Protein AF-A0A3D4EYB9-F1 (afdb_monomer_lite)

Sequence (408 aa):
DRELVHEFKVPDRITNLVATLRVKMKIASQGGEMIELTDSRSFKVNEVLKSDVVGDLYLSKIDGNYRVEFFGRNAEPIDGQNLNVTFNHRFFKNQRKTTLKTTQRGSLDLGNLNGIASLTVQVPSGKSRKWILRNDRRDQVDEVTLSKNQQLTVPFVGSLNRREVALYSLRSGGFLSDEFSRLKLVEGYLVATLDPGDYRLILKTLGQSIKFLVGGGQVSEGYLFNSARMLELPARKASHLKPVKVNDKTLEIDVIGLDPLTRVHVIATRFLPENDPFAALGGSQRVGLRTGMARFLPSLYISGRNLGDELRYILERRYAQKFNGNMLSRPEILLNAWAVRETESAGELLRAGDKFDRKPVPAAAPVAGQKLAKDGKKALAMSISSSSYEFLGRDPVVIPNLIPNKNG

Radius of gyration: 34.95 Å; chains: 1; bounding box: 110×49×93 Å

Foldseek 3Di:
DDDDDDDDDDDPPDFKDKDKDWDWFFDPVVVGDIDIDMDMDMDGAAQVVVDPDQWDWFWFQDPLWIKIAIAGPLRHADFFFWKWKWWDFPPDPDIDIDIDGAHNNNMDTDTNSPRTQKMKIATPVGAIDMDGDDDDDDQDDQEAEEELPDKDKAQADDDLDPVFKWKFFDDPRDGDDTPSVQWDQDQRITIGRDDAGKMWMAGPSNRGIHIYGYDYADDDPQWGDDQWKIWRHDPFDDKDWGPWDDDPPDIDIFIPRDDPQDFDKDWFDRTDFPPDVVVVVPRPPDPDIDMGTNDPDPPDDDDDDPDPPVVVVVVCLVPPDDDPDPPDDPDDDPDDPDPPDDDDPDDPPPDPPPDPPPPPPPPPPPPPPPPPPPPPPPPVPPPNRHHHDVSDPDDIDIDTGDDDDPRD

pLDDT: mean 82.03, std 17.31, range [28.09, 98.38]

Structure (mmCIF, N/CA/C/O backbone):
data_AF-A0A3D4EYB9-F1
#
_entry.id   AF-A0A3D4EYB9-F1
#
loop_
_atom_site.group_PDB
_atom_site.id
_atom_site.type_symbol
_atom_site.label_atom_id
_atom_site.label_alt_id
_atom_site.label_comp_id
_atom_site.label_asym_id
_atom_site.label_entity_id
_atom_site.label_seq_id
_atom_site.pdbx_PDB_ins_code
_atom_site.Cartn_x
_atom_site.Cartn_y
_atom_site.Cartn_z
_atom_site.occupancy
_atom_site.B_iso_or_equiv
_atom_site.auth_seq_id
_atom_site.auth_comp_id
_atom_site.auth_asym_id
_atom_site.auth_atom_id
_atom_site.pdbx_PDB_model_num
ATOM 1 N N . ASP A 1 1 ? 17.182 -11.931 3.004 1.00 50.88 1 ASP A N 1
ATOM 2 C CA . ASP A 1 1 ? 16.266 -11.427 4.040 1.00 50.88 1 ASP A CA 1
ATOM 3 C C . ASP A 1 1 ? 15.806 -12.542 4.954 1.00 50.88 1 ASP A C 1
ATOM 5 O O . ASP A 1 1 ? 15.042 -13.410 4.547 1.00 50.88 1 ASP A O 1
ATOM 9 N N . ARG A 1 2 ? 16.358 -12.570 6.167 1.00 59.59 2 ARG A N 1
ATOM 10 C CA . ARG A 1 2 ? 15.767 -13.269 7.311 1.00 59.59 2 ARG A CA 1
ATOM 11 C C . ARG A 1 2 ? 15.310 -12.162 8.254 1.00 59.59 2 ARG A C 1
ATOM 13 O O . ARG A 1 2 ? 16.107 -11.270 8.535 1.00 59.59 2 ARG A O 1
ATOM 20 N N . GLU A 1 3 ? 14.046 -12.175 8.661 1.00 69.19 3 GLU A N 1
ATOM 21 C CA . GLU A 1 3 ? 13.570 -11.241 9.681 1.00 69.19 3 GLU A CA 1
ATOM 22 C C . GLU A 1 3 ? 14.295 -11.498 11.003 1.00 69.19 3 GLU A C 1
ATOM 24 O O . GLU A 1 3 ? 14.600 -12.642 11.346 1.00 69.19 3 GLU A O 1
ATOM 29 N N . LEU A 1 4 ? 14.566 -10.422 11.739 1.00 75.38 4 LEU A N 1
ATOM 30 C CA . LEU A 1 4 ? 15.027 -10.496 13.115 1.00 75.38 4 LEU A CA 1
ATOM 31 C C . LEU A 1 4 ? 13.817 -10.264 14.017 1.00 75.38 4 LEU A C 1
ATOM 33 O O . LEU A 1 4 ? 13.298 -9.152 14.092 1.00 75.38 4 LEU A O 1
ATOM 37 N N . VAL A 1 5 ? 13.361 -11.330 14.670 1.00 80.31 5 VAL A N 1
ATOM 38 C CA . VAL A 1 5 ? 12.264 -11.274 15.638 1.00 80.31 5 VAL A CA 1
ATOM 39 C C . VAL A 1 5 ? 12.864 -11.163 17.033 1.00 80.31 5 VAL A C 1
ATOM 41 O O . VAL A 1 5 ? 13.740 -11.945 17.401 1.00 80.31 5 VAL A O 1
ATOM 44 N N . HIS A 1 6 ? 12.402 -10.178 17.800 1.00 83.44 6 HIS A N 1
ATOM 45 C CA . HIS A 1 6 ? 12.755 -10.022 19.204 1.00 83.44 6 HIS A CA 1
ATOM 46 C C . HIS A 1 6 ? 11.480 -9.982 20.038 1.00 83.44 6 HIS A C 1
ATOM 48 O O . HIS A 1 6 ? 10.703 -9.029 19.961 1.00 83.44 6 HIS A O 1
ATOM 54 N N . GLU A 1 7 ? 11.273 -11.034 20.820 1.00 86.81 7 GLU A N 1
ATOM 55 C CA . GLU A 1 7 ? 10.187 -11.107 21.785 1.00 86.81 7 GLU A CA 1
ATOM 56 C C . GLU A 1 7 ? 10.616 -10.431 23.083 1.00 86.81 7 GLU A C 1
ATOM 58 O O . GLU A 1 7 ? 11.732 -10.615 23.569 1.00 86.81 7 GLU A O 1
ATOM 63 N N . PHE A 1 8 ? 9.715 -9.642 23.654 1.00 88.31 8 PHE A N 1
ATOM 64 C CA . PHE A 1 8 ? 9.929 -8.989 24.933 1.00 88.31 8 PHE A CA 1
ATOM 65 C C . PHE A 1 8 ? 8.646 -9.056 25.751 1.00 88.31 8 PHE A C 1
ATOM 67 O O . PHE A 1 8 ? 7.538 -9.060 25.212 1.00 88.31 8 PHE A O 1
ATOM 74 N N . LYS A 1 9 ? 8.790 -9.095 27.075 1.00 88.88 9 LYS A N 1
ATOM 75 C CA . LYS A 1 9 ? 7.642 -9.032 27.974 1.00 88.88 9 LYS A CA 1
ATOM 76 C C . LYS A 1 9 ? 7.074 -7.616 27.952 1.00 88.88 9 LYS A C 1
ATOM 78 O O . LYS A 1 9 ? 7.786 -6.669 28.281 1.00 88.88 9 LYS A O 1
ATOM 83 N N . VAL A 1 10 ? 5.802 -7.481 27.587 1.00 85.25 10 VAL A N 1
ATOM 84 C CA . VAL A 1 10 ? 5.098 -6.195 27.608 1.00 85.25 10 VAL A CA 1
ATOM 85 C C . VAL A 1 10 ? 4.823 -5.809 29.067 1.00 85.25 10 VAL A C 1
ATOM 87 O O . VAL A 1 10 ? 4.145 -6.565 29.761 1.00 85.25 10 VAL A O 1
ATOM 90 N N . PRO A 1 11 ? 5.358 -4.681 29.569 1.00 85.88 11 PRO A N 1
ATOM 91 C CA . PRO A 1 11 ? 5.053 -4.209 30.915 1.00 85.88 11 PRO A CA 1
ATOM 92 C C . PRO A 1 11 ? 3.617 -3.695 31.019 1.00 85.88 11 PRO A C 1
ATOM 94 O O . PRO A 1 11 ? 3.092 -3.103 30.069 1.00 85.88 11 PRO A O 1
ATOM 97 N N . ASP A 1 12 ? 3.030 -3.828 32.206 1.00 81.00 12 ASP A N 1
ATOM 98 C CA . ASP A 1 12 ? 1.725 -3.248 32.511 1.00 81.00 12 ASP A CA 1
ATOM 99 C C . ASP A 1 12 ? 1.737 -1.735 32.262 1.00 81.00 12 ASP A C 1
ATOM 101 O O . ASP A 1 12 ? 2.687 -1.031 32.621 1.00 81.00 12 ASP A O 1
ATOM 105 N N . ARG A 1 13 ? 0.655 -1.216 31.666 1.00 81.00 13 ARG A N 1
ATOM 106 C CA . ARG A 1 13 ? 0.463 0.222 31.408 1.00 81.00 13 ARG A CA 1
ATOM 107 C C . ARG A 1 13 ? 1.577 0.857 30.565 1.00 81.00 13 ARG A C 1
ATOM 109 O O . ARG A 1 13 ? 1.851 2.056 30.697 1.00 81.00 13 ARG A O 1
ATOM 116 N N . ILE A 1 14 ? 2.222 0.086 29.684 1.00 88.81 14 ILE A N 1
ATOM 117 C CA . ILE A 1 14 ? 3.136 0.655 28.693 1.00 88.81 14 ILE A CA 1
ATOM 118 C C . ILE A 1 14 ? 2.402 1.729 27.887 1.00 88.81 14 ILE A C 1
ATOM 120 O O . ILE A 1 14 ? 1.280 1.523 27.434 1.00 88.81 14 ILE A O 1
ATOM 124 N N . THR A 1 15 ? 3.032 2.893 27.722 1.00 88.69 15 THR A N 1
ATOM 125 C CA . THR A 1 15 ? 2.458 3.984 26.912 1.00 88.69 15 THR A CA 1
ATOM 126 C C . THR A 1 15 ? 3.348 4.453 25.772 1.00 88.69 15 THR A C 1
ATOM 128 O O . THR A 1 15 ? 2.929 5.201 24.888 1.00 88.69 15 THR A O 1
ATOM 131 N N . ASN A 1 16 ? 4.601 4.014 25.788 1.00 89.12 16 ASN A N 1
ATOM 132 C CA . ASN A 1 16 ? 5.548 4.268 24.728 1.00 89.12 16 ASN A CA 1
ATOM 133 C C . ASN A 1 16 ? 6.539 3.110 24.654 1.00 89.12 16 ASN A C 1
ATOM 135 O O . ASN A 1 16 ? 7.094 2.705 25.674 1.00 89.12 16 ASN A O 1
ATOM 139 N N . LEU A 1 17 ? 6.777 2.621 23.445 1.00 89.81 17 LEU A N 1
ATOM 140 C CA . LEU A 1 17 ? 7.794 1.629 23.129 1.00 89.81 17 LEU A CA 1
ATOM 141 C C . LEU A 1 17 ? 8.791 2.263 22.162 1.00 89.81 17 LEU A C 1
ATOM 143 O O . LEU A 1 17 ? 8.390 2.756 21.112 1.00 89.81 17 LEU A O 1
ATOM 147 N N . VAL A 1 18 ? 10.082 2.237 22.485 1.00 91.94 18 VAL A N 1
ATOM 148 C CA . VAL A 1 18 ? 11.139 2.693 21.573 1.00 91.94 18 VAL A CA 1
ATOM 149 C C . VAL A 1 18 ? 11.978 1.494 21.165 1.00 91.94 18 VAL A C 1
ATOM 151 O O . VAL A 1 18 ? 12.663 0.903 21.994 1.00 91.94 18 VAL A O 1
ATOM 154 N N . ALA A 1 19 ? 11.938 1.150 19.881 1.00 90.69 19 ALA A N 1
ATOM 155 C CA . ALA A 1 19 ? 12.813 0.150 19.288 1.00 90.69 19 ALA A CA 1
ATOM 156 C C . ALA A 1 19 ? 14.006 0.858 18.642 1.00 90.69 19 ALA A C 1
ATOM 158 O O . ALA A 1 19 ? 13.818 1.792 17.866 1.00 90.69 19 ALA A O 1
ATOM 159 N N . THR A 1 20 ? 15.227 0.434 18.965 1.00 92.62 20 THR A N 1
ATOM 160 C CA . THR A 1 20 ? 16.459 1.006 18.403 1.00 92.62 20 THR A CA 1
ATOM 161 C C . THR A 1 20 ? 17.297 -0.095 17.775 1.00 92.62 20 THR A C 1
ATOM 163 O O . THR A 1 20 ? 17.679 -1.040 18.461 1.00 92.62 20 THR A O 1
ATOM 166 N N . LEU A 1 21 ? 17.600 0.046 16.486 1.00 90.94 21 LEU A N 1
ATOM 167 C CA . LEU A 1 21 ? 18.529 -0.811 15.764 1.00 90.94 21 LEU A CA 1
ATOM 168 C C . LEU A 1 21 ? 19.888 -0.114 15.691 1.00 90.94 21 LEU A C 1
ATOM 170 O O . LEU A 1 21 ? 19.989 1.006 15.194 1.00 90.94 21 LEU A O 1
ATOM 174 N N . ARG A 1 22 ? 20.936 -0.791 16.166 1.00 94.12 22 ARG A N 1
ATOM 175 C CA . ARG A 1 22 ? 22.326 -0.337 16.050 1.00 94.12 22 ARG A CA 1
ATOM 176 C C . ARG A 1 22 ? 23.111 -1.325 15.208 1.00 94.12 22 ARG A C 1
ATOM 178 O O . ARG A 1 22 ? 23.100 -2.520 15.493 1.00 94.12 22 ARG A O 1
ATOM 185 N N . VAL A 1 23 ? 23.796 -0.828 14.187 1.00 92.44 23 VAL A N 1
ATOM 186 C CA . VAL A 1 23 ? 24.598 -1.634 13.266 1.00 92.44 23 VAL A CA 1
ATOM 187 C C . VAL A 1 23 ? 25.999 -1.057 13.214 1.00 92.44 23 VAL A C 1
ATOM 189 O O . VAL A 1 23 ? 26.182 0.121 12.929 1.00 92.44 23 VAL A O 1
ATOM 192 N N . LYS A 1 24 ? 27.000 -1.900 13.457 1.00 93.75 24 LYS A N 1
ATOM 193 C CA . LYS A 1 24 ? 28.404 -1.545 13.252 1.00 93.75 24 LYS A CA 1
ATOM 194 C C . LYS A 1 24 ? 28.861 -2.091 11.908 1.00 93.75 24 LYS A C 1
ATOM 196 O O . LYS A 1 24 ? 28.724 -3.289 11.666 1.00 93.75 24 LYS A O 1
ATOM 201 N N . MET A 1 25 ? 29.395 -1.238 11.040 1.00 92.00 25 MET A N 1
ATOM 202 C CA . MET A 1 25 ? 29.847 -1.650 9.710 1.00 92.00 25 MET A CA 1
ATOM 203 C C . MET A 1 25 ? 31.149 -0.975 9.292 1.00 92.00 25 MET A C 1
ATOM 205 O O . MET A 1 25 ? 31.455 0.132 9.726 1.00 92.00 25 MET A O 1
ATOM 209 N N . LYS A 1 26 ? 31.905 -1.660 8.429 1.00 92.06 26 LYS A N 1
ATOM 210 C CA . LYS A 1 26 ? 33.141 -1.143 7.838 1.00 92.06 26 LYS A CA 1
ATOM 211 C C . LYS A 1 26 ? 32.839 -0.355 6.573 1.00 92.06 26 LYS A C 1
ATOM 213 O O . LYS A 1 26 ? 32.165 -0.872 5.682 1.00 92.06 26 LYS A O 1
ATOM 218 N N . ILE A 1 27 ? 33.397 0.844 6.448 1.00 89.00 27 ILE A N 1
ATOM 219 C CA . ILE A 1 27 ? 33.328 1.613 5.203 1.00 89.00 27 ILE A CA 1
ATOM 220 C C . ILE A 1 27 ? 34.493 1.207 4.299 1.00 89.00 27 ILE A C 1
ATOM 222 O O . ILE A 1 27 ? 35.648 1.559 4.539 1.00 89.00 27 ILE A O 1
ATOM 226 N N . ALA A 1 28 ? 34.187 0.490 3.214 1.00 86.44 28 ALA A N 1
ATOM 227 C CA . ALA A 1 28 ? 35.195 0.034 2.255 1.00 86.44 28 ALA A CA 1
ATOM 228 C C . ALA A 1 28 ? 35.974 1.194 1.600 1.00 86.44 28 ALA A C 1
ATOM 230 O O . ALA A 1 28 ? 37.174 1.079 1.380 1.00 86.44 28 ALA A O 1
ATOM 231 N N . SER A 1 29 ? 35.321 2.333 1.340 1.00 87.44 29 SER A N 1
ATOM 232 C CA . SER A 1 29 ? 35.958 3.519 0.745 1.00 87.44 29 SER A CA 1
ATOM 233 C C . SER A 1 29 ? 36.853 4.313 1.707 1.00 87.44 29 SER A C 1
ATOM 235 O O . SER A 1 29 ? 37.547 5.218 1.261 1.00 87.44 29 SER A O 1
ATOM 237 N N . GLN A 1 30 ? 36.835 4.002 3.007 1.00 85.88 30 GLN A N 1
ATOM 238 C CA . GLN A 1 30 ? 37.628 4.667 4.051 1.00 85.88 30 GLN A CA 1
ATOM 239 C C . GLN A 1 30 ? 38.570 3.669 4.742 1.00 85.88 30 GLN A C 1
ATOM 241 O O . GLN A 1 30 ? 38.721 3.664 5.958 1.00 85.88 30 GLN A O 1
ATOM 246 N N . GLY A 1 31 ? 39.162 2.748 3.976 1.00 84.31 31 GLY A N 1
ATOM 247 C CA . GLY A 1 31 ? 40.150 1.804 4.512 1.00 84.31 31 GLY A CA 1
ATOM 248 C C . GLY A 1 31 ? 39.599 0.819 5.552 1.00 84.31 31 GLY A C 1
ATOM 249 O O . GLY A 1 31 ? 40.374 0.217 6.289 1.00 84.31 31 GLY A O 1
ATOM 250 N N . GLY A 1 32 ? 38.276 0.630 5.619 1.00 85.88 32 GLY A N 1
ATOM 251 C CA . GLY A 1 32 ? 37.643 -0.295 6.557 1.00 85.88 32 GLY A CA 1
ATOM 252 C C . GLY A 1 32 ? 37.385 0.275 7.952 1.00 85.88 32 GLY A C 1
ATOM 253 O O . GLY A 1 32 ? 37.189 -0.515 8.879 1.00 85.88 32 GLY A O 1
ATOM 254 N N . GLU A 1 33 ? 37.360 1.605 8.102 1.00 92.31 33 GLU A N 1
ATOM 255 C CA . GLU A 1 33 ? 36.937 2.282 9.333 1.00 92.31 33 GLU A CA 1
ATOM 256 C C . GLU A 1 33 ? 35.571 1.761 9.813 1.00 92.31 33 GLU A C 1
ATOM 258 O O . GLU A 1 33 ? 34.635 1.596 9.023 1.00 92.31 33 GLU A O 1
ATOM 263 N N . MET A 1 34 ? 35.476 1.466 11.114 1.00 92.50 34 MET A N 1
ATOM 264 C CA . MET A 1 34 ? 34.250 0.997 11.758 1.00 92.50 34 MET A CA 1
ATOM 265 C C . MET A 1 34 ? 33.375 2.188 12.135 1.00 92.50 34 MET A C 1
ATOM 267 O O . MET A 1 34 ? 33.747 2.972 13.002 1.00 92.50 34 MET A O 1
ATOM 271 N N . ILE A 1 35 ? 32.176 2.259 11.566 1.00 94.31 35 ILE A N 1
ATOM 272 C CA . ILE A 1 35 ? 31.154 3.226 11.971 1.00 94.31 35 ILE A CA 1
ATOM 273 C C . ILE A 1 35 ? 29.974 2.525 12.645 1.00 94.31 35 ILE A C 1
ATOM 275 O O . ILE A 1 35 ? 29.651 1.379 12.323 1.00 94.31 35 ILE A O 1
ATOM 279 N N . GLU A 1 36 ? 29.318 3.220 13.573 1.00 94.88 36 GLU A N 1
ATOM 280 C CA . GLU A 1 36 ? 28.036 2.808 14.149 1.00 94.88 36 GLU A CA 1
ATOM 281 C C . GLU A 1 36 ? 26.909 3.611 13.495 1.00 94.88 36 GLU A C 1
ATOM 283 O O . GLU A 1 36 ? 26.876 4.838 13.560 1.00 94.88 36 GLU A O 1
ATOM 288 N N . LEU A 1 37 ? 25.976 2.904 12.870 1.00 93.50 37 LEU A N 1
ATOM 289 C CA . LEU A 1 37 ? 24.710 3.444 12.403 1.00 93.50 37 LEU A CA 1
ATOM 290 C C . LEU A 1 37 ? 23.634 3.104 13.425 1.00 93.50 37 LEU A C 1
ATOM 292 O O . LEU A 1 37 ? 23.564 1.976 13.914 1.00 93.50 37 LEU A O 1
ATOM 296 N N . THR A 1 38 ? 22.785 4.076 13.734 1.00 94.31 38 THR A N 1
ATOM 297 C CA . THR A 1 38 ? 21.647 3.889 14.632 1.00 94.31 38 THR A CA 1
ATOM 298 C C . THR A 1 38 ? 20.391 4.408 13.962 1.00 94.31 38 THR A C 1
ATOM 300 O O . THR A 1 38 ? 20.399 5.499 13.394 1.00 94.31 38 THR A O 1
ATOM 303 N N . ASP A 1 39 ? 19.317 3.639 14.069 1.00 91.81 39 ASP A N 1
ATOM 304 C CA . ASP A 1 39 ? 17.972 4.091 13.744 1.00 91.81 39 ASP A CA 1
ATOM 305 C C . ASP A 1 39 ? 17.013 3.694 14.868 1.00 91.81 39 ASP A C 1
ATOM 307 O O . ASP A 1 39 ? 17.149 2.629 15.478 1.00 91.81 39 ASP A O 1
ATOM 311 N N . SER A 1 40 ? 16.050 4.560 15.163 1.00 91.62 40 SER A N 1
ATOM 312 C CA . SER A 1 40 ? 15.116 4.378 16.272 1.00 91.62 40 SER A CA 1
ATOM 313 C C . SER A 1 40 ? 13.700 4.694 15.833 1.00 91.62 40 SER A C 1
ATOM 315 O O . SER A 1 40 ? 13.432 5.694 15.170 1.00 91.62 40 SER A O 1
ATOM 317 N N . ARG A 1 41 ? 12.756 3.881 16.300 1.00 88.56 41 ARG A N 1
ATOM 318 C CA . ARG A 1 41 ? 11.328 4.082 16.085 1.00 88.56 41 ARG A CA 1
ATOM 319 C C . ARG A 1 41 ? 10.586 4.054 17.409 1.00 88.56 41 ARG A C 1
ATOM 321 O O . ARG A 1 41 ? 10.760 3.137 18.205 1.00 88.56 41 ARG A O 1
ATOM 328 N N . SER A 1 42 ? 9.737 5.056 17.620 1.00 89.31 42 SER A N 1
ATOM 329 C CA . SER A 1 42 ? 8.867 5.153 18.792 1.00 89.31 42 SER A CA 1
ATOM 330 C C . SER A 1 42 ? 7.433 4.800 18.416 1.00 89.31 42 SER A C 1
ATOM 332 O O . SER A 1 42 ? 6.905 5.293 17.418 1.00 89.31 42 SER A O 1
ATOM 334 N N . PHE A 1 43 ? 6.795 3.985 19.243 1.00 86.88 43 PHE A N 1
ATOM 335 C CA . PHE A 1 43 ? 5.401 3.590 19.144 1.00 86.88 43 PHE A CA 1
ATOM 336 C C . PHE A 1 43 ? 4.672 4.072 20.389 1.00 86.88 43 PHE A C 1
ATOM 338 O O . PHE A 1 43 ? 4.916 3.592 21.495 1.00 86.88 43 PHE A O 1
ATOM 345 N N . LYS A 1 44 ? 3.755 5.015 20.196 1.00 87.75 44 LYS A N 1
ATOM 346 C CA . LYS A 1 44 ? 2.806 5.420 21.228 1.00 87.75 44 LYS A CA 1
ATOM 347 C C . LYS A 1 44 ? 1.683 4.393 21.274 1.00 87.75 44 LYS A C 1
ATOM 349 O O . LYS A 1 44 ? 1.096 4.086 20.237 1.00 87.75 44 LYS A O 1
ATOM 354 N N . VAL A 1 45 ? 1.422 3.854 22.455 1.00 88.44 45 VAL A N 1
ATOM 355 C CA . VAL A 1 45 ? 0.395 2.831 22.699 1.00 88.44 45 VAL A CA 1
ATOM 356 C C . VAL A 1 45 ? -0.370 3.206 23.960 1.00 88.44 45 VAL A C 1
ATOM 358 O O . VAL A 1 45 ? 0.190 3.891 24.806 1.00 88.44 45 VAL A O 1
ATOM 361 N N . ASN A 1 46 ? -1.635 2.809 24.093 1.00 87.88 46 ASN A N 1
ATOM 362 C CA . ASN A 1 46 ? -2.424 2.968 25.320 1.00 87.88 46 ASN A CA 1
ATOM 363 C C . ASN A 1 46 ? -2.402 4.383 25.956 1.00 87.88 46 ASN A C 1
ATOM 365 O O . ASN A 1 46 ? -2.659 4.526 27.152 1.00 87.88 46 ASN A O 1
ATOM 369 N N . GLU A 1 47 ? -2.107 5.456 25.210 1.00 87.75 47 GLU A N 1
ATOM 370 C CA . GLU A 1 47 ? -1.993 6.805 25.789 1.00 87.75 47 GLU A CA 1
ATOM 371 C C . GLU A 1 47 ? -3.332 7.288 26.360 1.00 87.75 47 GLU A C 1
ATOM 373 O O . GLU A 1 47 ? -3.343 8.122 27.264 1.00 87.75 47 GLU A O 1
ATOM 378 N N . VAL A 1 48 ? -4.460 6.745 25.883 1.00 86.00 48 VAL A N 1
ATOM 379 C CA . VAL A 1 48 ? -5.785 7.001 26.463 1.00 86.00 48 VAL A CA 1
ATOM 380 C C . VAL A 1 48 ? -5.851 6.667 27.958 1.00 86.00 48 VAL A C 1
ATOM 382 O O . VAL A 1 48 ? -6.565 7.349 28.692 1.00 86.00 48 VAL A O 1
ATOM 385 N N . LEU A 1 49 ? -5.058 5.704 28.446 1.00 84.25 49 LEU A N 1
ATOM 386 C CA . LEU A 1 49 ? -5.016 5.333 29.866 1.00 84.25 49 LEU A CA 1
ATOM 387 C C . LEU A 1 49 ? -4.458 6.449 30.765 1.00 84.25 49 LEU A C 1
ATOM 389 O O . LEU A 1 49 ? -4.709 6.441 31.967 1.00 84.25 49 LEU A O 1
ATOM 393 N N . LYS A 1 50 ? -3.731 7.420 30.197 1.00 85.75 50 LYS A N 1
ATOM 394 C CA . LYS A 1 50 ? -3.226 8.608 30.911 1.00 85.75 50 LYS A CA 1
ATOM 395 C C . LYS A 1 50 ? -4.242 9.747 30.995 1.00 85.75 50 LYS A C 1
ATOM 397 O O . LYS A 1 50 ? -3.961 10.753 31.637 1.00 85.75 50 LYS A O 1
ATOM 402 N N . SER A 1 51 ? -5.373 9.626 30.306 1.00 83.81 51 SER A N 1
ATOM 403 C CA . SER A 1 51 ? -6.407 10.659 30.280 1.00 83.81 51 SER A CA 1
ATOM 404 C C . SER A 1 51 ? -7.506 10.388 31.307 1.00 83.81 51 SER A C 1
ATOM 406 O O . SER A 1 51 ? -7.602 9.297 31.867 1.00 83.81 51 SER A O 1
ATOM 408 N N . ASP A 1 52 ? -8.361 11.376 31.525 1.00 84.56 52 ASP A N 1
ATOM 409 C CA . ASP A 1 52 ? -9.624 11.291 32.265 1.00 84.56 52 ASP A CA 1
ATOM 410 C C . ASP A 1 52 ? -10.785 10.768 31.397 1.00 84.56 52 ASP A C 1
ATOM 412 O O . ASP A 1 52 ? -11.903 10.585 31.874 1.00 84.56 52 ASP A O 1
ATOM 416 N N . VAL A 1 53 ? -10.530 10.476 30.117 1.00 84.50 53 VAL A N 1
ATOM 417 C CA . VAL A 1 53 ? -11.571 10.041 29.190 1.00 84.50 53 VAL A CA 1
ATOM 418 C C . VAL A 1 53 ? -12.077 8.645 29.562 1.00 84.50 53 VAL A C 1
ATOM 420 O O . VAL A 1 53 ? -11.301 7.701 29.738 1.00 84.50 53 VAL A O 1
ATOM 423 N N . VAL A 1 54 ? -13.400 8.512 29.638 1.00 84.50 54 VAL A N 1
ATOM 424 C CA . VAL A 1 54 ? -14.098 7.285 30.052 1.00 84.50 54 VAL A CA 1
ATOM 425 C C . VAL A 1 54 ? -14.342 6.283 28.919 1.00 84.50 54 VAL A C 1
ATOM 427 O O . VAL A 1 54 ? -14.672 5.141 29.202 1.00 84.50 54 VAL A O 1
ATOM 430 N N . GLY A 1 55 ? -14.131 6.669 27.654 1.00 90.31 55 GLY A N 1
ATOM 431 C CA . GLY A 1 55 ? -14.272 5.774 26.503 1.00 90.31 55 GLY A CA 1
ATOM 432 C C . GLY A 1 55 ? -13.492 6.174 25.249 1.00 90.31 55 GLY A C 1
ATOM 433 O O . GLY A 1 55 ? -12.880 7.246 25.154 1.00 90.31 55 GLY A O 1
ATOM 434 N N . ASP A 1 56 ? -13.494 5.289 24.260 1.00 93.88 56 ASP A N 1
ATOM 435 C CA . ASP A 1 56 ? -12.809 5.459 22.985 1.00 93.88 56 ASP A CA 1
ATOM 436 C C . ASP A 1 56 ? -13.595 4.889 21.807 1.00 93.88 56 ASP A C 1
ATOM 438 O O . ASP A 1 56 ? -14.456 4.024 21.960 1.00 93.88 56 ASP A O 1
ATOM 442 N N . LEU A 1 57 ? -13.281 5.401 20.621 1.00 94.88 57 LEU A N 1
ATOM 443 C CA . LEU A 1 57 ? -13.910 4.988 19.380 1.00 94.88 57 LEU A CA 1
ATOM 444 C C . LEU A 1 57 ? -12.988 4.038 18.621 1.00 94.88 57 LEU A C 1
ATOM 446 O O . LEU A 1 57 ? -11.819 4.340 18.384 1.00 94.88 57 LEU A O 1
ATOM 450 N N . TYR A 1 58 ? -13.564 2.944 18.150 1.00 95.56 58 TYR A N 1
ATOM 451 C CA . TYR A 1 58 ? -12.903 1.915 17.365 1.00 95.56 58 TYR A CA 1
ATOM 452 C C . TYR A 1 58 ? -13.621 1.766 16.025 1.00 95.56 58 TYR A C 1
ATOM 454 O O . TYR A 1 58 ? -14.818 2.030 15.920 1.00 95.56 58 TYR A O 1
ATOM 462 N N . LEU A 1 59 ? -12.894 1.362 14.983 1.00 96.12 59 LEU A N 1
ATOM 463 C CA . LEU A 1 59 ? -13.469 1.121 13.662 1.00 96.12 59 LEU A CA 1
ATOM 464 C C . LEU A 1 59 ? -13.216 -0.318 13.242 1.00 96.12 59 LEU A C 1
ATOM 466 O O . LEU A 1 59 ? -12.075 -0.774 13.209 1.00 96.12 59 LEU A O 1
ATOM 470 N N . SER A 1 60 ? -14.285 -0.986 12.845 1.00 95.12 60 SER A N 1
ATOM 471 C CA . SER A 1 60 ? -14.290 -2.352 12.346 1.00 95.12 60 SER A CA 1
ATOM 472 C C . SER A 1 60 ? -14.708 -2.384 10.885 1.00 95.12 60 SER A C 1
ATOM 474 O O . SER A 1 60 ? -15.519 -1.565 10.447 1.00 95.12 60 SER A O 1
ATOM 476 N N . LYS A 1 61 ? -14.183 -3.359 10.138 1.00 93.19 61 LYS A N 1
ATOM 477 C CA . LYS A 1 61 ? -14.653 -3.710 8.796 1.00 93.19 61 LYS A CA 1
ATOM 478 C C . LYS A 1 61 ? -15.022 -5.191 8.789 1.00 93.19 61 LYS A C 1
ATOM 480 O O . LYS A 1 61 ? -14.138 -6.031 8.915 1.00 93.19 61 LYS A O 1
ATOM 485 N N . ILE A 1 62 ? -16.311 -5.488 8.671 1.00 90.62 62 ILE A N 1
ATOM 486 C CA . ILE A 1 62 ? -16.877 -6.841 8.743 1.00 90.62 62 ILE A CA 1
ATOM 487 C C . ILE A 1 62 ? -17.759 -7.027 7.511 1.00 90.62 62 ILE A C 1
ATOM 489 O O . ILE A 1 62 ? -18.612 -6.183 7.243 1.00 90.62 62 ILE A O 1
ATOM 493 N N . ASP A 1 63 ? -17.510 -8.074 6.725 1.00 88.19 63 ASP A N 1
ATOM 494 C CA . ASP A 1 63 ? -18.266 -8.395 5.502 1.00 88.19 63 ASP A CA 1
ATOM 495 C C . ASP A 1 63 ? -18.423 -7.198 4.547 1.00 88.19 63 ASP A C 1
ATOM 497 O O . ASP A 1 63 ? -19.486 -6.914 4.001 1.00 88.19 63 ASP A O 1
ATOM 501 N N . GLY A 1 64 ? -17.344 -6.421 4.397 1.00 88.44 64 GLY A N 1
ATOM 502 C CA . GLY A 1 64 ? -17.313 -5.218 3.561 1.00 88.44 64 GLY A CA 1
ATOM 503 C C . GLY A 1 64 ? -17.983 -3.979 4.166 1.00 88.44 64 GLY A C 1
ATOM 504 O O . GLY A 1 64 ? -17.825 -2.895 3.609 1.00 88.44 64 GLY A O 1
ATOM 505 N N . ASN A 1 65 ? -18.654 -4.101 5.311 1.00 95.19 65 ASN A N 1
ATOM 506 C CA . ASN A 1 65 ? -19.327 -3.008 6.001 1.00 95.19 65 ASN A CA 1
ATOM 507 C C . ASN A 1 65 ? -18.480 -2.449 7.143 1.00 95.19 65 ASN A C 1
ATOM 509 O O . ASN A 1 65 ? -17.819 -3.176 7.884 1.00 95.19 65 ASN A O 1
ATOM 513 N N . TYR A 1 66 ? -18.523 -1.133 7.297 1.00 96.81 66 TYR A N 1
ATOM 514 C CA . TYR A 1 66 ? -17.856 -0.411 8.361 1.00 96.81 66 TYR A CA 1
ATOM 515 C C . TYR A 1 66 ? -18.802 -0.203 9.538 1.00 96.81 66 TYR A C 1
ATOM 517 O O . TYR A 1 66 ? -19.947 0.227 9.374 1.00 96.81 66 TYR A O 1
ATOM 525 N N . ARG A 1 67 ? -18.282 -0.462 10.735 1.00 97.31 67 ARG A N 1
ATOM 526 C CA . ARG A 1 67 ? -18.957 -0.211 12.006 1.00 97.31 67 ARG A CA 1
ATOM 527 C C . ARG A 1 67 ? -18.020 0.555 12.922 1.00 97.31 67 ARG A C 1
ATOM 529 O O . ARG A 1 67 ? -16.884 0.133 13.123 1.00 97.31 67 ARG A O 1
ATOM 536 N N . VAL A 1 68 ? -18.496 1.668 13.468 1.00 97.62 68 VAL A N 1
ATOM 537 C CA . VAL A 1 68 ? -17.810 2.360 14.566 1.00 97.62 68 VAL A CA 1
ATOM 538 C C . VAL A 1 68 ? -18.366 1.831 15.875 1.00 97.62 68 VAL A C 1
ATOM 540 O O . VAL A 1 68 ? -19.578 1.697 16.012 1.00 97.62 68 VAL A O 1
ATOM 543 N N . GLU A 1 69 ? -17.496 1.539 16.828 1.00 96.81 69 GLU A N 1
ATOM 544 C CA . GLU A 1 69 ? -17.857 1.084 18.167 1.00 96.81 69 GLU A CA 1
ATOM 545 C C . GLU A 1 69 ? -17.325 2.078 19.200 1.00 96.81 69 GLU A C 1
ATOM 547 O O . GLU A 1 69 ? -16.156 2.456 19.160 1.00 96.81 69 GLU A O 1
ATOM 552 N N . PHE A 1 70 ? -18.198 2.526 20.097 1.00 96.25 70 PHE A N 1
ATOM 553 C CA . PHE A 1 70 ? -17.885 3.411 21.206 1.00 96.25 70 PHE A CA 1
ATOM 554 C C . PHE A 1 70 ? -17.945 2.611 22.501 1.00 96.25 70 PHE A C 1
ATOM 556 O O . PHE A 1 70 ? -19.023 2.248 22.981 1.00 96.25 70 PHE A O 1
ATOM 563 N N . PHE A 1 71 ? -16.765 2.335 23.043 1.00 95.75 71 PHE A N 1
ATOM 564 C CA . PHE A 1 71 ? -16.611 1.535 24.244 1.00 95.75 71 PHE A CA 1
ATOM 565 C C . PHE A 1 71 ? -15.979 2.339 25.364 1.00 95.75 71 PHE A C 1
ATOM 567 O O . PHE A 1 71 ? -15.172 3.237 25.119 1.00 95.75 71 PHE A O 1
ATOM 574 N N . GLY A 1 72 ? -16.327 1.994 26.597 1.00 93.06 72 GLY A N 1
ATOM 575 C CA . GLY A 1 72 ? -15.564 2.408 27.757 1.00 93.06 72 GLY A CA 1
ATOM 576 C C . GLY A 1 72 ? -14.276 1.594 27.920 1.00 93.06 72 GLY A C 1
ATOM 577 O O . GLY A 1 72 ? -13.875 0.837 27.029 1.00 93.06 72 GLY A O 1
ATOM 578 N N . ARG A 1 73 ? -13.570 1.781 29.038 1.00 88.44 73 ARG A N 1
ATOM 579 C CA . ARG A 1 73 ? -12.205 1.240 29.216 1.00 88.44 73 ARG A CA 1
ATOM 580 C C . ARG A 1 73 ? -12.156 -0.285 29.300 1.00 88.44 73 ARG A C 1
ATOM 582 O O . ARG A 1 73 ? -11.142 -0.869 28.933 1.00 88.44 73 ARG A O 1
ATOM 589 N N . ASN A 1 74 ? -13.244 -0.908 29.737 1.00 88.50 74 ASN A N 1
ATOM 590 C CA . ASN A 1 74 ? -13.388 -2.350 29.897 1.00 88.50 74 ASN A CA 1
ATOM 591 C C . ASN A 1 74 ? -14.276 -2.959 28.797 1.00 88.50 74 ASN A C 1
ATOM 593 O O . ASN A 1 74 ? -14.881 -4.008 29.006 1.00 88.50 74 ASN A O 1
ATOM 597 N N . ALA A 1 75 ? -14.359 -2.309 27.630 1.00 91.69 75 ALA A N 1
ATOM 598 C CA . ALA A 1 75 ? -15.234 -2.686 26.516 1.00 91.69 75 ALA A CA 1
ATOM 599 C C . ALA A 1 75 ? -16.744 -2.563 26.785 1.00 91.69 75 ALA A C 1
ATOM 601 O O . ALA A 1 75 ? -17.551 -3.147 26.059 1.00 91.69 75 ALA A O 1
ATOM 602 N N . GLU A 1 76 ? -17.154 -1.805 27.800 1.00 95.06 76 GLU A N 1
ATOM 603 C CA . GLU A 1 76 ? -18.564 -1.543 28.062 1.00 95.06 76 GLU A CA 1
ATOM 604 C C . GLU A 1 76 ? -19.180 -0.689 26.935 1.00 95.06 76 GLU A C 1
ATOM 606 O O . GLU A 1 76 ? -18.609 0.340 26.565 1.00 95.06 76 GLU A O 1
ATOM 611 N N . PRO A 1 77 ? -20.323 -1.085 26.346 1.00 96.62 77 PRO A N 1
ATOM 612 C CA . PRO A 1 77 ? -20.961 -0.318 25.281 1.00 96.62 77 PRO A CA 1
ATOM 613 C C . PRO A 1 77 ? -21.478 1.023 25.799 1.00 96.62 77 PRO A C 1
ATOM 615 O O . PRO A 1 77 ? -22.231 1.076 26.771 1.00 96.62 77 PRO A O 1
ATOM 618 N N . ILE A 1 78 ? -21.123 2.110 25.111 1.00 96.00 78 ILE A N 1
ATOM 619 C CA . ILE A 1 78 ? -21.632 3.446 25.425 1.00 96.00 78 ILE A CA 1
ATOM 620 C C . ILE A 1 78 ? -22.812 3.766 24.495 1.00 96.00 78 ILE A C 1
ATOM 622 O O . ILE A 1 78 ? -22.658 4.279 23.380 1.00 96.00 78 ILE A O 1
ATOM 626 N N . ASP A 1 79 ? -24.010 3.431 24.966 1.00 96.19 79 ASP A N 1
ATOM 627 C CA . ASP A 1 79 ? -25.284 3.643 24.271 1.00 96.19 79 ASP A CA 1
ATOM 628 C C . ASP A 1 79 ? -25.759 5.107 24.321 1.00 96.19 79 ASP A C 1
ATOM 630 O O . ASP A 1 79 ? -25.398 5.896 25.198 1.00 96.19 79 ASP A O 1
ATOM 634 N N . GLY A 1 80 ? -26.602 5.465 23.358 1.00 95.62 80 GLY A N 1
ATOM 635 C CA . GLY A 1 80 ? -27.420 6.663 23.368 1.00 95.62 80 GLY A CA 1
ATOM 636 C C . GLY A 1 80 ? -26.675 7.957 23.068 1.00 95.62 80 GLY A C 1
ATOM 637 O O . GLY A 1 80 ? -27.271 9.029 23.177 1.00 95.62 80 GLY A O 1
ATOM 638 N N . GLN A 1 81 ? -25.405 7.880 22.676 1.00 95.94 81 GLN A N 1
ATOM 639 C CA . GLN A 1 81 ? -24.545 9.039 22.470 1.00 95.94 81 GLN A CA 1
ATOM 640 C C . GLN A 1 81 ? -24.660 9.574 21.051 1.00 95.94 81 GLN A C 1
ATOM 642 O O . GLN A 1 81 ? -24.537 8.831 20.078 1.00 95.94 81 GLN A O 1
ATOM 647 N N . ASN A 1 82 ? -24.837 10.889 20.935 1.00 97.38 82 ASN A N 1
ATOM 648 C CA . ASN A 1 82 ? -24.808 11.584 19.654 1.00 97.38 82 ASN A CA 1
ATOM 649 C C . ASN A 1 82 ? -23.356 11.825 19.234 1.00 97.38 82 ASN A C 1
ATOM 651 O O . ASN A 1 82 ? -22.629 12.582 19.876 1.00 97.38 82 ASN A O 1
ATOM 655 N N . LEU A 1 83 ? -22.939 11.192 18.144 1.00 97.50 83 LEU A N 1
ATOM 656 C CA . LEU A 1 83 ? -21.600 11.289 17.583 1.00 97.50 83 LEU A CA 1
ATOM 657 C C . LEU A 1 83 ? -21.631 12.100 16.288 1.00 97.50 83 LEU A C 1
ATOM 659 O O . LEU A 1 83 ? -22.418 11.823 15.381 1.00 97.50 83 LEU A O 1
ATOM 663 N N . ASN A 1 84 ? -20.735 13.077 16.176 1.00 98.00 84 ASN A N 1
ATOM 664 C CA . ASN A 1 84 ? -20.562 13.852 14.954 1.00 98.00 84 ASN A CA 1
ATOM 665 C C . ASN A 1 84 ? -19.648 13.089 13.997 1.00 98.00 84 ASN A C 1
ATOM 667 O O . ASN A 1 84 ? -18.481 12.839 14.300 1.00 98.00 84 ASN A O 1
ATOM 671 N N . VAL A 1 85 ? -20.171 12.742 12.826 1.00 98.38 85 VAL A N 1
ATOM 672 C CA . VAL A 1 85 ? -19.487 11.937 11.817 1.00 98.38 85 VAL A CA 1
ATOM 673 C C . VAL A 1 85 ? -19.215 12.783 10.581 1.00 98.38 85 VAL A C 1
ATOM 675 O O . VAL A 1 85 ? -20.117 13.380 9.995 1.00 98.38 85 VAL A O 1
ATOM 678 N N . THR A 1 86 ? -17.950 12.835 10.176 1.00 98.31 86 THR A N 1
ATOM 679 C CA . THR A 1 86 ? -17.488 13.543 8.982 1.00 98.31 86 THR A CA 1
ATOM 680 C C . THR A 1 86 ? -16.890 12.558 7.987 1.00 98.31 86 THR A C 1
ATOM 682 O O . THR A 1 86 ? -15.900 11.884 8.276 1.00 98.31 86 THR A O 1
ATOM 685 N N . PHE A 1 87 ? -17.457 12.523 6.786 1.00 97.81 87 PHE A N 1
ATOM 686 C CA . PHE A 1 87 ? -16.999 11.714 5.666 1.00 97.81 87 PHE A CA 1
ATOM 687 C C . PHE A 1 87 ? -16.278 12.584 4.636 1.00 97.81 87 PHE A C 1
ATOM 689 O O . PHE A 1 87 ? -16.800 13.612 4.192 1.00 97.81 87 PHE A O 1
ATOM 696 N N . ASN A 1 88 ? -15.100 12.135 4.205 1.00 96.50 88 ASN A N 1
ATOM 697 C CA . ASN A 1 88 ? -14.357 12.741 3.102 1.00 96.50 88 ASN A CA 1
ATOM 698 C C . ASN A 1 88 ? -14.293 11.763 1.934 1.00 96.50 88 ASN A C 1
ATOM 700 O O . ASN A 1 88 ? -13.673 10.702 2.039 1.00 96.50 88 ASN A O 1
ATOM 704 N N . HIS A 1 89 ? -14.904 12.127 0.813 1.00 93.75 89 HIS A N 1
ATOM 705 C CA . HIS A 1 89 ? -14.878 11.316 -0.398 1.00 93.75 89 HIS A CA 1
ATOM 706 C C . HIS A 1 89 ? -13.605 11.577 -1.214 1.00 93.75 89 HIS A C 1
ATOM 708 O O . HIS A 1 89 ? -13.162 12.715 -1.327 1.00 93.75 89 HIS A O 1
ATOM 714 N N . ARG A 1 90 ? -13.031 10.540 -1.836 1.00 87.50 90 ARG A N 1
ATOM 715 C CA . ARG A 1 90 ? -11.742 10.631 -2.555 1.00 87.50 90 ARG A CA 1
ATOM 716 C C . ARG A 1 90 ? -11.718 11.624 -3.725 1.00 87.50 90 ARG A C 1
ATOM 718 O O . ARG A 1 90 ? -10.664 12.153 -4.050 1.00 87.50 90 ARG A O 1
ATOM 725 N N . PHE A 1 91 ? -12.870 11.865 -4.351 1.00 87.06 91 PHE A N 1
ATOM 726 C CA . PHE A 1 91 ? -13.010 12.749 -5.520 1.00 87.06 91 PHE A CA 1
ATOM 727 C C . PHE A 1 91 ? -13.609 14.127 -5.205 1.00 87.06 91 PHE A C 1
ATOM 729 O O . PHE A 1 91 ? -13.760 14.937 -6.114 1.00 87.06 91 PHE A O 1
ATOM 736 N N . PHE A 1 92 ? -13.955 14.412 -3.946 1.00 89.88 92 PHE A N 1
ATOM 737 C CA . PHE A 1 92 ? -14.571 15.686 -3.571 1.00 89.88 92 PHE A CA 1
ATOM 738 C C . PHE A 1 92 ? -13.754 16.393 -2.497 1.00 89.88 92 PHE A C 1
ATOM 740 O O . PHE A 1 92 ? -13.255 15.773 -1.563 1.00 89.88 92 PHE A O 1
ATOM 747 N N . LYS A 1 93 ? -13.656 17.720 -2.613 1.00 90.94 93 LYS A N 1
ATOM 748 C CA . LYS A 1 93 ? -13.060 18.568 -1.571 1.00 90.94 93 LYS A CA 1
ATOM 749 C C . LYS A 1 93 ? -14.035 18.835 -0.418 1.00 90.94 93 LYS A C 1
ATOM 751 O O . LYS A 1 93 ? -13.604 19.038 0.712 1.00 90.94 93 LYS A O 1
ATOM 756 N N . ASN A 1 94 ? -15.338 18.820 -0.703 1.00 94.00 94 ASN A N 1
ATOM 757 C CA . ASN A 1 94 ? -16.380 19.080 0.285 1.00 94.00 94 ASN A CA 1
ATOM 758 C C . ASN A 1 94 ? -16.553 17.881 1.221 1.00 94.00 94 ASN A C 1
ATOM 760 O O . ASN A 1 94 ? -16.609 16.733 0.777 1.00 94.00 94 ASN A O 1
ATOM 764 N N . GLN A 1 95 ? -16.693 18.170 2.511 1.00 95.81 95 GLN A N 1
ATOM 765 C CA . GLN A 1 95 ? -16.945 17.163 3.538 1.00 95.81 95 GLN A CA 1
ATOM 766 C C . GLN A 1 95 ? -18.451 16.952 3.708 1.00 95.81 95 GLN A C 1
ATOM 768 O O . GLN A 1 95 ? -19.227 17.907 3.631 1.00 95.81 95 GLN A O 1
ATOM 773 N N . ARG A 1 96 ? -18.874 15.715 3.980 1.00 96.38 96 ARG A N 1
ATOM 774 C CA . ARG A 1 96 ? -20.249 15.417 4.404 1.00 96.38 96 ARG A CA 1
ATOM 775 C C . ARG A 1 96 ? -20.259 15.211 5.910 1.00 96.38 96 ARG A C 1
ATOM 777 O O . ARG A 1 96 ? -19.511 14.378 6.407 1.00 96.38 96 ARG A O 1
ATOM 784 N N . LYS A 1 97 ? -21.077 15.983 6.620 1.00 97.56 97 LYS A N 1
ATOM 785 C CA . LYS A 1 97 ? -21.198 15.939 8.080 1.00 97.56 97 LYS A CA 1
ATOM 786 C C . LYS A 1 97 ? -22.606 15.495 8.452 1.00 97.56 97 LYS A C 1
ATOM 788 O O . LYS A 1 97 ? -23.561 15.940 7.823 1.00 97.56 97 LYS A O 1
ATOM 793 N N . THR A 1 98 ? -22.716 14.627 9.443 1.00 97.56 98 THR A N 1
ATOM 794 C CA . THR A 1 98 ? -23.989 14.185 10.019 1.00 97.56 98 THR A CA 1
ATOM 795 C C . THR A 1 98 ? -23.788 13.849 11.493 1.00 97.56 98 THR A C 1
ATOM 797 O O . THR A 1 98 ? -22.657 13.630 11.928 1.00 97.56 98 THR A O 1
ATOM 800 N N . THR A 1 99 ? -24.873 13.787 12.252 1.00 98.00 99 THR A N 1
ATOM 801 C CA . THR A 1 99 ? -24.867 13.324 13.639 1.00 98.00 99 THR A CA 1
ATOM 802 C C . THR A 1 99 ? -25.624 12.007 13.694 1.00 98.00 99 THR A C 1
ATOM 804 O O . THR A 1 99 ? -26.755 11.922 13.223 1.00 98.00 99 THR A O 1
ATOM 807 N N . LEU A 1 100 ? -24.989 10.973 14.239 1.00 97.88 100 LEU A N 1
ATOM 808 C CA . LEU A 1 100 ? -25.579 9.647 14.412 1.00 97.88 100 LEU A CA 1
ATOM 809 C C . LEU A 1 100 ? -25.617 9.300 15.898 1.00 97.88 100 LEU A C 1
ATOM 811 O O . LEU A 1 100 ? -24.759 9.747 16.653 1.00 97.88 100 LEU A O 1
ATOM 815 N N . LYS A 1 101 ? -26.590 8.493 16.315 1.00 97.88 101 LYS A N 1
ATOM 816 C CA . LYS A 1 101 ? -26.737 8.055 17.706 1.00 97.88 101 LYS A CA 1
ATOM 817 C C . LYS A 1 101 ? -26.260 6.613 17.857 1.00 97.88 101 LYS A C 1
ATOM 819 O O . LYS A 1 101 ? -26.628 5.777 17.032 1.00 97.88 101 LYS A O 1
ATOM 824 N N . THR A 1 102 ? -25.451 6.326 18.877 1.00 97.81 102 THR A N 1
ATOM 825 C CA . THR A 1 102 ? -25.030 4.948 19.166 1.00 97.81 102 THR A CA 1
ATOM 826 C C . THR A 1 102 ? -26.226 4.075 19.530 1.00 97.81 102 THR A C 1
ATOM 828 O O . THR A 1 102 ? -27.194 4.539 20.132 1.00 97.81 102 THR A O 1
ATOM 831 N N . THR A 1 103 ? -26.172 2.811 19.111 1.00 97.31 103 THR A N 1
ATOM 832 C CA . THR A 1 103 ? -27.148 1.786 19.503 1.00 97.31 103 THR A CA 1
ATOM 833 C C . THR A 1 103 ? -26.902 1.306 20.937 1.00 97.31 103 THR A C 1
ATOM 835 O O . THR A 1 103 ? -25.847 1.582 21.508 1.00 97.31 103 THR A O 1
ATOM 838 N N . GLN A 1 104 ? -27.790 0.446 21.453 1.00 96.69 104 GLN A N 1
ATOM 839 C CA . GLN A 1 104 ? -27.622 -0.268 22.733 1.00 96.69 104 GLN A CA 1
ATOM 840 C C . GLN A 1 104 ? -26.304 -1.046 22.855 1.00 96.69 104 GLN A C 1
ATOM 842 O O . GLN A 1 104 ? -25.856 -1.352 23.954 1.00 96.69 104 GLN A O 1
ATOM 847 N N . ARG A 1 105 ? -25.658 -1.365 21.727 1.00 95.81 105 ARG A N 1
ATOM 848 C CA . ARG A 1 105 ? -24.344 -2.024 21.688 1.00 95.81 105 ARG A CA 1
ATOM 849 C C . ARG A 1 105 ? -23.180 -1.034 21.572 1.00 95.81 105 ARG A C 1
ATOM 851 O O . ARG A 1 105 ? -22.060 -1.448 21.296 1.00 95.81 105 ARG A O 1
ATOM 858 N N . GLY A 1 106 ? -23.436 0.262 21.731 1.00 96.50 106 GLY A N 1
ATOM 859 C CA . GLY A 1 106 ? -22.447 1.324 21.583 1.00 96.50 106 GLY A CA 1
ATOM 860 C C . GLY A 1 106 ? -21.967 1.520 20.146 1.00 96.50 106 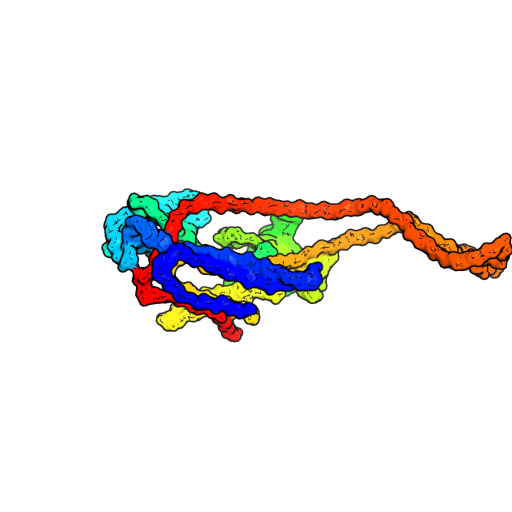GLY A C 1
ATOM 861 O O . GLY A 1 106 ? -20.882 2.045 19.945 1.00 96.50 106 GLY A O 1
ATOM 862 N N . SER A 1 107 ? -22.713 1.087 19.124 1.00 97.00 107 SER A N 1
ATOM 863 C CA . SER A 1 107 ? -22.214 1.057 17.739 1.00 97.00 107 SER A CA 1
ATOM 864 C C . SER A 1 107 ? -22.933 2.012 16.785 1.00 97.00 107 SER A C 1
ATOM 866 O O . SER A 1 107 ? -24.091 2.363 17.005 1.00 97.00 107 SER A O 1
ATOM 868 N N . LEU A 1 108 ? -22.258 2.372 15.689 1.00 97.75 108 LEU A N 1
ATOM 869 C CA . LEU A 1 108 ? -22.813 3.010 14.493 1.00 97.75 108 LEU A CA 1
ATOM 870 C C . LEU A 1 108 ? -22.554 2.127 13.270 1.00 97.75 108 LEU A C 1
ATOM 872 O O . LEU A 1 108 ? -21.398 1.849 12.943 1.00 97.75 108 LEU A O 1
ATOM 876 N N . ASP A 1 109 ? -23.614 1.739 12.569 1.00 96.56 109 ASP A N 1
ATOM 877 C CA . ASP A 1 109 ? -23.523 0.995 11.312 1.00 96.56 109 A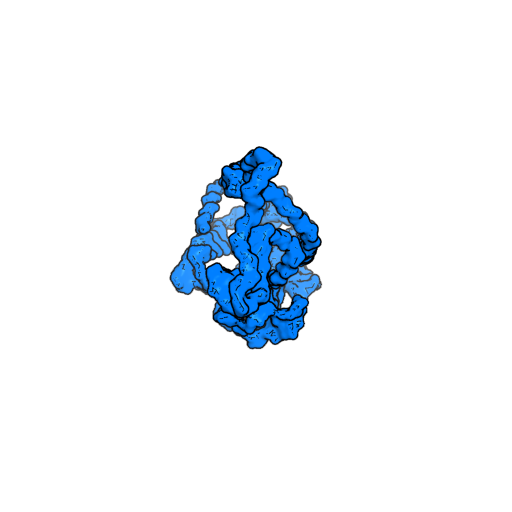SP A CA 1
ATOM 878 C C . ASP A 1 109 ? -23.423 1.958 10.129 1.00 96.56 109 ASP A C 1
ATOM 880 O O . ASP A 1 109 ? -24.340 2.731 9.863 1.00 96.56 109 ASP A O 1
ATOM 884 N N . LEU A 1 110 ? -22.284 1.938 9.431 1.00 96.38 110 LEU A N 1
ATOM 885 C CA . LEU A 1 110 ? -21.960 2.905 8.376 1.00 96.38 110 LEU A CA 1
ATOM 886 C C . LEU A 1 110 ? -22.039 2.315 6.958 1.00 96.38 110 LEU A C 1
ATOM 888 O O . LEU A 1 110 ? -21.892 3.047 5.977 1.00 96.38 110 LEU A O 1
ATOM 892 N N . GLY A 1 111 ? -22.257 1.003 6.834 1.00 96.00 111 GLY A N 1
ATOM 893 C CA . GLY A 1 111 ? -22.287 0.302 5.548 1.00 96.00 111 GLY A CA 1
ATOM 894 C C . GLY A 1 111 ? -20.924 0.290 4.846 1.00 96.00 111 GLY A C 1
ATOM 895 O O . GLY A 1 111 ? -19.881 0.434 5.477 1.00 96.00 111 GLY A O 1
ATOM 896 N N . ASN A 1 112 ? -20.902 0.116 3.525 1.00 94.50 112 ASN A N 1
ATOM 897 C CA . ASN A 1 112 ? -19.662 -0.129 2.770 1.00 94.50 112 ASN A CA 1
ATOM 898 C C . ASN A 1 112 ? -18.709 1.073 2.621 1.00 94.50 112 ASN A C 1
ATOM 900 O O . ASN A 1 112 ? -17.538 0.890 2.291 1.00 94.50 112 ASN A O 1
ATOM 904 N N . LEU A 1 113 ? -19.192 2.299 2.845 1.00 94.94 113 LEU A N 1
ATOM 905 C CA . LEU A 1 113 ? -18.436 3.543 2.655 1.00 94.94 113 LEU A CA 1
ATOM 906 C C . LEU A 1 113 ? -17.710 3.642 1.296 1.00 94.94 113 LEU A C 1
ATOM 908 O O . LEU A 1 113 ? -16.593 4.162 1.204 1.00 94.94 113 LEU A O 1
ATOM 912 N N . ASN A 1 114 ? -18.351 3.180 0.218 1.00 90.88 114 ASN A N 1
ATOM 913 C CA . ASN A 1 114 ? -17.776 3.229 -1.126 1.00 90.88 114 ASN A CA 1
ATOM 914 C C . ASN A 1 114 ? -17.318 4.647 -1.507 1.00 90.88 114 ASN A C 1
ATOM 916 O O . ASN A 1 114 ? -18.052 5.625 -1.387 1.00 90.88 114 ASN A O 1
ATOM 920 N N . GLY A 1 115 ? -16.073 4.761 -1.977 1.00 89.19 115 GLY A N 1
ATOM 921 C CA . GLY A 1 115 ? -15.490 6.035 -2.406 1.00 89.19 115 GLY A CA 1
ATOM 922 C C . GLY A 1 115 ? -15.006 6.951 -1.271 1.00 89.19 115 GLY A C 1
ATOM 923 O O . GLY A 1 115 ? -14.226 7.874 -1.532 1.00 89.19 115 GLY A O 1
ATOM 924 N N . ILE A 1 116 ? -15.356 6.674 -0.012 1.00 94.19 116 ILE A N 1
ATOM 925 C CA . ILE A 1 116 ? -14.858 7.422 1.147 1.00 94.19 116 ILE A CA 1
ATOM 926 C C . ILE A 1 116 ? -13.368 7.129 1.354 1.00 94.19 116 ILE A C 1
ATOM 928 O O . ILE A 1 116 ? -12.929 5.983 1.331 1.00 94.19 116 ILE A O 1
ATOM 932 N N . ALA A 1 117 ? -12.574 8.188 1.505 1.00 92.31 117 ALA A N 1
ATOM 933 C CA . ALA A 1 117 ? -11.130 8.122 1.729 1.00 92.31 117 ALA A CA 1
ATOM 934 C C . ALA A 1 117 ? -10.765 8.253 3.210 1.00 92.31 117 ALA A C 1
ATOM 936 O O . ALA A 1 117 ? -9.746 7.726 3.653 1.00 92.31 117 ALA A O 1
ATOM 937 N N . SER A 1 118 ? -11.563 8.991 3.984 1.00 94.94 118 SER A N 1
ATOM 938 C CA . SER A 1 118 ? -11.397 9.059 5.435 1.00 94.94 118 SER A CA 1
ATOM 939 C C . SER A 1 118 ? -12.710 9.328 6.151 1.00 94.94 118 SER A C 1
ATOM 941 O O . SER A 1 118 ? -13.615 9.966 5.607 1.00 94.94 118 SER A O 1
ATOM 943 N N . LEU A 1 119 ? -12.755 8.846 7.386 1.00 96.56 119 LEU A N 1
ATOM 944 C CA . LEU A 1 119 ? -13.845 8.978 8.334 1.00 96.56 119 LEU A CA 1
ATOM 945 C C . LEU A 1 119 ? -13.295 9.660 9.585 1.00 96.56 119 LEU A C 1
ATOM 947 O O . LEU A 1 119 ? -12.291 9.202 10.127 1.00 96.56 119 LEU A O 1
ATOM 951 N N . THR A 1 120 ? -13.948 10.719 10.050 1.00 97.56 120 THR A N 1
ATOM 952 C CA . THR A 1 120 ? -13.683 11.312 11.365 1.00 97.56 120 THR A CA 1
ATOM 953 C C . THR A 1 120 ? -14.941 11.202 12.209 1.00 97.56 120 THR A C 1
ATOM 955 O O . THR A 1 120 ? -16.011 11.595 11.751 1.00 97.56 120 THR A O 1
ATOM 958 N N . VAL A 1 121 ? -14.816 10.702 13.433 1.00 97.44 121 VAL A N 1
ATOM 959 C CA . VAL A 1 121 ? -15.913 10.637 14.403 1.00 97.44 121 VAL A CA 1
ATOM 960 C C . VAL A 1 121 ? -15.498 11.392 15.653 1.00 97.44 121 VAL A C 1
ATOM 962 O O . VAL A 1 121 ? -14.383 11.217 16.141 1.00 97.44 121 VAL A O 1
ATOM 965 N N . GLN A 1 122 ? -16.385 12.245 16.149 1.00 96.06 122 GLN A N 1
ATOM 966 C CA . GLN A 1 122 ? -16.177 13.052 17.341 1.00 96.06 122 GLN A CA 1
ATOM 967 C C . GLN A 1 122 ? -17.299 12.799 18.347 1.00 96.06 122 GLN A C 1
ATOM 969 O O . GLN A 1 122 ? -18.479 12.835 17.991 1.00 96.06 122 GLN A O 1
ATOM 974 N N . VAL A 1 123 ? -16.915 12.554 19.598 1.00 93.56 123 VAL A N 1
ATOM 975 C CA . VAL A 1 123 ? -17.842 12.403 20.726 1.00 93.56 123 VAL A CA 1
ATOM 976 C C . VAL A 1 123 ? -18.162 13.773 21.352 1.00 93.56 123 VAL A C 1
ATOM 978 O O . VAL A 1 123 ? -17.373 14.709 21.186 1.00 93.56 123 VAL A O 1
ATOM 981 N N . PRO A 1 124 ? -19.259 13.910 22.122 1.00 89.12 124 PRO A N 1
ATOM 982 C CA . PRO A 1 124 ? -19.635 15.177 22.759 1.00 89.12 124 PRO A CA 1
ATOM 983 C C . PRO A 1 124 ? -18.564 15.780 23.678 1.00 89.12 124 PRO A C 1
ATOM 985 O O . PRO A 1 124 ? -18.436 16.998 23.736 1.00 89.12 124 PRO A O 1
ATOM 988 N N . SER A 1 125 ? -17.743 14.952 24.336 1.00 85.06 125 SER A N 1
ATOM 989 C CA . SER A 1 125 ? -16.623 15.418 25.175 1.00 85.06 125 SER A CA 1
ATOM 990 C C . SER A 1 125 ? -15.458 16.034 24.384 1.00 85.06 125 SER A C 1
ATOM 992 O O . SER A 1 125 ? -14.441 16.404 24.960 1.00 85.06 125 SER A O 1
ATOM 994 N N . GLY A 1 126 ? -15.571 16.129 23.056 1.00 85.50 126 GLY A N 1
ATOM 995 C CA . GLY A 1 126 ? -14.588 16.762 22.180 1.00 85.50 126 GLY A CA 1
ATOM 996 C C . GLY A 1 126 ? -13.538 15.806 21.618 1.00 85.50 126 GLY A C 1
ATOM 997 O O . GLY A 1 126 ? -12.930 16.124 20.591 1.00 85.50 126 GLY A O 1
ATOM 998 N N . LYS A 1 127 ? -13.365 14.612 22.205 1.00 87.81 127 LYS A N 1
ATOM 999 C CA . LYS A 1 127 ? -12.461 13.582 21.673 1.00 87.81 127 LYS A CA 1
ATOM 1000 C C . LYS A 1 127 ? -12.889 13.164 20.267 1.00 87.81 127 LYS A C 1
ATOM 1002 O O . LYS A 1 127 ? -14.071 12.993 19.975 1.00 87.81 127 LYS A O 1
ATOM 1007 N N . SER A 1 128 ? -11.914 12.988 19.382 1.00 92.12 128 SER A N 1
ATOM 1008 C CA . SER A 1 128 ? -12.166 12.560 18.010 1.00 92.12 128 SER A CA 1
ATOM 1009 C C . SER A 1 128 ? -11.170 11.506 17.557 1.00 92.12 128 SER A C 1
ATOM 1011 O O . SER A 1 128 ? -10.020 11.491 17.990 1.00 92.12 128 SER A O 1
ATOM 1013 N N . ARG A 1 129 ? -11.628 10.630 16.665 1.00 93.06 129 ARG A N 1
ATOM 1014 C CA . ARG A 1 129 ? -10.812 9.644 15.960 1.00 93.06 129 ARG A CA 1
ATOM 1015 C C . ARG A 1 129 ? -10.959 9.854 14.467 1.00 93.06 129 ARG A C 1
ATOM 1017 O O . ARG A 1 129 ? -12.043 10.172 13.976 1.00 93.06 129 ARG A O 1
ATOM 1024 N N . LYS A 1 130 ? -9.858 9.675 13.742 1.00 93.94 130 LYS A N 1
ATOM 1025 C CA . LYS A 1 130 ? -9.824 9.748 12.285 1.00 93.94 130 LYS A CA 1
ATOM 1026 C C . LYS A 1 130 ? -9.196 8.485 11.724 1.00 93.94 130 LYS A C 1
ATOM 1028 O O . LYS A 1 130 ? -8.051 8.179 12.034 1.00 93.94 130 LYS A O 1
ATOM 1033 N N . TRP A 1 131 ? -9.910 7.834 10.817 1.00 93.81 131 TRP A N 1
ATOM 1034 C CA . TRP A 1 131 ? -9.419 6.686 10.066 1.00 93.81 131 TRP A CA 1
ATOM 1035 C C . TRP A 1 131 ? -9.250 7.048 8.599 1.00 93.81 131 TRP A C 1
ATOM 1037 O O . TRP A 1 131 ? -10.098 7.712 7.996 1.00 93.81 131 TRP A O 1
ATOM 1047 N N . ILE A 1 132 ? -8.145 6.596 8.011 1.00 91.38 132 ILE A N 1
ATOM 1048 C CA . ILE A 1 132 ? -7.908 6.682 6.572 1.00 91.38 132 ILE A CA 1
ATOM 1049 C C . ILE A 1 132 ? -8.274 5.324 5.972 1.00 91.38 132 ILE A C 1
ATOM 1051 O O . ILE A 1 132 ? -7.642 4.315 6.272 1.00 91.38 132 ILE A O 1
ATOM 1055 N N . LEU A 1 133 ? -9.295 5.298 5.120 1.00 90.25 133 LEU A N 1
ATOM 1056 C CA . LEU A 1 133 ? -9.838 4.075 4.534 1.00 90.25 133 LEU A CA 1
ATOM 1057 C C . LEU A 1 133 ? -9.095 3.781 3.225 1.00 90.25 133 LEU A C 1
ATOM 1059 O O . LEU A 1 133 ? -9.525 4.178 2.142 1.00 90.25 133 LEU A O 1
ATOM 1063 N N . ARG A 1 134 ? -7.922 3.148 3.327 1.00 78.31 134 ARG A N 1
ATOM 1064 C CA . ARG A 1 134 ? -7.129 2.720 2.164 1.00 78.31 134 ARG A CA 1
ATOM 1065 C C . ARG A 1 134 ? -7.156 1.203 2.050 1.00 78.31 134 ARG A C 1
ATOM 1067 O O . ARG A 1 134 ? -6.745 0.521 2.981 1.00 78.31 134 ARG A O 1
ATOM 1074 N N . ASN A 1 135 ? -7.569 0.708 0.889 1.00 77.69 135 ASN A N 1
ATOM 1075 C CA . ASN A 1 135 ? -7.469 -0.701 0.514 1.00 77.69 135 ASN A CA 1
ATOM 1076 C C . ASN A 1 135 ? -6.419 -0.850 -0.599 1.00 77.69 135 ASN A C 1
ATOM 1078 O O . ASN A 1 135 ? -6.056 0.146 -1.230 1.00 77.69 135 ASN A O 1
ATOM 1082 N N . ASP A 1 136 ? -5.935 -2.076 -0.803 1.00 80.56 136 ASP A N 1
ATOM 1083 C CA . ASP A 1 136 ? -5.175 -2.503 -1.991 1.00 80.56 136 ASP A CA 1
ATOM 1084 C C . ASP A 1 136 ? -3.959 -1.626 -2.319 1.00 80.56 136 ASP A C 1
ATOM 1086 O O . ASP A 1 136 ? -3.660 -1.301 -3.470 1.00 80.56 136 ASP A O 1
ATOM 1090 N N . ARG A 1 137 ? -3.256 -1.189 -1.271 1.00 83.12 137 ARG A N 1
ATOM 1091 C CA . ARG A 1 137 ? -2.097 -0.313 -1.415 1.00 83.12 137 ARG A CA 1
ATOM 1092 C C . ARG A 1 137 ? -0.911 -1.058 -1.988 1.00 83.12 137 ARG A C 1
ATOM 1094 O O . ARG A 1 137 ? -0.647 -2.207 -1.644 1.00 83.12 137 ARG A O 1
ATOM 1101 N N . ARG A 1 138 ? -0.148 -0.340 -2.807 1.00 84.69 138 ARG A N 1
ATOM 1102 C CA . ARG A 1 138 ? 1.061 -0.849 -3.434 1.00 84.69 138 ARG A CA 1
ATOM 1103 C C . ARG A 1 138 ? 2.155 0.199 -3.432 1.00 84.69 138 ARG A C 1
ATOM 1105 O O . ARG A 1 138 ? 1.915 1.354 -3.784 1.00 84.69 138 ARG A O 1
ATOM 1112 N N . ASP A 1 139 ? 3.351 -0.244 -3.073 1.00 83.69 139 ASP A N 1
ATOM 1113 C CA . ASP A 1 139 ? 4.566 0.523 -3.280 1.00 83.69 139 ASP A CA 1
ATOM 1114 C C . ASP A 1 139 ? 5.078 0.300 -4.711 1.00 83.69 139 ASP A C 1
ATOM 1116 O O . ASP A 1 139 ? 5.622 -0.755 -5.067 1.00 83.69 139 ASP A O 1
ATOM 1120 N N . GLN A 1 140 ? 4.830 1.293 -5.557 1.00 79.56 140 GLN A N 1
ATOM 1121 C CA . GLN A 1 140 ? 5.038 1.241 -6.999 1.00 79.56 140 GLN A CA 1
ATOM 1122 C C . GLN A 1 140 ? 6.345 1.950 -7.375 1.00 79.56 140 GLN A C 1
ATOM 1124 O O . GLN A 1 140 ? 6.766 2.883 -6.706 1.00 79.56 140 GLN A O 1
ATOM 1129 N N . VAL A 1 141 ? 6.999 1.501 -8.446 1.00 82.94 141 VAL A N 1
ATOM 1130 C CA . VAL A 1 141 ? 8.128 2.228 -9.047 1.00 82.94 141 VAL A CA 1
ATOM 1131 C C . VAL A 1 141 ? 7.633 3.418 -9.869 1.00 82.94 141 VAL A C 1
ATOM 1133 O O . VAL A 1 141 ? 6.629 3.296 -10.570 1.00 82.94 141 VAL A O 1
ATOM 1136 N N . ASP A 1 142 ? 8.368 4.528 -9.838 1.00 87.19 142 ASP A N 1
ATOM 1137 C CA . ASP A 1 142 ? 8.051 5.725 -10.630 1.00 87.19 142 ASP A CA 1
ATOM 1138 C C . ASP A 1 142 ? 8.578 5.645 -12.073 1.00 87.19 142 ASP A C 1
ATOM 1140 O O . ASP A 1 142 ? 8.076 6.337 -12.959 1.00 87.19 142 ASP A O 1
ATOM 1144 N N . GLU A 1 143 ? 9.572 4.790 -12.335 1.00 91.06 143 GLU A N 1
ATOM 1145 C CA . GLU A 1 143 ? 10.155 4.570 -13.662 1.00 91.06 143 GLU A CA 1
ATOM 1146 C C . GLU A 1 143 ? 10.440 3.081 -13.904 1.00 91.06 143 GLU A C 1
ATOM 1148 O O . GLU A 1 143 ? 10.914 2.367 -13.019 1.00 91.06 143 GLU A O 1
ATOM 1153 N N . VAL A 1 144 ? 10.148 2.620 -15.119 1.00 92.19 144 VAL A N 1
ATOM 1154 C CA . VAL A 1 144 ? 10.441 1.275 -15.617 1.00 92.19 144 VAL A CA 1
ATOM 1155 C C . VAL A 1 144 ? 11.058 1.398 -17.002 1.00 92.19 144 VAL A C 1
ATOM 1157 O O . VAL A 1 144 ? 10.554 2.110 -17.870 1.00 92.19 144 VAL A O 1
ATOM 1160 N N . THR A 1 145 ? 12.135 0.670 -17.239 1.00 93.94 145 THR A N 1
ATOM 1161 C CA . THR A 1 145 ? 12.734 0.534 -18.565 1.00 93.94 145 THR A CA 1
ATOM 1162 C C . THR A 1 145 ? 12.314 -0.800 -19.179 1.00 93.94 145 THR A C 1
ATOM 1164 O O . THR A 1 145 ? 12.091 -1.789 -18.479 1.00 93.94 145 THR A O 1
ATOM 1167 N N . LEU A 1 146 ? 12.174 -0.827 -20.498 1.00 94.06 146 LEU A N 1
ATOM 1168 C CA . LEU A 1 146 ? 11.781 -2.013 -21.251 1.00 94.06 146 LEU A CA 1
ATOM 1169 C C . LEU A 1 146 ? 12.587 -2.077 -22.545 1.00 94.06 146 LEU A C 1
ATOM 1171 O O . LEU A 1 146 ? 12.902 -1.052 -23.150 1.00 94.06 146 LEU A O 1
ATOM 1175 N N . SER A 1 147 ? 12.872 -3.286 -23.010 1.00 93.88 147 SER A N 1
ATOM 1176 C CA . SER A 1 147 ? 13.239 -3.500 -24.412 1.00 93.88 147 SER A CA 1
ATOM 1177 C C . SER A 1 147 ? 11.989 -3.572 -25.297 1.00 93.88 147 SER A C 1
ATOM 1179 O O . SER A 1 147 ? 10.914 -3.928 -24.821 1.00 93.88 147 SER A O 1
ATOM 1181 N N . LYS A 1 148 ? 12.124 -3.302 -26.602 1.00 92.12 148 LYS A N 1
ATOM 1182 C CA . LYS A 1 148 ? 11.037 -3.427 -27.599 1.00 92.12 148 LYS A CA 1
ATOM 1183 C C . LYS A 1 148 ? 10.361 -4.809 -27.590 1.00 92.12 148 LYS A C 1
ATOM 1185 O O . LYS A 1 148 ? 9.191 -4.928 -27.935 1.00 92.12 148 LYS A O 1
ATOM 1190 N N . ASN A 1 149 ? 11.095 -5.846 -27.192 1.00 87.88 149 ASN A N 1
ATOM 1191 C CA . ASN A 1 149 ? 10.609 -7.227 -27.166 1.00 87.88 149 ASN A CA 1
ATOM 1192 C C . ASN A 1 149 ? 9.925 -7.592 -25.837 1.00 87.88 149 ASN A C 1
ATOM 1194 O O . ASN A 1 149 ? 9.455 -8.715 -25.678 1.00 87.88 149 ASN A O 1
ATOM 1198 N N . GLN A 1 150 ? 9.889 -6.672 -24.872 1.00 91.69 150 GLN A N 1
ATOM 1199 C CA . GLN A 1 150 ? 9.233 -6.862 -23.586 1.00 91.69 150 GLN A CA 1
ATOM 1200 C C . GLN A 1 150 ? 7.900 -6.127 -23.545 1.00 91.69 150 GLN A C 1
ATOM 1202 O O . GLN A 1 150 ? 7.731 -5.037 -24.089 1.00 91.69 150 GLN A O 1
ATOM 1207 N N . GLN A 1 151 ? 6.952 -6.731 -22.840 1.00 92.44 151 GLN A N 1
ATOM 1208 C CA . GLN A 1 151 ? 5.663 -6.122 -22.584 1.00 92.44 151 GLN A CA 1
ATOM 1209 C C . GLN A 1 151 ? 5.740 -5.250 -21.329 1.00 92.44 151 GLN A C 1
ATOM 1211 O O . GLN A 1 151 ? 6.278 -5.669 -20.300 1.00 92.44 151 GLN A O 1
ATOM 1216 N N . LEU A 1 152 ? 5.137 -4.063 -21.384 1.00 93.38 152 LEU A N 1
ATOM 1217 C CA . LEU A 1 152 ? 4.786 -3.328 -20.174 1.00 93.38 152 LEU A CA 1
ATOM 1218 C C . LEU A 1 152 ? 3.931 -4.243 -19.304 1.00 93.38 152 LEU A C 1
ATOM 1220 O O . LEU A 1 152 ? 2.985 -4.832 -19.809 1.00 93.38 152 LEU A O 1
ATOM 1224 N N . THR A 1 153 ? 4.266 -4.370 -18.022 1.00 92.06 153 THR A N 1
ATOM 1225 C CA . THR A 1 153 ? 3.517 -5.201 -17.073 1.00 92.06 153 THR A CA 1
ATOM 1226 C C . THR A 1 153 ? 3.442 -4.483 -15.732 1.00 92.06 153 THR A C 1
ATOM 1228 O O . THR A 1 153 ? 4.455 -4.315 -15.053 1.00 92.06 153 THR A O 1
ATOM 1231 N N . VAL A 1 154 ? 2.245 -4.036 -15.352 1.00 91.81 154 VAL A N 1
ATOM 1232 C CA . VAL A 1 154 ? 2.007 -3.281 -14.114 1.00 91.81 154 VAL A CA 1
ATOM 1233 C C . VAL A 1 154 ? 0.850 -3.898 -13.340 1.00 91.81 154 VAL A C 1
ATOM 1235 O O . VAL A 1 154 ? -0.266 -3.896 -13.851 1.00 91.81 154 VAL A O 1
ATOM 1238 N N . PRO A 1 155 ? 1.077 -4.384 -12.108 1.00 90.50 155 PRO A N 1
ATOM 1239 C CA . PRO A 1 155 ? -0.000 -4.800 -11.217 1.00 90.50 155 PRO A CA 1
ATOM 1240 C C . PRO A 1 155 ? -1.041 -3.705 -11.023 1.00 90.50 155 PRO A C 1
ATOM 1242 O O . PRO A 1 155 ? -0.691 -2.557 -10.739 1.00 90.50 155 PRO A O 1
ATOM 1245 N N . PHE A 1 156 ? -2.312 -4.063 -11.149 1.00 89.94 156 PHE A N 1
ATOM 1246 C CA . PHE A 1 156 ? -3.411 -3.118 -11.102 1.00 89.94 156 PHE A CA 1
ATOM 1247 C C . PHE A 1 156 ? -4.671 -3.757 -10.518 1.00 89.94 156 PHE A C 1
ATOM 1249 O O . PHE A 1 156 ? -5.226 -4.703 -11.072 1.00 89.94 156 PHE A O 1
ATOM 1256 N N . VAL A 1 157 ? -5.142 -3.185 -9.409 1.00 87.44 157 VAL A N 1
ATOM 1257 C CA . VAL A 1 157 ? -6.433 -3.518 -8.800 1.00 87.44 157 VAL A CA 1
ATOM 1258 C C . VAL A 1 157 ? -7.434 -2.449 -9.217 1.00 87.44 157 VAL A C 1
ATOM 1260 O O . VAL A 1 157 ? -7.398 -1.324 -8.718 1.00 87.44 157 VAL A O 1
ATOM 1263 N N . GLY A 1 158 ? -8.297 -2.787 -10.170 1.00 88.69 158 GLY A N 1
ATOM 1264 C CA . GLY A 1 158 ? -9.277 -1.863 -10.723 1.00 88.69 158 GLY A CA 1
ATOM 1265 C C . GLY A 1 158 ? -9.841 -2.355 -12.047 1.00 88.69 158 GLY A C 1
ATOM 1266 O O . GLY A 1 158 ? -9.660 -3.508 -12.435 1.00 88.69 158 GLY A O 1
ATOM 1267 N N . SER A 1 159 ? -10.527 -1.462 -12.748 1.00 92.12 159 SER A N 1
ATOM 1268 C CA . SER A 1 159 ? -11.104 -1.738 -14.062 1.00 92.12 159 SER A CA 1
ATOM 1269 C C . SER A 1 159 ? -10.366 -0.970 -15.153 1.00 92.12 159 SER A C 1
ATOM 1271 O O . SER A 1 159 ? -10.050 0.212 -15.001 1.00 92.12 159 SER A O 1
ATOM 1273 N N . LEU A 1 160 ? -10.112 -1.620 -16.292 1.00 96.06 160 LEU A N 1
ATOM 1274 C CA . LEU A 1 160 ? -9.512 -0.960 -17.450 1.00 96.06 160 LEU A CA 1
ATOM 1275 C C . LEU A 1 160 ? -10.530 -0.019 -18.104 1.00 96.06 160 LEU A C 1
ATOM 1277 O O . LEU A 1 160 ? -11.288 -0.394 -18.993 1.00 96.06 160 LEU A O 1
ATOM 1281 N N . ASN A 1 161 ? -10.556 1.224 -17.636 1.00 96.06 161 ASN A N 1
ATOM 1282 C CA . ASN A 1 161 ? -11.402 2.280 -18.168 1.00 96.06 161 ASN A CA 1
ATOM 1283 C C . ASN A 1 161 ? -10.699 3.640 -18.052 1.00 96.06 161 ASN A C 1
ATOM 1285 O O . ASN A 1 161 ? -9.770 3.833 -17.263 1.00 96.06 161 ASN A O 1
ATOM 1289 N N . ARG A 1 162 ? -11.186 4.623 -18.815 1.00 95.06 162 ARG A N 1
ATOM 1290 C CA . ARG A 1 162 ? -10.603 5.973 -18.850 1.00 95.06 162 ARG A CA 1
ATOM 1291 C C . ARG A 1 162 ? -10.754 6.753 -17.540 1.00 95.06 162 ARG A C 1
ATOM 1293 O O . ARG A 1 162 ? -10.102 7.787 -17.390 1.00 95.06 162 ARG A O 1
ATOM 1300 N N . ARG A 1 163 ? -11.595 6.320 -16.595 1.00 92.56 163 ARG A N 1
ATOM 1301 C CA . ARG A 1 163 ? -11.730 6.972 -15.278 1.00 92.56 163 ARG A CA 1
ATOM 1302 C C . ARG A 1 163 ? -10.597 6.576 -14.338 1.00 92.56 163 ARG A C 1
ATOM 1304 O O . ARG A 1 163 ? -10.185 7.401 -13.530 1.00 92.56 163 ARG A O 1
ATOM 1311 N N . GLU A 1 164 ? -10.065 5.367 -14.480 1.00 92.44 164 GLU A N 1
ATOM 1312 C CA . GLU A 1 164 ? -9.050 4.820 -13.575 1.00 92.44 164 GLU A CA 1
ATOM 1313 C C . GLU A 1 164 ? -7.638 4.841 -14.160 1.00 92.44 164 GLU A C 1
ATOM 1315 O O . GLU A 1 164 ? -6.678 5.029 -13.412 1.00 92.44 164 GLU A O 1
ATOM 1320 N N . VAL A 1 165 ? -7.499 4.703 -15.481 1.00 96.75 165 VAL A N 1
ATOM 1321 C CA . VAL A 1 165 ? -6.197 4.535 -16.141 1.00 96.75 165 VAL A CA 1
ATOM 1322 C C . VAL A 1 165 ? -6.058 5.484 -17.332 1.00 96.75 165 VAL A C 1
ATOM 1324 O O . VAL A 1 165 ? -7.034 5.816 -18.007 1.00 96.75 165 VAL A O 1
ATOM 1327 N N . ALA A 1 166 ? -4.837 5.948 -17.591 1.00 97.31 166 ALA A N 1
ATOM 1328 C CA . ALA A 1 166 ? -4.461 6.589 -18.850 1.00 97.31 166 ALA A CA 1
ATOM 1329 C C . ALA A 1 166 ? -3.034 6.197 -19.242 1.00 97.31 166 ALA A C 1
ATOM 1331 O O . ALA A 1 166 ? -2.176 6.097 -18.368 1.00 97.31 166 ALA A O 1
ATOM 1332 N N . LEU A 1 167 ? -2.775 6.015 -20.536 1.00 98.12 167 LEU A N 1
ATOM 1333 C CA . LEU A 1 167 ? -1.435 5.791 -21.073 1.00 98.12 167 LEU A CA 1
ATOM 1334 C C . LEU A 1 167 ? -1.185 6.807 -22.178 1.00 98.12 167 LEU A C 1
ATOM 1336 O O . LEU A 1 167 ? -1.998 6.928 -23.087 1.00 98.12 167 LEU A O 1
ATOM 1340 N N . TYR A 1 168 ? -0.061 7.507 -22.106 1.00 98.06 168 TYR A N 1
ATOM 1341 C CA . TYR A 1 168 ? 0.330 8.472 -23.125 1.00 98.06 168 TYR A CA 1
ATOM 1342 C C . TYR A 1 168 ? 1.757 8.225 -23.580 1.00 98.06 168 TYR A C 1
ATOM 1344 O O . TYR A 1 168 ? 2.611 7.903 -22.751 1.00 98.06 168 TYR A O 1
ATOM 1352 N N . SER A 1 169 ? 2.030 8.436 -24.863 1.00 97.44 169 SER A N 1
ATOM 1353 C CA . SER A 1 169 ? 3.397 8.600 -25.347 1.00 97.44 169 SER A CA 1
ATOM 1354 C C . SER A 1 169 ? 3.882 10.027 -25.069 1.00 97.44 169 SER A C 1
ATOM 1356 O O . SER A 1 169 ? 3.092 10.972 -24.952 1.00 97.44 169 SER A O 1
ATOM 1358 N N . LEU A 1 170 ? 5.193 10.189 -24.921 1.00 95.94 170 LEU A N 1
ATOM 1359 C CA . LEU A 1 170 ? 5.839 11.452 -24.612 1.00 95.94 170 LEU A CA 1
ATOM 1360 C C . LEU A 1 170 ? 6.864 11.814 -25.684 1.00 95.94 170 LEU A C 1
ATOM 1362 O O . LEU A 1 170 ? 7.603 10.965 -26.181 1.00 95.94 170 LEU A O 1
ATOM 1366 N N . ARG A 1 171 ? 6.968 13.111 -25.974 1.00 90.81 171 ARG A N 1
ATOM 1367 C CA . ARG A 1 171 ? 8.042 13.683 -26.792 1.00 90.81 171 ARG A CA 1
ATOM 1368 C C . ARG A 1 171 ? 8.469 15.017 -26.196 1.00 90.81 171 ARG A C 1
ATOM 1370 O O . ARG A 1 171 ? 7.626 15.861 -25.908 1.00 90.81 171 ARG A O 1
ATOM 1377 N N . SER A 1 172 ? 9.771 15.194 -25.973 1.00 82.56 172 SER A N 1
ATOM 1378 C CA . SER A 1 172 ? 10.338 16.421 -25.382 1.00 82.56 172 SER A CA 1
ATOM 1379 C C . SER A 1 172 ? 9.658 16.852 -24.068 1.00 82.56 172 SER A C 1
ATOM 1381 O O . SER A 1 172 ? 9.484 18.036 -23.807 1.00 82.56 172 SER A O 1
ATOM 1383 N N . GLY A 1 173 ? 9.229 15.884 -23.249 1.00 78.06 173 GLY A N 1
ATOM 1384 C CA . GLY A 1 173 ? 8.547 16.119 -21.969 1.00 78.06 173 GLY A CA 1
ATOM 1385 C C . GLY A 1 173 ? 7.035 16.379 -22.054 1.00 78.06 173 GLY A C 1
ATOM 1386 O O . GLY A 1 173 ? 6.362 16.292 -21.025 1.00 78.06 173 GLY A O 1
ATOM 1387 N N . GLY A 1 174 ? 6.489 16.629 -23.248 1.00 89.62 174 GLY A N 1
ATOM 1388 C CA . GLY A 1 174 ? 5.053 16.793 -23.491 1.00 89.62 174 GLY A CA 1
ATOM 1389 C C . GLY A 1 174 ? 4.347 15.483 -23.844 1.00 89.62 174 GLY A C 1
ATOM 1390 O O . GLY A 1 174 ? 4.994 14.511 -24.235 1.00 89.62 174 GLY A O 1
ATOM 1391 N N . PHE A 1 175 ? 3.017 15.462 -23.716 1.00 93.94 175 PHE A N 1
ATOM 1392 C CA . PHE A 1 175 ? 2.178 14.368 -24.213 1.00 93.94 175 PHE A CA 1
ATOM 1393 C C . PHE A 1 175 ? 2.084 14.438 -25.738 1.00 93.94 175 PHE A C 1
ATOM 1395 O O . PHE A 1 175 ? 1.735 15.484 -26.279 1.00 93.94 175 PHE A O 1
ATOM 1402 N N . LEU A 1 176 ? 2.408 13.338 -26.415 1.00 95.88 176 LEU A N 1
ATOM 1403 C CA . LEU A 1 176 ? 2.371 13.245 -27.873 1.00 95.88 176 LEU A CA 1
ATOM 1404 C C . LEU A 1 176 ? 1.072 12.585 -28.354 1.00 95.88 176 LEU A C 1
ATOM 1406 O O . LEU A 1 176 ? 0.362 13.168 -29.166 1.00 95.88 176 LEU A O 1
ATOM 1410 N N . SER A 1 177 ? 0.749 11.395 -27.847 1.00 97.06 177 SER A N 1
ATOM 1411 C CA . SER A 1 177 ? -0.461 10.650 -28.224 1.00 97.06 177 SER A CA 1
ATOM 1412 C C . SER A 1 177 ? -1.079 9.919 -27.034 1.00 97.06 177 SER A C 1
ATOM 1414 O O . SER A 1 177 ? -0.394 9.570 -26.070 1.00 97.06 177 SER A O 1
ATOM 1416 N N . ASP A 1 178 ? -2.391 9.691 -27.112 1.00 97.44 178 ASP A N 1
ATOM 1417 C CA . ASP A 1 178 ? -3.121 8.776 -26.233 1.00 97.44 178 ASP A CA 1
ATOM 1418 C C . ASP A 1 178 ? -2.939 7.337 -26.727 1.00 97.44 178 ASP A C 1
ATOM 1420 O O . ASP A 1 178 ? -3.319 6.998 -27.844 1.00 97.44 178 ASP A O 1
ATOM 1424 N N . GLU A 1 179 ? -2.360 6.499 -25.874 1.00 97.81 179 GLU A N 1
ATOM 1425 C CA . GLU A 1 179 ? -2.042 5.097 -26.147 1.00 97.81 179 GLU A CA 1
ATOM 1426 C C . GLU A 1 179 ? -2.917 4.144 -25.313 1.00 97.81 179 GLU A C 1
ATOM 1428 O O . GLU A 1 179 ? -2.622 2.953 -25.200 1.00 97.81 179 GLU A O 1
ATOM 1433 N N . PHE A 1 180 ? -4.007 4.638 -24.710 1.00 98.06 180 PHE A N 1
ATOM 1434 C CA . PHE A 1 180 ? -4.904 3.846 -23.860 1.00 98.06 180 PHE A CA 1
ATOM 1435 C C . PHE A 1 180 ? -5.422 2.579 -24.554 1.00 98.06 180 PHE A C 1
ATOM 1437 O O . PHE A 1 180 ? -5.545 1.539 -23.912 1.00 98.06 180 PHE A O 1
ATOM 1444 N N . SER A 1 181 ? -5.685 2.638 -25.863 1.00 97.62 181 SER A N 1
ATOM 1445 C CA . SER A 1 181 ? -6.183 1.502 -26.651 1.00 97.62 181 SER A CA 1
ATOM 1446 C C . SER A 1 181 ? -5.218 0.311 -26.706 1.00 97.62 181 SER A C 1
ATOM 1448 O O . SER A 1 181 ? -5.653 -0.802 -26.994 1.00 97.62 181 SER A O 1
ATOM 1450 N N . ARG A 1 182 ? -3.925 0.515 -26.413 1.00 97.12 182 ARG A N 1
ATOM 1451 C CA . ARG A 1 182 ? -2.922 -0.562 -26.364 1.00 97.12 182 ARG A CA 1
ATOM 1452 C C . ARG A 1 182 ? -2.959 -1.362 -25.065 1.00 97.12 182 ARG A C 1
ATOM 1454 O O . ARG A 1 182 ? -2.408 -2.463 -25.026 1.00 97.12 182 ARG A O 1
ATOM 1461 N N . LEU A 1 183 ? -3.554 -0.815 -24.005 1.00 97.94 183 LEU A N 1
ATOM 1462 C CA . LEU A 1 183 ? -3.630 -1.484 -22.713 1.00 97.94 183 LEU A CA 1
ATOM 1463 C C . LEU A 1 183 ? -4.607 -2.657 -22.761 1.00 97.94 183 LEU A C 1
ATOM 1465 O O . LEU A 1 183 ? -5.703 -2.566 -23.310 1.00 97.94 183 LEU A O 1
ATOM 1469 N N . LYS A 1 184 ? -4.225 -3.740 -22.094 1.00 97.38 184 LYS A N 1
ATOM 1470 C CA . LYS A 1 184 ? -5.095 -4.864 -21.752 1.00 97.38 184 LYS A CA 1
ATOM 1471 C C . LYS A 1 184 ? -4.973 -5.133 -20.259 1.00 97.38 184 LYS A C 1
ATOM 1473 O O . LYS A 1 184 ? -3.920 -4.891 -19.678 1.00 97.38 184 LYS A O 1
ATOM 1478 N N . LEU A 1 185 ? -6.043 -5.625 -19.645 1.00 95.25 185 LEU A N 1
ATOM 1479 C CA . LEU A 1 185 ? -6.026 -6.094 -18.262 1.00 95.25 185 LEU A CA 1
ATOM 1480 C C . LEU A 1 185 ? -6.088 -7.618 -18.282 1.00 95.25 185 LEU A C 1
ATOM 1482 O O . LEU A 1 185 ? -7.099 -8.186 -18.686 1.00 95.25 185 LEU A O 1
ATOM 1486 N N . VAL A 1 186 ? -4.991 -8.262 -17.892 1.00 91.88 186 VAL A N 1
ATOM 1487 C CA . VAL A 1 186 ? -4.831 -9.720 -17.913 1.00 91.88 186 VAL A CA 1
ATOM 1488 C C . VAL A 1 186 ? -4.381 -10.158 -16.527 1.00 91.88 186 VAL A C 1
ATOM 1490 O O . VAL A 1 186 ? -3.338 -9.719 -16.059 1.00 91.88 186 VAL A O 1
ATOM 1493 N N . GLU A 1 187 ? -5.190 -10.976 -15.851 1.00 85.50 187 GLU A N 1
ATOM 1494 C CA . GLU A 1 187 ? -4.872 -11.544 -14.527 1.00 85.50 187 GLU A CA 1
ATOM 1495 C C . GLU A 1 187 ? -4.391 -10.519 -13.474 1.00 85.50 187 GLU A C 1
ATOM 1497 O O . GLU A 1 187 ? -3.465 -10.778 -12.710 1.00 85.50 187 GLU A O 1
ATOM 1502 N N . GLY A 1 188 ? -5.003 -9.329 -13.435 1.00 87.62 188 GLY A N 1
ATOM 1503 C CA . GLY A 1 188 ? -4.619 -8.266 -12.489 1.00 87.62 188 GLY A CA 1
ATOM 1504 C C . GLY A 1 188 ? -3.402 -7.439 -12.920 1.00 87.62 188 GLY A C 1
ATOM 1505 O O . GLY A 1 188 ? -2.911 -6.610 -12.157 1.00 87.62 188 GLY A O 1
ATOM 1506 N N . TYR A 1 189 ? -2.925 -7.609 -14.155 1.00 90.81 189 TYR A N 1
ATOM 1507 C CA . TYR A 1 189 ? -1.869 -6.792 -14.743 1.00 90.81 189 TYR A CA 1
ATOM 1508 C C . TYR A 1 189 ? -2.389 -5.941 -15.896 1.00 90.81 189 TYR A C 1
ATOM 1510 O O . TYR A 1 189 ? -3.013 -6.441 -16.832 1.00 90.81 189 TYR A O 1
ATOM 1518 N N . LEU A 1 190 ? -2.054 -4.653 -15.870 1.00 94.50 190 LEU A N 1
ATOM 1519 C CA . LEU A 1 190 ? -2.062 -3.820 -17.063 1.00 94.50 190 LEU A CA 1
ATOM 1520 C C . LEU A 1 190 ? -0.874 -4.208 -17.933 1.00 94.50 190 LEU A C 1
ATOM 1522 O O . LEU A 1 190 ? 0.275 -4.131 -17.488 1.00 94.50 190 LEU A O 1
ATOM 1526 N N . VAL A 1 191 ? -1.168 -4.603 -19.167 1.00 95.56 191 VAL A N 1
ATOM 1527 C CA . VAL A 1 191 ? -0.172 -5.044 -20.133 1.00 95.56 191 VAL A CA 1
ATOM 1528 C C . VAL A 1 191 ? -0.301 -4.317 -21.466 1.00 95.56 191 VAL A C 1
ATOM 1530 O O . VAL A 1 191 ? -1.409 -4.052 -21.929 1.00 95.56 191 VAL A O 1
ATOM 1533 N N . ALA A 1 192 ? 0.829 -3.983 -22.091 1.00 96.75 192 ALA A N 1
ATOM 1534 C CA . ALA A 1 192 ? 0.865 -3.381 -23.425 1.00 96.75 192 ALA A CA 1
ATOM 1535 C C . ALA A 1 192 ? 2.196 -3.648 -24.133 1.00 96.75 192 ALA A C 1
ATOM 1537 O O . ALA A 1 192 ? 3.258 -3.620 -23.511 1.00 96.75 192 ALA A O 1
ATOM 1538 N N . THR A 1 193 ? 2.140 -3.860 -25.446 1.00 95.94 193 THR A N 1
ATOM 1539 C CA . THR A 1 193 ? 3.333 -3.874 -26.301 1.00 95.94 193 THR A CA 1
ATOM 1540 C C . THR A 1 193 ? 3.550 -2.469 -26.841 1.00 95.94 193 THR A C 1
ATOM 1542 O O . THR A 1 193 ? 2.648 -1.887 -27.448 1.00 95.94 193 THR A O 1
ATOM 1545 N N . LEU A 1 194 ? 4.732 -1.917 -26.581 1.00 95.56 194 LEU A N 1
ATOM 1546 C CA . LEU A 1 194 ? 5.063 -0.531 -26.881 1.00 95.56 194 LEU A CA 1
ATOM 1547 C C . LEU A 1 194 ? 6.227 -0.465 -27.863 1.00 95.56 194 LEU A C 1
ATOM 1549 O O . LEU A 1 194 ? 7.198 -1.212 -27.754 1.00 95.56 194 LEU A O 1
ATOM 1553 N N . ASP A 1 195 ? 6.133 0.468 -28.801 1.00 95.19 195 ASP A N 1
ATOM 1554 C CA . ASP A 1 195 ? 7.233 0.789 -29.700 1.00 95.19 195 ASP A CA 1
ATOM 1555 C C . ASP A 1 195 ? 8.315 1.588 -28.956 1.00 95.19 195 ASP A C 1
ATOM 1557 O O . ASP A 1 195 ? 8.018 2.205 -27.924 1.00 95.19 195 ASP A O 1
ATOM 1561 N N . PRO A 1 196 ? 9.570 1.613 -29.444 1.00 95.12 196 PRO A N 1
ATOM 1562 C CA . PRO A 1 196 ? 10.623 2.388 -28.807 1.00 95.12 196 PRO A CA 1
ATOM 1563 C C . PRO A 1 196 ? 10.235 3.859 -28.628 1.00 95.12 196 PRO A C 1
ATOM 1565 O O . PRO A 1 196 ? 9.874 4.536 -29.587 1.00 95.12 196 PRO A O 1
ATOM 1568 N N . GLY A 1 197 ? 10.320 4.354 -27.397 1.00 93.88 197 GLY A N 1
ATOM 1569 C CA . GLY A 1 197 ? 9.844 5.685 -27.035 1.00 93.88 197 GLY A CA 1
ATOM 1570 C C . GLY A 1 197 ? 9.748 5.883 -25.528 1.00 93.88 197 GLY A C 1
ATOM 1571 O O . GLY A 1 197 ? 10.200 5.035 -24.752 1.00 93.88 197 GLY A O 1
ATOM 1572 N N . ASP A 1 198 ? 9.166 7.009 -25.133 1.00 95.25 198 ASP A N 1
ATOM 1573 C CA . ASP A 1 198 ? 8.903 7.358 -23.740 1.00 95.25 198 ASP A CA 1
ATOM 1574 C C . ASP A 1 198 ? 7.395 7.400 -23.525 1.00 95.25 198 ASP A C 1
ATOM 1576 O O . ASP A 1 198 ? 6.666 7.946 -24.350 1.00 95.25 198 ASP A O 1
ATOM 1580 N N . TYR A 1 199 ? 6.920 6.844 -22.417 1.00 97.25 199 TYR A N 1
ATOM 1581 C CA . TYR A 1 199 ? 5.497 6.777 -22.107 1.00 97.25 199 TYR A CA 1
ATOM 1582 C C . TYR A 1 199 ? 5.241 7.104 -20.640 1.00 97.25 199 TYR A C 1
ATOM 1584 O O . TYR A 1 199 ? 6.130 7.022 -19.790 1.00 97.25 199 TYR A O 1
ATOM 1592 N N . ARG A 1 200 ? 3.997 7.462 -20.331 1.00 97.25 200 ARG A N 1
ATOM 1593 C CA . ARG A 1 200 ? 3.520 7.692 -18.969 1.00 97.25 200 ARG A CA 1
ATOM 1594 C C . ARG A 1 200 ? 2.200 6.974 -18.749 1.00 97.25 200 ARG A C 1
ATOM 1596 O O . ARG A 1 200 ? 1.200 7.311 -19.382 1.00 97.25 200 ARG A O 1
ATOM 1603 N N . LEU A 1 201 ? 2.208 6.018 -17.827 1.00 97.00 201 LEU A N 1
ATOM 1604 C CA . LEU A 1 201 ? 1.019 5.348 -17.316 1.00 97.00 201 LEU A CA 1
ATOM 1605 C C . LEU A 1 201 ? 0.548 6.067 -16.053 1.00 97.00 201 LEU A C 1
ATOM 1607 O O . LEU A 1 201 ? 1.322 6.246 -15.119 1.00 97.00 201 LEU A O 1
ATOM 1611 N N . ILE A 1 202 ? -0.717 6.459 -16.006 1.00 95.44 202 ILE A N 1
ATOM 1612 C CA . ILE A 1 202 ? -1.319 7.156 -14.869 1.00 95.44 202 ILE A CA 1
ATOM 1613 C C . ILE A 1 202 ? -2.394 6.256 -14.266 1.00 95.44 202 ILE A C 1
ATOM 1615 O O . ILE A 1 202 ? -3.381 5.940 -14.931 1.00 95.44 202 ILE A O 1
ATOM 1619 N N . LEU A 1 203 ? -2.217 5.887 -12.997 1.00 93.06 203 LEU A N 1
ATOM 1620 C CA . LEU A 1 203 ? -3.183 5.151 -12.182 1.00 93.06 203 LEU A CA 1
ATOM 1621 C C . LEU A 1 203 ? -3.932 6.162 -11.308 1.00 93.06 203 LEU A C 1
ATOM 1623 O O . LEU A 1 203 ? -3.501 6.521 -10.209 1.00 93.06 203 LEU A O 1
ATOM 1627 N N . LYS A 1 204 ? -5.052 6.670 -11.824 1.00 90.12 204 LYS A N 1
ATOM 1628 C CA . LYS A 1 204 ? -5.753 7.855 -11.305 1.00 90.12 204 LYS A CA 1
ATOM 1629 C C . LYS A 1 204 ? -6.284 7.645 -9.891 1.00 90.12 204 LYS A C 1
ATOM 1631 O O . LYS A 1 204 ? -6.116 8.516 -9.043 1.00 90.12 204 LYS A O 1
ATOM 1636 N N . THR A 1 205 ? -6.866 6.478 -9.614 1.00 83.12 205 THR A N 1
ATOM 1637 C CA . THR A 1 205 ? -7.425 6.140 -8.292 1.00 83.12 205 THR A CA 1
ATOM 1638 C C . THR A 1 205 ? -6.351 6.062 -7.209 1.00 83.12 205 THR A C 1
ATOM 1640 O O . THR A 1 205 ? -6.607 6.425 -6.062 1.00 83.12 205 THR A O 1
ATOM 1643 N N . LEU A 1 206 ? -5.145 5.620 -7.577 1.00 80.38 206 LEU A N 1
ATOM 1644 C CA . LEU A 1 206 ? -3.995 5.533 -6.677 1.00 80.38 206 LEU A CA 1
ATOM 1645 C C . LEU A 1 206 ? -3.214 6.854 -6.599 1.00 80.38 206 LEU A C 1
ATOM 1647 O O . LEU A 1 206 ? -2.359 7.002 -5.730 1.00 80.38 206 LEU A O 1
ATOM 1651 N N . GLY A 1 207 ? -3.494 7.812 -7.491 1.00 84.50 207 GLY A N 1
ATOM 1652 C CA . GLY A 1 207 ? -2.719 9.045 -7.621 1.00 84.50 207 GLY A CA 1
ATOM 1653 C C . GLY A 1 207 ? -1.270 8.800 -8.053 1.00 84.50 207 GLY A C 1
ATOM 1654 O O . GLY A 1 207 ? -0.399 9.590 -7.703 1.00 84.50 207 GLY A O 1
ATOM 1655 N N . GLN A 1 208 ? -1.003 7.704 -8.771 1.00 88.31 208 GLN A N 1
ATOM 1656 C CA . GLN A 1 208 ? 0.343 7.280 -9.169 1.00 88.31 208 GLN A CA 1
ATOM 1657 C C . GLN A 1 208 ? 0.582 7.507 -10.665 1.00 88.31 208 GLN A C 1
ATOM 1659 O O . GLN A 1 208 ? -0.327 7.365 -11.486 1.00 88.31 208 GLN A O 1
ATOM 1664 N N . SER A 1 209 ? 1.823 7.828 -11.025 1.00 93.12 209 SER A N 1
ATOM 1665 C CA . SER A 1 209 ? 2.273 7.980 -12.408 1.00 93.12 209 SER A CA 1
ATOM 1666 C C . SER A 1 209 ? 3.591 7.242 -12.589 1.00 93.12 209 SER A C 1
ATOM 1668 O O . SER A 1 209 ? 4.548 7.527 -11.883 1.00 93.12 209 SER A O 1
ATOM 1670 N N . ILE A 1 210 ? 3.650 6.351 -13.574 1.00 93.69 210 ILE A N 1
ATOM 1671 C CA . ILE A 1 210 ? 4.810 5.513 -13.872 1.00 93.69 210 ILE A CA 1
ATOM 1672 C C . ILE A 1 210 ? 5.327 5.890 -15.256 1.00 93.69 210 ILE A C 1
ATOM 1674 O O . ILE A 1 210 ? 4.582 5.872 -16.241 1.00 93.69 210 ILE A O 1
ATOM 1678 N N . LYS A 1 211 ? 6.606 6.236 -15.340 1.00 94.62 211 LYS A N 1
ATOM 1679 C CA . LYS A 1 211 ? 7.297 6.509 -16.595 1.00 94.62 211 LYS A CA 1
ATOM 1680 C C . LYS A 1 211 ? 7.839 5.211 -17.186 1.00 94.62 211 LYS A C 1
ATOM 1682 O O . LYS A 1 211 ? 8.451 4.415 -16.484 1.00 94.62 211 LYS A O 1
ATOM 1687 N N . PHE A 1 212 ? 7.633 5.017 -18.480 1.00 94.75 212 PHE A N 1
ATOM 1688 C CA . PHE A 1 212 ? 8.159 3.880 -19.224 1.00 94.75 212 PHE A CA 1
ATOM 1689 C C . PHE A 1 212 ? 9.152 4.357 -20.275 1.00 94.75 212 PHE A C 1
ATOM 1691 O O . PHE A 1 212 ? 8.817 5.204 -21.100 1.00 94.75 212 PHE A O 1
ATOM 1698 N N . LEU A 1 213 ? 10.361 3.804 -20.250 1.00 94.56 213 LEU A N 1
ATOM 1699 C CA . LEU A 1 213 ? 11.405 4.056 -21.241 1.00 94.56 213 LEU A CA 1
ATOM 1700 C C . LEU A 1 213 ? 11.617 2.790 -22.068 1.00 94.56 213 LEU A C 1
ATOM 1702 O O . LEU A 1 213 ? 12.189 1.818 -21.582 1.00 94.56 213 LEU A O 1
ATOM 1706 N N . VAL A 1 214 ? 11.152 2.792 -23.314 1.00 95.12 214 VAL A N 1
ATOM 1707 C CA . VAL A 1 214 ? 11.175 1.612 -24.186 1.00 95.12 214 VAL A CA 1
ATOM 1708 C C . VAL A 1 214 ? 12.303 1.741 -25.203 1.00 95.12 214 VAL A C 1
ATOM 1710 O O . VAL A 1 214 ? 12.253 2.566 -26.113 1.00 95.12 214 VAL A O 1
ATOM 1713 N N . GLY A 1 215 ? 13.369 0.966 -25.054 1.00 93.75 215 GLY A N 1
ATOM 1714 C CA . GLY A 1 215 ? 14.504 0.964 -25.973 1.00 93.75 215 GLY A CA 1
ATOM 1715 C C . GLY A 1 215 ? 14.380 -0.099 -27.063 1.00 93.75 215 GLY A C 1
ATOM 1716 O O . GLY A 1 215 ? 14.010 -1.237 -26.794 1.00 93.75 215 GLY A O 1
ATOM 1717 N N . GLY A 1 216 ? 14.749 0.241 -28.297 1.00 93.44 216 GLY A N 1
ATOM 1718 C CA . GLY A 1 216 ? 15.185 -0.747 -29.289 1.00 93.44 216 GLY A CA 1
ATOM 1719 C C . GLY A 1 216 ? 16.710 -0.766 -29.322 1.00 93.44 216 GLY A C 1
ATOM 1720 O O . GLY A 1 216 ? 17.303 0.311 -29.287 1.00 93.44 216 GLY A O 1
ATOM 1721 N N . GLY A 1 217 ? 17.341 -1.940 -29.346 1.00 91.62 217 GLY A N 1
ATOM 1722 C CA . GLY A 1 217 ? 18.800 -2.052 -29.332 1.00 91.62 217 GLY A CA 1
ATOM 1723 C C . GLY A 1 217 ? 19.300 -3.409 -28.850 1.00 91.62 217 GLY A C 1
ATOM 1724 O O . GLY A 1 217 ? 18.519 -4.350 -28.700 1.00 91.62 217 GLY A O 1
ATOM 1725 N N . GLN A 1 218 ? 20.605 -3.487 -28.601 1.00 93.31 218 GLN A N 1
ATOM 1726 C CA . GLN A 1 218 ? 21.255 -4.689 -28.090 1.00 93.31 218 GLN A CA 1
ATOM 1727 C C . GLN A 1 218 ? 21.113 -4.750 -26.568 1.00 93.31 218 GLN A C 1
ATOM 1729 O O . GLN A 1 218 ? 21.370 -3.765 -25.875 1.00 93.31 218 GLN A O 1
ATOM 1734 N N . VAL A 1 219 ? 20.716 -5.911 -26.051 1.00 93.88 219 VAL A N 1
ATOM 1735 C CA . VAL A 1 219 ? 20.667 -6.181 -24.610 1.00 93.88 219 VAL A CA 1
ATOM 1736 C C . VAL A 1 219 ? 21.932 -6.936 -24.212 1.00 93.88 219 VAL A C 1
ATOM 1738 O O . VAL A 1 219 ? 22.273 -7.931 -24.844 1.00 93.88 219 VAL A O 1
ATOM 1741 N N . SER A 1 220 ? 22.623 -6.462 -23.179 1.00 92.19 220 SER A N 1
ATOM 1742 C CA . SER A 1 220 ? 23.818 -7.089 -22.611 1.00 92.19 220 SER A CA 1
ATOM 1743 C C . SER A 1 220 ? 23.880 -6.814 -21.112 1.00 92.19 220 SER A C 1
ATOM 1745 O O . SER A 1 220 ? 23.703 -5.672 -20.697 1.00 92.19 220 SER A O 1
ATOM 1747 N N . GLU A 1 221 ? 24.137 -7.842 -20.300 1.00 90.25 221 GLU A N 1
ATOM 1748 C CA . GLU A 1 221 ? 24.338 -7.724 -18.840 1.00 90.25 221 GLU A CA 1
ATOM 1749 C C . GLU A 1 221 ? 23.220 -6.973 -18.084 1.00 90.25 221 GLU A C 1
ATOM 1751 O O . GLU A 1 221 ? 23.471 -6.221 -17.148 1.00 90.25 221 GLU A O 1
ATOM 1756 N N . GLY A 1 222 ? 21.961 -7.133 -18.506 1.00 90.88 222 GLY A N 1
ATOM 1757 C CA . GLY A 1 222 ? 20.823 -6.433 -17.892 1.00 90.88 222 GLY A CA 1
ATOM 1758 C C . GLY A 1 222 ? 20.671 -4.971 -18.322 1.00 90.88 222 GLY A C 1
ATOM 1759 O O . GLY A 1 222 ? 19.788 -4.282 -17.826 1.00 90.88 222 GLY A O 1
ATOM 1760 N N . TYR A 1 223 ? 21.467 -4.503 -19.281 1.00 93.31 223 TYR A N 1
ATOM 1761 C CA . TYR A 1 223 ? 21.345 -3.180 -19.882 1.00 93.31 223 TYR A CA 1
ATOM 1762 C C . TYR A 1 223 ? 20.935 -3.286 -21.346 1.00 93.31 223 TYR A C 1
ATOM 1764 O O . TYR A 1 223 ? 21.332 -4.201 -22.064 1.00 93.31 223 TYR A O 1
ATOM 1772 N N . LEU A 1 224 ? 20.155 -2.317 -21.806 1.00 94.44 224 LEU A N 1
ATOM 1773 C CA . LEU A 1 224 ? 19.876 -2.091 -23.214 1.00 94.44 224 LEU A CA 1
ATOM 1774 C C . LEU A 1 224 ? 20.709 -0.916 -23.711 1.00 94.44 224 LEU A C 1
ATOM 1776 O O . LEU A 1 224 ? 20.654 0.168 -23.131 1.00 94.44 224 LEU A O 1
ATOM 1780 N N . PHE A 1 225 ? 21.410 -1.119 -24.824 1.00 92.62 225 PHE A N 1
ATOM 1781 C CA . PHE A 1 225 ? 22.236 -0.115 -25.482 1.00 92.62 225 PHE A CA 1
ATOM 1782 C C . PHE A 1 225 ? 21.720 0.191 -26.884 1.00 92.62 225 PHE A C 1
ATOM 1784 O O . PHE A 1 225 ? 21.439 -0.708 -27.682 1.00 92.62 225 PHE A O 1
ATOM 1791 N N . ASN A 1 226 ? 21.635 1.479 -27.202 1.00 90.00 226 ASN A N 1
ATOM 1792 C CA . ASN A 1 226 ? 21.467 1.961 -28.564 1.00 90.00 226 ASN A CA 1
ATOM 1793 C C . ASN A 1 226 ? 22.195 3.296 -28.769 1.00 90.00 226 ASN A C 1
ATOM 1795 O O . ASN A 1 226 ? 22.816 3.831 -27.852 1.00 90.00 226 ASN A O 1
ATOM 1799 N N . SER A 1 227 ? 22.112 3.843 -29.982 1.00 86.62 227 SER A N 1
ATOM 1800 C CA . SER A 1 227 ? 22.783 5.094 -30.353 1.00 86.62 227 SER A CA 1
ATOM 1801 C C . SER A 1 227 ? 22.305 6.326 -29.578 1.00 86.62 227 SER A C 1
ATOM 1803 O O . SER A 1 227 ? 22.993 7.340 -29.590 1.00 86.62 227 SER A O 1
ATOM 1805 N N . ALA A 1 228 ? 21.149 6.263 -28.913 1.00 85.69 228 ALA A N 1
ATOM 1806 C CA . ALA A 1 228 ? 20.575 7.378 -28.166 1.00 85.69 228 ALA A CA 1
ATOM 1807 C C . ALA A 1 228 ? 20.758 7.237 -26.646 1.00 85.69 228 ALA A C 1
ATOM 1809 O O . ALA A 1 228 ? 20.945 8.234 -25.947 1.00 85.69 228 ALA A O 1
ATOM 1810 N N . ARG A 1 229 ? 20.678 6.017 -26.103 1.00 90.00 229 ARG A N 1
ATOM 1811 C CA . ARG A 1 229 ? 20.585 5.769 -24.662 1.00 90.00 229 ARG A CA 1
ATOM 1812 C C . ARG A 1 229 ? 21.061 4.387 -24.221 1.00 90.00 229 ARG A C 1
ATOM 1814 O O . ARG A 1 229 ? 21.048 3.419 -24.976 1.00 90.00 229 ARG A O 1
ATOM 1821 N N . MET A 1 230 ? 21.406 4.333 -22.941 1.00 93.12 230 MET A N 1
ATOM 1822 C CA . MET A 1 230 ? 21.589 3.139 -22.128 1.00 93.12 230 MET A CA 1
ATOM 1823 C C . MET A 1 230 ? 20.440 3.056 -21.117 1.00 93.12 230 MET A C 1
ATOM 1825 O O . MET A 1 230 ? 20.161 4.039 -20.429 1.00 93.12 230 MET A O 1
ATOM 1829 N N . LEU A 1 231 ? 19.797 1.897 -20.998 1.00 94.06 231 LEU A N 1
ATOM 1830 C CA . LEU A 1 231 ? 18.721 1.649 -20.036 1.00 94.06 231 LEU A CA 1
ATOM 1831 C C . LEU A 1 231 ? 19.018 0.385 -19.223 1.00 94.06 231 LEU A C 1
ATOM 1833 O O . LEU A 1 231 ? 19.099 -0.692 -19.803 1.00 94.06 231 LEU A O 1
ATOM 1837 N N . GLU A 1 232 ? 19.148 0.489 -17.902 1.00 93.81 232 GLU A N 1
ATOM 1838 C CA . GLU A 1 232 ? 19.169 -0.676 -17.007 1.00 93.81 232 GLU A CA 1
ATOM 1839 C C . GLU A 1 232 ? 17.781 -1.302 -16.962 1.00 93.81 232 GLU A C 1
ATOM 1841 O O . GLU A 1 232 ? 16.832 -0.611 -16.598 1.00 93.81 232 GLU A O 1
ATOM 1846 N N . LEU A 1 233 ? 17.653 -2.576 -17.326 1.00 92.38 233 LEU A N 1
ATOM 1847 C CA . LEU A 1 233 ? 16.404 -3.332 -17.310 1.00 92.38 233 LEU A CA 1
ATOM 1848 C C . LEU A 1 233 ? 16.123 -3.880 -15.902 1.00 92.38 233 LEU A C 1
ATOM 1850 O O . LEU A 1 233 ? 17.036 -4.372 -15.236 1.00 92.38 233 LEU A O 1
ATOM 1854 N N . PRO A 1 234 ? 14.862 -3.854 -15.433 1.00 88.50 234 PRO A N 1
ATOM 1855 C CA . PRO A 1 234 ? 14.520 -4.398 -14.127 1.00 88.50 234 PRO A CA 1
ATOM 1856 C C . PRO A 1 234 ? 14.774 -5.911 -14.086 1.00 88.50 234 PRO A C 1
ATOM 1858 O O . PRO A 1 234 ? 14.209 -6.673 -14.868 1.00 88.50 234 PRO A O 1
ATOM 1861 N N . ALA A 1 235 ? 15.582 -6.357 -13.122 1.00 82.75 235 ALA A N 1
ATOM 1862 C CA . ALA A 1 235 ? 15.905 -7.776 -12.948 1.00 82.75 235 ALA A CA 1
ATOM 1863 C C . ALA A 1 235 ? 14.739 -8.609 -12.384 1.00 82.75 235 ALA A C 1
ATOM 1865 O O . ALA A 1 235 ? 14.720 -9.831 -12.521 1.00 82.75 235 ALA A O 1
ATOM 1866 N N . ARG A 1 236 ? 13.772 -7.964 -11.717 1.00 80.06 236 ARG A N 1
ATOM 1867 C CA . ARG A 1 236 ? 12.679 -8.634 -11.001 1.00 80.06 236 ARG A CA 1
ATOM 1868 C C . ARG A 1 236 ? 11.326 -8.219 -11.546 1.00 80.06 236 ARG A C 1
ATOM 1870 O O . ARG A 1 236 ? 11.084 -7.043 -11.819 1.00 80.06 236 ARG A O 1
ATOM 1877 N N . LYS A 1 237 ? 10.423 -9.192 -11.644 1.00 80.19 237 LYS A N 1
ATOM 1878 C CA . LYS A 1 237 ? 9.012 -8.936 -11.930 1.00 80.19 237 LYS A CA 1
ATOM 1879 C C . LYS A 1 237 ? 8.328 -8.403 -10.678 1.00 80.19 237 LYS A C 1
ATOM 1881 O O . LYS A 1 237 ? 8.679 -8.754 -9.558 1.00 80.19 237 LYS A O 1
ATOM 1886 N N . ALA A 1 238 ? 7.345 -7.539 -10.876 1.00 82.19 238 ALA A N 1
ATOM 1887 C CA . ALA A 1 238 ? 6.621 -6.934 -9.775 1.00 82.19 238 ALA A CA 1
ATOM 1888 C C . ALA A 1 238 ? 5.584 -7.934 -9.223 1.00 82.19 238 ALA A C 1
ATOM 1890 O O . ALA A 1 238 ? 4.658 -8.316 -9.944 1.00 82.19 238 ALA A O 1
ATOM 1891 N N . SER A 1 239 ? 5.722 -8.327 -7.954 1.00 86.44 239 SER A N 1
ATOM 1892 C CA . SER A 1 239 ? 4.801 -9.279 -7.324 1.00 86.44 239 SER A CA 1
ATOM 1893 C C . SER A 1 239 ? 3.405 -8.680 -7.123 1.00 86.44 239 SER A C 1
ATOM 1895 O O . SER A 1 239 ? 3.261 -7.479 -6.855 1.00 86.44 239 SER A O 1
ATOM 1897 N N . HIS A 1 240 ? 2.372 -9.503 -7.261 1.00 87.12 240 HIS A N 1
ATOM 1898 C CA . HIS A 1 240 ? 0.973 -9.102 -7.154 1.00 87.12 240 HIS A CA 1
ATOM 1899 C C . HIS A 1 240 ? 0.160 -10.165 -6.417 1.00 87.12 240 HIS A C 1
ATOM 1901 O O . HIS A 1 240 ? 0.411 -11.354 -6.585 1.00 87.12 240 HIS A O 1
ATOM 1907 N N . LEU A 1 241 ? -0.814 -9.730 -5.620 1.00 88.62 241 LEU A N 1
ATOM 1908 C CA . LEU A 1 241 ? -1.771 -10.619 -4.971 1.00 88.62 241 LEU A CA 1
ATOM 1909 C C . LEU A 1 241 ? -3.016 -10.721 -5.848 1.00 88.62 241 LEU A C 1
ATOM 1911 O O . LEU A 1 241 ? -3.574 -9.688 -6.227 1.00 88.62 241 LEU A O 1
ATOM 1915 N N . LYS A 1 242 ? -3.473 -11.943 -6.132 1.00 86.38 242 LYS A N 1
ATOM 1916 C CA . LYS A 1 242 ? -4.832 -12.146 -6.649 1.00 86.38 242 LYS A CA 1
ATOM 1917 C C . LYS A 1 242 ? -5.857 -11.826 -5.550 1.00 86.38 242 LYS A C 1
ATOM 1919 O O . LYS A 1 242 ? -5.487 -11.729 -4.375 1.00 86.38 242 LYS A O 1
ATOM 1924 N N . PRO A 1 243 ? -7.147 -11.662 -5.902 1.00 82.75 243 PRO A N 1
ATOM 1925 C CA . PRO A 1 243 ? -8.204 -11.568 -4.905 1.00 82.75 243 PRO A CA 1
ATOM 1926 C C . PRO A 1 243 ? -8.103 -12.708 -3.890 1.00 82.75 243 PRO A C 1
ATOM 1928 O O . PRO A 1 243 ? -8.097 -13.881 -4.261 1.00 82.75 243 PRO A O 1
ATOM 1931 N N . VAL A 1 244 ? -8.006 -12.335 -2.617 1.00 86.81 244 VAL A N 1
ATOM 1932 C CA . VAL A 1 244 ? -7.892 -13.275 -1.502 1.00 86.81 244 VAL A CA 1
ATOM 1933 C C . VAL A 1 244 ? -9.216 -14.012 -1.341 1.00 86.81 244 VAL A C 1
ATOM 1935 O O . VAL A 1 244 ? -10.272 -13.377 -1.278 1.00 86.81 244 VAL A O 1
ATOM 1938 N N . LYS A 1 245 ? -9.161 -15.342 -1.263 1.00 88.75 245 LYS A N 1
ATOM 1939 C CA . LYS A 1 245 ? -10.341 -16.179 -1.028 1.00 88.75 245 LYS A CA 1
ATOM 1940 C C . LYS A 1 245 ? -10.358 -16.616 0.427 1.00 88.75 245 LYS A C 1
ATOM 1942 O O . LYS A 1 245 ? -9.349 -17.066 0.967 1.00 88.75 245 LYS A O 1
ATOM 1947 N N . VAL A 1 246 ? -11.513 -16.457 1.057 1.00 86.69 246 VAL A N 1
ATOM 1948 C CA . VAL A 1 246 ? -11.734 -16.832 2.451 1.00 86.69 246 VAL A CA 1
ATOM 1949 C C . VAL A 1 246 ? -12.828 -17.884 2.476 1.00 86.69 246 VAL A C 1
ATOM 1951 O O . VAL A 1 246 ? -13.934 -17.621 2.011 1.00 86.69 246 VAL A O 1
ATOM 1954 N N . ASN A 1 247 ? -12.510 -19.043 3.040 1.00 85.19 247 ASN A N 1
ATOM 1955 C CA . ASN A 1 247 ? -13.474 -20.079 3.389 1.00 85.19 247 ASN A CA 1
ATOM 1956 C C . ASN A 1 247 ? -13.521 -20.206 4.922 1.00 85.19 247 ASN A C 1
ATOM 1958 O O . ASN A 1 247 ? -12.642 -19.692 5.613 1.00 85.19 247 ASN A O 1
ATOM 1962 N N . ASP A 1 248 ? -14.484 -20.954 5.466 1.00 82.19 248 ASP A N 1
ATOM 1963 C CA . ASP A 1 248 ? -14.699 -21.078 6.923 1.00 82.19 248 ASP A CA 1
ATOM 1964 C C . ASP A 1 248 ? -13.460 -21.525 7.726 1.00 82.19 248 ASP A C 1
ATOM 1966 O O . ASP A 1 248 ? -13.383 -21.303 8.934 1.00 82.19 248 ASP A O 1
ATOM 1970 N N . LYS A 1 249 ? -12.493 -22.184 7.073 1.00 87.88 249 LYS A N 1
ATOM 1971 C CA . LYS A 1 249 ? -11.286 -22.742 7.707 1.00 87.88 249 LYS A CA 1
ATOM 1972 C C . LYS A 1 249 ? -9.970 -22.284 7.084 1.00 87.88 249 LYS A C 1
ATOM 1974 O O . LYS A 1 249 ? -8.925 -22.487 7.696 1.00 87.88 249 LYS A O 1
ATOM 1979 N N . THR A 1 250 ? -9.990 -21.735 5.871 1.00 88.81 250 THR A N 1
ATOM 1980 C CA . THR A 1 250 ? -8.773 -21.473 5.094 1.00 88.81 250 THR A CA 1
ATOM 1981 C C . THR A 1 250 ? -8.781 -20.074 4.497 1.00 88.81 250 THR A C 1
ATOM 1983 O O . THR A 1 250 ? -9.811 -19.558 4.064 1.00 88.81 250 THR A O 1
ATOM 1986 N N . LEU A 1 251 ? -7.595 -19.470 4.478 1.00 89.94 251 LEU A N 1
ATOM 1987 C CA . LEU A 1 251 ? -7.299 -18.224 3.788 1.00 89.94 251 LEU A CA 1
ATOM 1988 C C . LEU A 1 251 ? -6.359 -18.554 2.627 1.00 89.94 251 LEU A C 1
ATOM 1990 O O . LEU A 1 251 ? -5.212 -18.932 2.859 1.00 89.94 251 LEU A O 1
ATOM 1994 N N . GLU A 1 252 ? -6.845 -18.431 1.398 1.00 91.25 252 GLU A N 1
ATOM 1995 C CA . GLU A 1 252 ? -6.075 -18.712 0.186 1.00 91.25 252 GLU A CA 1
ATOM 1996 C C . GLU A 1 252 ? -5.598 -17.397 -0.440 1.00 91.25 252 GLU A C 1
ATOM 1998 O O . GLU A 1 252 ? -6.394 -16.502 -0.752 1.00 91.25 252 GLU A O 1
ATOM 2003 N N . ILE A 1 253 ? -4.278 -17.273 -0.591 1.00 91.88 253 ILE A N 1
ATOM 2004 C CA . ILE A 1 253 ? -3.602 -16.077 -1.098 1.00 91.88 253 ILE A CA 1
ATOM 2005 C C . ILE A 1 253 ? -2.708 -16.496 -2.260 1.00 91.88 253 ILE A C 1
ATOM 2007 O O . ILE A 1 253 ? -1.582 -16.933 -2.035 1.00 91.88 253 ILE A O 1
ATOM 2011 N N . ASP A 1 254 ? -3.186 -16.310 -3.488 1.00 90.62 254 ASP A N 1
ATOM 2012 C CA . ASP A 1 254 ? -2.363 -16.585 -4.664 1.00 90.62 254 ASP A CA 1
ATOM 2013 C C . ASP A 1 254 ? -1.456 -15.382 -4.959 1.00 90.62 254 ASP A C 1
ATOM 2015 O O . ASP A 1 254 ? -1.920 -14.238 -5.103 1.00 90.62 254 ASP A O 1
ATOM 2019 N N . VAL A 1 255 ? -0.158 -15.645 -5.110 1.00 90.69 255 VAL A N 1
ATOM 2020 C CA . VAL A 1 255 ? 0.848 -14.620 -5.413 1.00 90.69 255 VAL A CA 1
ATOM 2021 C C . VAL A 1 255 ? 1.427 -14.832 -6.808 1.00 90.69 255 VAL A C 1
ATOM 2023 O O . VAL A 1 255 ? 1.971 -15.883 -7.129 1.00 90.69 255 VAL A O 1
ATOM 2026 N N . ILE A 1 256 ? 1.369 -13.796 -7.642 1.00 88.06 256 ILE A N 1
ATOM 2027 C CA . ILE A 1 256 ? 1.967 -13.778 -8.981 1.00 88.06 256 ILE A CA 1
ATOM 2028 C C . ILE A 1 256 ? 3.266 -12.970 -8.942 1.00 88.06 256 ILE A C 1
ATOM 2030 O O . ILE A 1 256 ? 3.418 -12.050 -8.138 1.00 88.06 256 ILE A O 1
ATOM 2034 N N . GLY A 1 257 ? 4.206 -13.280 -9.839 1.00 84.75 257 GLY A N 1
ATOM 2035 C CA . GLY A 1 257 ? 5.490 -12.579 -9.914 1.00 84.75 257 GLY A CA 1
ATOM 2036 C C . GLY A 1 257 ? 6.407 -12.953 -8.754 1.00 84.75 257 GLY A C 1
ATOM 2037 O O . GLY A 1 257 ? 7.027 -12.074 -8.156 1.00 84.75 257 GLY A O 1
ATOM 2038 N N . LEU A 1 258 ? 6.441 -14.248 -8.430 1.00 87.12 258 LEU A N 1
ATOM 2039 C CA . LEU A 1 258 ? 7.313 -14.815 -7.412 1.00 87.12 258 LEU A CA 1
ATOM 2040 C C . LEU A 1 258 ? 8.788 -14.635 -7.775 1.00 87.12 258 LEU A C 1
ATOM 2042 O O . LEU A 1 258 ? 9.202 -14.830 -8.919 1.00 87.12 258 LEU A O 1
ATOM 2046 N N . ASP A 1 259 ? 9.581 -14.351 -6.755 1.00 85.94 259 ASP A N 1
ATOM 2047 C CA . ASP A 1 259 ? 11.027 -14.508 -6.740 1.00 85.94 259 ASP A CA 1
ATOM 2048 C C . ASP A 1 259 ? 11.453 -15.217 -5.430 1.00 85.94 259 ASP A C 1
ATOM 2050 O O . ASP A 1 259 ? 10.646 -15.344 -4.502 1.00 85.94 259 ASP A O 1
ATOM 2054 N N . PRO A 1 260 ? 12.711 -15.682 -5.297 1.00 86.31 260 PRO A N 1
ATOM 2055 C CA . PRO A 1 260 ? 13.176 -16.355 -4.075 1.00 86.31 260 PRO A CA 1
ATOM 2056 C C . PRO A 1 260 ? 13.079 -15.514 -2.785 1.00 86.31 260 PRO A C 1
ATOM 2058 O O . PRO A 1 260 ? 13.170 -16.048 -1.673 1.00 86.31 260 PRO A O 1
ATOM 2061 N N . LEU A 1 261 ? 12.912 -14.196 -2.913 1.00 85.88 261 LEU A N 1
ATOM 2062 C CA . LEU A 1 261 ? 12.825 -13.234 -1.815 1.00 85.88 261 LEU A CA 1
ATOM 2063 C C . LEU A 1 261 ? 11.382 -12.811 -1.516 1.00 85.88 261 LEU A C 1
ATOM 2065 O O . LEU A 1 261 ? 11.156 -12.058 -0.575 1.00 85.88 261 LEU A O 1
ATOM 2069 N N . THR A 1 262 ? 10.404 -13.311 -2.270 1.00 88.12 262 THR A N 1
ATOM 2070 C CA . THR A 1 262 ? 8.996 -12.973 -2.090 1.00 88.12 262 THR A CA 1
ATOM 2071 C C . THR A 1 262 ? 8.501 -13.574 -0.784 1.00 88.12 262 THR A C 1
ATOM 2073 O O . THR A 1 262 ? 8.708 -14.762 -0.518 1.00 88.12 262 THR A O 1
ATOM 2076 N N . ARG A 1 263 ? 7.869 -12.741 0.045 1.00 89.00 263 ARG A N 1
ATOM 2077 C CA . ARG A 1 263 ? 7.314 -13.112 1.347 1.00 89.00 263 ARG A CA 1
ATOM 2078 C C . ARG A 1 263 ? 5.918 -12.540 1.511 1.00 89.00 263 ARG A C 1
ATOM 2080 O O . ARG A 1 263 ? 5.637 -11.442 1.031 1.00 89.00 263 ARG A O 1
ATOM 2087 N N . VAL A 1 264 ? 5.063 -13.285 2.200 1.00 90.75 264 VAL A N 1
ATOM 2088 C CA . VAL A 1 264 ? 3.702 -12.870 2.545 1.00 90.75 264 VAL A CA 1
ATOM 2089 C C . VAL A 1 264 ? 3.605 -12.712 4.059 1.00 90.75 264 VAL A C 1
ATOM 2091 O O . VAL A 1 264 ? 4.034 -13.581 4.813 1.00 90.75 264 VAL A O 1
ATOM 2094 N N . HIS A 1 265 ? 3.034 -11.594 4.501 1.00 90.25 265 HIS A N 1
ATOM 2095 C CA . HIS A 1 265 ? 2.734 -11.335 5.908 1.00 90.25 265 HIS A CA 1
ATOM 2096 C C . HIS A 1 265 ? 1.221 -11.206 6.050 1.00 90.25 265 HIS A C 1
ATOM 2098 O O . HIS A 1 265 ? 0.604 -10.381 5.374 1.00 90.25 265 HIS A O 1
ATOM 2104 N N . VAL A 1 266 ? 0.626 -12.013 6.923 1.00 91.81 266 VAL A N 1
ATOM 2105 C CA . VAL A 1 266 ? -0.802 -11.952 7.244 1.00 91.81 266 VAL A CA 1
ATOM 2106 C C . VAL A 1 266 ? -0.949 -11.316 8.617 1.00 91.81 266 VAL A C 1
ATOM 2108 O O . VAL A 1 266 ? -0.401 -11.813 9.596 1.00 91.81 266 VAL A O 1
ATOM 2111 N N . ILE A 1 267 ? -1.676 -10.203 8.682 1.00 90.62 267 ILE A N 1
ATOM 2112 C CA . ILE A 1 267 ? -1.971 -9.485 9.924 1.00 90.62 267 ILE A CA 1
ATOM 2113 C C . ILE A 1 267 ? -3.487 -9.332 10.002 1.00 90.62 267 ILE A C 1
ATOM 2115 O O . ILE A 1 267 ? -4.076 -8.621 9.188 1.00 90.62 267 ILE A O 1
ATOM 2119 N N . ALA A 1 268 ? -4.112 -9.993 10.972 1.00 90.06 268 ALA A N 1
ATOM 2120 C CA . ALA A 1 268 ? -5.544 -9.906 11.219 1.00 90.06 268 ALA A CA 1
ATOM 2121 C C . ALA A 1 268 ? -5.807 -9.286 12.594 1.00 90.06 268 ALA A C 1
ATOM 2123 O O . ALA A 1 268 ? -5.385 -9.802 13.630 1.00 90.06 268 ALA A O 1
ATOM 2124 N N . THR A 1 269 ? -6.524 -8.165 12.591 1.00 91.44 269 THR A N 1
ATOM 2125 C CA . THR A 1 269 ? -6.869 -7.386 13.783 1.00 91.44 269 THR A CA 1
ATOM 2126 C C . THR A 1 269 ? -8.384 -7.237 13.894 1.00 91.44 269 THR A C 1
ATOM 2128 O O . THR A 1 269 ? -9.090 -7.177 12.888 1.00 91.44 269 THR A O 1
ATOM 2131 N N . ARG A 1 270 ? -8.906 -7.142 15.125 1.00 92.19 270 ARG A N 1
ATOM 2132 C CA . ARG A 1 270 ? -10.346 -6.925 15.363 1.00 92.19 270 ARG A CA 1
ATOM 2133 C C . ARG A 1 270 ? -10.820 -5.544 14.902 1.00 92.19 270 ARG A C 1
ATOM 2135 O O . ARG A 1 270 ? -11.927 -5.425 14.378 1.00 92.19 270 ARG A O 1
ATOM 2142 N N . PHE A 1 271 ? -9.985 -4.532 15.123 1.00 93.06 271 PHE A N 1
ATOM 2143 C CA . PHE A 1 271 ? -10.209 -3.142 14.734 1.00 93.06 271 PHE A CA 1
ATOM 2144 C C . PHE A 1 271 ? -9.139 -2.701 13.740 1.00 93.06 271 PHE A C 1
ATOM 2146 O O . PHE A 1 271 ? -8.032 -3.247 13.728 1.00 93.06 271 PHE A O 1
ATOM 2153 N N . LEU A 1 272 ? -9.448 -1.696 12.923 1.00 90.88 272 LEU A N 1
ATOM 2154 C CA . LEU A 1 272 ? -8.459 -1.050 12.070 1.00 90.88 272 LEU A CA 1
ATOM 2155 C C . LEU A 1 272 ? -7.383 -0.418 12.966 1.00 90.88 272 LEU A C 1
ATOM 2157 O O . LEU A 1 272 ? -7.715 0.453 13.775 1.00 90.88 272 LEU A O 1
ATOM 2161 N N . PRO A 1 273 ? -6.112 -0.837 12.837 1.00 84.62 273 PRO A N 1
ATOM 2162 C CA . PRO A 1 273 ? -5.059 -0.360 13.713 1.00 84.62 273 PRO A CA 1
ATOM 2163 C C . PRO A 1 273 ? -4.747 1.108 13.424 1.00 84.62 273 PRO A C 1
ATOM 2165 O O . PRO A 1 273 ? -4.755 1.559 12.278 1.00 84.62 273 PRO A O 1
ATOM 2168 N N . GLU A 1 274 ? -4.422 1.853 14.476 1.00 80.31 274 GLU A N 1
ATOM 2169 C CA . GLU A 1 274 ? -3.960 3.242 14.352 1.00 80.31 274 GLU A CA 1
ATOM 2170 C C . GLU A 1 274 ? -2.569 3.312 13.721 1.00 80.31 274 GLU A C 1
ATOM 2172 O O . GLU A 1 274 ? -2.281 4.193 12.909 1.00 80.31 274 GLU A O 1
ATOM 2177 N N . ASN A 1 275 ? -1.722 2.339 14.067 1.00 80.31 275 ASN A N 1
ATOM 2178 C CA . ASN A 1 275 ? -0.426 2.137 13.444 1.00 80.31 275 ASN A CA 1
ATOM 2179 C C . ASN A 1 275 ? -0.611 1.320 12.171 1.00 80.31 275 ASN A C 1
ATOM 2181 O O . ASN A 1 275 ? -0.889 0.127 12.212 1.00 80.31 275 ASN A O 1
ATOM 2185 N N . ASP A 1 276 ? -0.438 1.988 11.041 1.00 82.00 276 ASP A N 1
ATOM 2186 C CA . ASP A 1 276 ? -0.589 1.424 9.711 1.00 82.00 276 ASP A CA 1
ATOM 2187 C C . ASP A 1 276 ? 0.520 0.395 9.386 1.00 82.00 276 ASP A C 1
ATOM 2189 O O . ASP A 1 276 ? 1.665 0.804 9.148 1.00 82.00 276 ASP A O 1
ATOM 2193 N N . PRO A 1 277 ? 0.217 -0.921 9.317 1.00 83.31 277 PRO A N 1
ATOM 2194 C CA . PRO A 1 277 ? 1.238 -1.948 9.110 1.00 83.31 277 PRO A CA 1
ATOM 2195 C C . PRO A 1 277 ? 1.911 -1.846 7.740 1.00 83.31 277 PRO A C 1
ATOM 2197 O O . PRO A 1 277 ? 3.116 -2.041 7.623 1.00 83.31 277 PRO A O 1
ATOM 2200 N N . PHE A 1 278 ? 1.160 -1.464 6.704 1.00 84.94 278 PHE A N 1
ATOM 2201 C CA . PHE A 1 278 ? 1.703 -1.301 5.355 1.00 84.94 278 PHE A CA 1
ATOM 2202 C C . PHE A 1 278 ? 2.712 -0.152 5.301 1.00 84.94 278 PHE A C 1
ATOM 2204 O O . PHE A 1 278 ? 3.781 -0.291 4.720 1.00 84.94 278 PHE A O 1
ATOM 2211 N N . ALA A 1 279 ? 2.395 0.984 5.932 1.00 81.94 279 ALA A N 1
ATOM 2212 C CA . ALA A 1 279 ? 3.353 2.082 6.037 1.00 81.94 279 ALA A CA 1
ATOM 2213 C C . ALA A 1 279 ? 4.555 1.700 6.918 1.00 81.94 279 ALA A C 1
ATOM 2215 O O . ALA A 1 279 ? 5.664 2.179 6.692 1.00 81.94 279 ALA A O 1
ATOM 2216 N N . ALA A 1 280 ? 4.339 0.841 7.920 1.00 81.19 280 ALA A N 1
ATOM 2217 C CA . ALA A 1 280 ? 5.370 0.408 8.849 1.00 81.19 280 ALA A CA 1
ATOM 2218 C C . ALA A 1 280 ? 6.393 -0.562 8.250 1.00 81.19 280 ALA A C 1
ATOM 2220 O O . ALA A 1 280 ? 7.544 -0.477 8.672 1.00 81.19 280 ALA A O 1
ATOM 2221 N N . LEU A 1 281 ? 6.000 -1.406 7.286 1.00 78.62 281 LEU A N 1
ATOM 2222 C CA . LEU A 1 281 ? 6.912 -2.257 6.505 1.00 78.62 281 LEU A CA 1
ATOM 2223 C C . LEU A 1 281 ? 7.916 -1.440 5.673 1.00 78.62 281 LEU A C 1
ATOM 2225 O O . LEU A 1 281 ? 8.936 -1.968 5.242 1.00 78.62 281 LEU A O 1
ATOM 2229 N N . GLY A 1 282 ? 7.653 -0.142 5.495 1.00 67.69 282 GLY A N 1
ATOM 2230 C CA . GLY A 1 282 ? 8.466 0.738 4.673 1.00 67.69 282 GLY A CA 1
ATOM 2231 C C . GLY A 1 282 ? 8.191 0.536 3.184 1.00 67.69 282 GLY A C 1
ATOM 2232 O O . GLY A 1 282 ? 7.744 -0.517 2.734 1.00 67.69 282 GLY A O 1
ATOM 2233 N N . GLY A 1 283 ? 8.434 1.584 2.398 1.00 67.50 283 GLY A N 1
ATOM 2234 C CA . GLY A 1 283 ? 8.536 1.430 0.950 1.00 67.50 283 GLY A CA 1
ATOM 2235 C C . GLY A 1 283 ? 9.788 0.622 0.609 1.00 67.50 283 GLY A C 1
ATOM 2236 O O . GLY A 1 283 ? 10.785 0.670 1.332 1.00 67.50 283 GLY A O 1
ATOM 2237 N N . SER A 1 284 ? 9.751 -0.106 -0.500 1.00 63.97 284 SER A N 1
ATOM 2238 C CA . SER A 1 284 ? 10.918 -0.772 -1.058 1.00 63.97 284 SER A CA 1
ATOM 2239 C C . SER A 1 284 ? 11.983 0.292 -1.321 1.00 63.97 284 SER A C 1
ATOM 2241 O O . SER A 1 284 ? 11.807 1.162 -2.176 1.00 63.97 284 SER A O 1
ATOM 2243 N N . GLN A 1 285 ? 13.085 0.255 -0.568 1.00 57.62 285 GLN A N 1
ATOM 2244 C CA . GLN A 1 285 ? 14.234 1.119 -0.827 1.00 57.62 285 GLN A CA 1
ATOM 2245 C C . GLN A 1 285 ? 14.911 0.646 -2.112 1.00 57.62 285 GLN A C 1
ATOM 2247 O O . GLN A 1 285 ? 15.817 -0.183 -2.107 1.00 57.62 285 GLN A O 1
ATOM 2252 N N . ARG A 1 286 ? 14.392 1.121 -3.243 1.00 66.19 286 ARG A N 1
ATOM 2253 C CA . ARG A 1 286 ? 14.896 0.794 -4.571 1.00 66.19 286 ARG A CA 1
ATOM 2254 C C . ARG A 1 286 ? 15.895 1.869 -4.959 1.00 66.19 286 ARG A C 1
ATOM 2256 O O . ARG A 1 286 ? 15.545 3.045 -5.043 1.00 66.19 286 ARG A O 1
ATOM 2263 N N . VAL A 1 287 ? 17.129 1.464 -5.241 1.00 64.06 287 VAL A N 1
ATOM 2264 C CA . VAL A 1 287 ? 17.988 2.283 -6.096 1.00 64.06 287 VAL A CA 1
ATOM 2265 C C . VAL A 1 287 ? 17.279 2.330 -7.449 1.00 64.06 287 VAL A C 1
ATOM 2267 O O . VAL A 1 287 ? 16.943 1.281 -7.998 1.00 64.06 287 VAL A O 1
ATOM 2270 N N . GLY A 1 288 ? 16.937 3.528 -7.926 1.00 75.56 288 GLY A N 1
ATOM 2271 C CA . GLY A 1 288 ? 16.265 3.684 -9.215 1.00 75.56 288 GLY A CA 1
ATOM 2272 C C . GLY A 1 288 ? 17.079 3.053 -10.346 1.00 75.56 288 GLY A C 1
A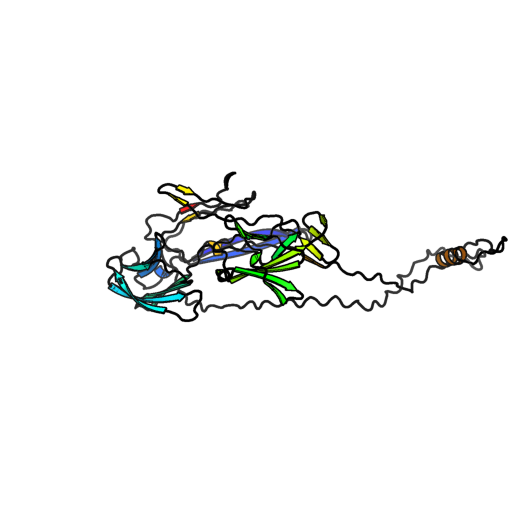TOM 2273 O O . GLY A 1 288 ? 18.305 2.961 -10.250 1.00 75.56 288 GLY A O 1
ATOM 2274 N N . LEU A 1 289 ? 16.397 2.628 -11.412 1.00 85.38 289 LEU A N 1
ATOM 2275 C CA . LEU A 1 289 ? 17.056 2.071 -12.593 1.00 85.38 289 LEU A CA 1
ATOM 2276 C C . LEU A 1 289 ? 18.005 3.111 -13.197 1.00 85.38 289 LEU A C 1
ATOM 2278 O O . LEU A 1 289 ? 17.651 4.280 -13.370 1.00 85.38 289 LEU A O 1
ATOM 2282 N N . ARG A 1 290 ? 19.222 2.689 -13.527 1.00 87.94 290 ARG A N 1
ATOM 2283 C CA . ARG A 1 290 ? 20.226 3.542 -14.152 1.00 87.94 290 ARG A CA 1
ATOM 2284 C C . ARG A 1 290 ? 19.862 3.777 -15.604 1.00 87.94 290 ARG A C 1
ATOM 2286 O O . ARG A 1 290 ? 19.688 2.854 -16.398 1.00 87.94 290 ARG A O 1
ATOM 2293 N N . THR A 1 291 ? 19.827 5.044 -15.976 1.00 89.62 291 THR A N 1
ATOM 2294 C CA . THR A 1 291 ? 19.658 5.465 -17.360 1.00 89.62 291 THR A CA 1
ATOM 2295 C C . THR A 1 291 ? 20.819 6.362 -17.755 1.00 89.62 291 THR A C 1
ATOM 2297 O O . THR A 1 291 ? 21.397 7.078 -16.936 1.00 89.62 291 THR A O 1
ATOM 2300 N N . GLY A 1 292 ? 21.211 6.283 -19.018 1.00 86.56 292 GLY A N 1
ATOM 2301 C CA . GLY A 1 292 ? 22.270 7.098 -19.589 1.00 86.56 292 GLY A CA 1
ATOM 2302 C C . GLY A 1 292 ? 21.890 7.526 -20.992 1.00 86.56 292 GLY A C 1
ATOM 2303 O O . GLY A 1 292 ? 21.187 6.812 -21.701 1.00 86.56 292 GLY A O 1
ATOM 2304 N N . MET A 1 293 ? 22.359 8.693 -21.410 1.00 82.69 293 MET A N 1
ATOM 2305 C CA . MET A 1 293 ? 22.339 9.065 -22.821 1.00 82.69 293 MET A CA 1
ATOM 2306 C C . MET A 1 293 ? 23.670 8.659 -23.435 1.00 82.69 293 MET A C 1
ATOM 2308 O O . MET A 1 293 ? 24.717 8.800 -22.794 1.00 82.69 293 MET A O 1
ATOM 2312 N N . ALA A 1 294 ? 23.636 8.153 -24.665 1.00 73.25 294 ALA A N 1
ATOM 2313 C CA . ALA A 1 294 ? 24.859 7.948 -25.418 1.00 73.25 294 ALA A CA 1
ATOM 2314 C C . ALA A 1 294 ? 25.520 9.320 -25.590 1.00 73.25 294 ALA A C 1
ATOM 2316 O O . ALA A 1 294 ? 24.945 10.238 -26.179 1.00 73.25 294 ALA A O 1
ATOM 2317 N N . ARG A 1 295 ? 26.701 9.501 -24.994 1.00 66.38 295 ARG A N 1
ATOM 2318 C CA . ARG A 1 295 ? 27.435 10.756 -25.135 1.00 66.38 295 ARG A CA 1
ATOM 2319 C C . ARG A 1 295 ? 27.882 10.869 -26.582 1.00 66.38 295 ARG A C 1
ATOM 2321 O O . ARG A 1 295 ? 28.666 10.047 -27.049 1.00 66.38 295 ARG A O 1
ATOM 2328 N N . PHE A 1 296 ? 27.425 11.912 -27.265 1.00 63.62 296 PHE A N 1
ATOM 2329 C CA . PHE A 1 296 ? 28.095 12.362 -28.472 1.00 63.62 296 PHE A CA 1
ATOM 2330 C C . PHE A 1 296 ? 29.475 12.876 -28.054 1.00 63.62 296 PHE A C 1
ATOM 2332 O O . PHE A 1 296 ? 29.594 13.939 -27.445 1.00 63.62 296 PHE A O 1
ATOM 2339 N N . LEU A 1 297 ? 30.506 12.071 -28.294 1.00 64.12 297 LEU A N 1
ATOM 2340 C CA . LEU A 1 297 ? 31.894 12.490 -28.172 1.00 64.12 297 LEU A CA 1
ATOM 2341 C C . LEU A 1 297 ? 32.300 13.019 -29.550 1.00 64.12 297 LEU A C 1
ATOM 2343 O O . LEU A 1 297 ? 32.613 12.201 -30.416 1.00 64.12 297 LEU A O 1
ATOM 2347 N N . PRO A 1 298 ? 32.259 14.342 -29.807 1.00 59.53 298 PRO A N 1
ATOM 2348 C CA . PRO A 1 298 ? 32.818 14.855 -31.046 1.00 59.53 298 PRO A CA 1
ATOM 2349 C C . PRO A 1 298 ? 34.290 14.442 -31.090 1.00 59.53 298 PRO A C 1
ATOM 2351 O O . PRO A 1 298 ? 35.037 14.706 -30.144 1.00 59.53 298 PRO A O 1
ATOM 2354 N N . SER A 1 299 ? 34.707 13.769 -32.162 1.00 62.59 299 SER A N 1
ATOM 2355 C CA . SER A 1 299 ? 36.126 13.566 -32.435 1.00 62.59 299 SER A CA 1
ATOM 2356 C C . SER A 1 299 ? 36.769 14.947 -32.539 1.00 62.59 299 SER A C 1
ATOM 2358 O O . SER A 1 299 ? 36.539 15.679 -33.499 1.00 62.59 299 SER A O 1
ATOM 2360 N N . LEU A 1 300 ? 37.511 15.344 -31.508 1.00 56.12 300 LEU A N 1
ATOM 2361 C CA . LEU A 1 300 ? 38.165 16.641 -31.474 1.00 56.12 300 LEU A CA 1
ATOM 2362 C C . LEU A 1 300 ? 39.477 16.527 -32.249 1.00 56.12 300 LEU A C 1
ATOM 2364 O O . LEU A 1 300 ? 40.424 15.891 -31.788 1.00 56.12 300 LEU A O 1
ATOM 2368 N N . TYR A 1 301 ? 39.532 17.136 -33.430 1.00 58.09 301 TYR A N 1
ATOM 2369 C CA . TYR A 1 301 ? 40.788 17.300 -34.149 1.00 58.09 301 TYR A CA 1
ATOM 2370 C C . TYR A 1 301 ? 41.583 18.427 -33.486 1.00 58.09 301 TYR A C 1
ATOM 2372 O O . TYR A 1 301 ? 41.213 19.596 -33.576 1.00 58.09 301 TYR A O 1
ATOM 2380 N N . ILE A 1 302 ? 42.655 18.076 -32.776 1.00 59.19 302 ILE A N 1
ATOM 2381 C CA . ILE A 1 302 ? 43.565 19.048 -32.163 1.00 59.19 302 ILE A CA 1
ATOM 2382 C C . ILE A 1 302 ? 44.784 19.179 -33.077 1.00 59.19 302 ILE A C 1
ATOM 2384 O O . ILE A 1 302 ? 45.696 18.355 -33.030 1.00 59.19 302 ILE A O 1
ATOM 2388 N N . SER A 1 303 ? 44.803 20.222 -33.906 1.00 57.84 303 SER A N 1
ATOM 2389 C CA . SER A 1 303 ? 46.025 20.661 -34.583 1.00 57.84 303 SER A CA 1
ATOM 2390 C C . SER A 1 303 ? 46.858 21.454 -33.580 1.00 57.84 303 SER A C 1
ATOM 2392 O O . SER A 1 303 ? 46.439 22.532 -33.168 1.00 57.84 303 SER A O 1
ATOM 2394 N N . GLY A 1 304 ? 47.998 20.919 -33.140 1.00 59.31 304 GLY A N 1
ATOM 2395 C CA . GLY A 1 304 ? 48.859 21.634 -32.187 1.00 59.31 304 GLY A CA 1
ATOM 2396 C C . GLY A 1 304 ? 49.816 20.788 -31.352 1.00 59.31 304 GLY A C 1
ATOM 2397 O O . GLY A 1 304 ? 50.482 21.331 -30.477 1.00 59.31 304 GLY A O 1
ATOM 2398 N N . ARG A 1 305 ? 49.922 19.472 -31.579 1.00 60.25 305 ARG A N 1
ATOM 2399 C CA . ARG A 1 305 ? 51.059 18.725 -31.028 1.00 60.25 305 ARG A CA 1
ATOM 2400 C C . ARG A 1 305 ? 52.279 18.996 -31.900 1.00 60.25 305 ARG A C 1
ATOM 2402 O O . ARG A 1 305 ? 52.314 18.541 -33.040 1.00 60.25 305 ARG A O 1
ATOM 2409 N N . ASN A 1 306 ? 53.274 19.686 -31.346 1.00 59.56 306 ASN A N 1
ATOM 2410 C CA . ASN A 1 306 ? 54.628 19.620 -31.881 1.00 59.56 306 ASN A CA 1
ATOM 2411 C C . ASN A 1 306 ? 55.058 18.152 -31.812 1.00 59.56 306 ASN A C 1
ATOM 2413 O O . ASN A 1 306 ? 55.170 17.571 -30.732 1.00 59.56 306 ASN A O 1
ATOM 2417 N N . LEU A 1 307 ? 55.179 17.521 -32.976 1.00 66.75 307 LEU A N 1
ATOM 2418 C CA . LEU A 1 307 ? 55.771 16.196 -33.088 1.00 66.75 307 LEU A CA 1
ATO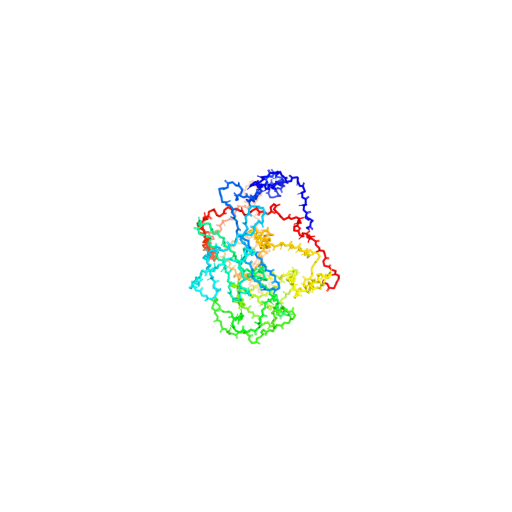M 2419 C C . LEU A 1 307 ? 57.258 16.357 -32.765 1.00 66.75 307 LEU A C 1
ATOM 2421 O O . LEU A 1 307 ? 57.869 17.316 -33.235 1.00 66.75 307 LEU A O 1
ATOM 2425 N N . GLY A 1 308 ? 57.820 15.453 -31.960 1.00 67.06 308 GLY A N 1
ATOM 2426 C CA . GLY A 1 308 ? 59.263 15.447 -31.710 1.00 67.06 308 GLY A CA 1
ATOM 2427 C C . GLY A 1 308 ? 60.030 15.392 -33.032 1.00 67.06 308 GLY A C 1
ATOM 2428 O O . GLY A 1 308 ? 59.532 14.815 -34.004 1.00 67.06 308 GLY A O 1
ATOM 2429 N N . ASP A 1 309 ? 61.212 16.000 -33.078 1.00 68.31 309 ASP A N 1
ATOM 2430 C CA . ASP A 1 309 ? 61.942 16.219 -34.331 1.00 68.31 309 ASP A CA 1
ATOM 2431 C C . ASP A 1 309 ? 62.221 14.923 -35.100 1.00 68.31 309 ASP A C 1
ATOM 2433 O O . ASP A 1 309 ? 62.089 14.899 -36.322 1.00 68.31 309 ASP A O 1
ATOM 2437 N N . GLU A 1 310 ? 62.480 13.816 -34.401 1.00 71.06 310 GLU A N 1
ATOM 2438 C CA . GLU A 1 310 ? 62.642 12.495 -35.018 1.00 71.06 310 GLU A CA 1
ATOM 2439 C C . GLU A 1 310 ? 61.355 11.998 -35.685 1.00 71.06 310 GLU A C 1
ATOM 2441 O O . GLU A 1 310 ? 61.360 11.536 -36.827 1.00 71.06 310 GLU A O 1
ATOM 2446 N N . LEU A 1 311 ? 60.217 12.121 -34.998 1.00 73.12 311 LEU A N 1
ATOM 2447 C CA . LEU A 1 311 ? 58.927 11.694 -35.532 1.00 73.12 311 LEU A CA 1
ATOM 2448 C C . LEU A 1 311 ? 58.512 12.575 -36.718 1.00 73.12 311 LEU A C 1
ATOM 2450 O O . LEU A 1 311 ? 57.985 12.066 -37.709 1.00 73.12 311 LEU A O 1
ATOM 2454 N N . ARG A 1 312 ? 58.785 13.883 -36.637 1.00 75.62 312 ARG A N 1
ATOM 2455 C CA . ARG A 1 312 ? 58.601 14.825 -37.744 1.00 75.62 312 ARG A CA 1
ATOM 2456 C C . ARG A 1 312 ? 59.464 14.431 -38.943 1.00 75.62 312 ARG A C 1
ATOM 2458 O O . ARG A 1 312 ? 58.913 14.266 -40.027 1.00 75.62 312 ARG A O 1
ATOM 2465 N N . TYR A 1 313 ? 60.756 14.170 -38.743 1.00 77.88 313 TYR A N 1
ATOM 2466 C CA . TYR A 1 313 ? 61.678 13.726 -39.792 1.00 77.88 313 TYR A CA 1
ATOM 2467 C C . TYR A 1 313 ? 61.203 12.449 -40.496 1.00 77.88 313 TYR A C 1
ATOM 2469 O O . TYR A 1 313 ? 61.181 12.381 -41.728 1.00 77.88 313 TYR A O 1
ATOM 2477 N N . ILE A 1 314 ? 60.762 11.443 -39.733 1.00 79.94 314 ILE A N 1
ATOM 2478 C CA . ILE A 1 314 ? 60.249 10.184 -40.292 1.00 79.94 314 ILE A CA 1
ATOM 2479 C C . ILE A 1 314 ? 59.016 10.439 -41.164 1.00 79.94 314 ILE A C 1
ATOM 2481 O O . ILE A 1 314 ? 58.905 9.886 -42.262 1.00 79.94 314 ILE A O 1
ATOM 2485 N N . LEU A 1 315 ? 58.080 11.264 -40.689 1.00 81.38 315 LEU A N 1
ATOM 2486 C CA . LEU A 1 315 ? 56.843 11.553 -41.413 1.00 81.38 315 LEU A CA 1
ATOM 2487 C C . LEU A 1 315 ? 57.102 12.402 -42.660 1.00 81.38 315 LEU A C 1
ATOM 2489 O O . LEU A 1 315 ? 56.616 12.047 -43.733 1.00 81.38 315 LEU A O 1
ATOM 2493 N N . GLU A 1 316 ? 57.905 13.459 -42.553 1.00 80.94 316 GLU A N 1
ATOM 2494 C CA . GLU A 1 316 ? 58.293 14.306 -43.685 1.00 80.94 316 GLU A CA 1
ATOM 2495 C C . GLU A 1 316 ? 59.001 13.485 -44.764 1.00 80.94 316 GLU A C 1
ATOM 2497 O O . GLU A 1 316 ? 58.641 13.563 -45.935 1.00 80.94 316 GLU A O 1
ATOM 2502 N N . ARG A 1 317 ? 59.925 12.596 -44.384 1.00 78.31 317 ARG A N 1
ATOM 2503 C CA . ARG A 1 317 ? 60.600 11.701 -45.331 1.00 78.31 317 ARG A CA 1
ATOM 2504 C C . ARG A 1 317 ? 59.660 10.666 -45.951 1.00 78.31 317 ARG A C 1
ATOM 2506 O O . ARG A 1 317 ? 59.801 10.332 -47.129 1.00 78.31 317 ARG A O 1
ATOM 2513 N N . ARG A 1 318 ? 58.704 10.134 -45.181 1.00 79.75 318 ARG A N 1
ATOM 2514 C CA . ARG A 1 318 ? 57.716 9.163 -45.679 1.00 79.75 318 ARG A CA 1
ATOM 2515 C C . ARG A 1 318 ? 56.811 9.780 -46.743 1.00 79.75 318 ARG A C 1
ATOM 2517 O O . ARG A 1 318 ? 56.518 9.100 -47.730 1.00 79.75 318 ARG A O 1
ATOM 2524 N N . TYR A 1 319 ? 56.377 11.021 -46.521 1.00 82.06 319 TYR A N 1
ATOM 2525 C CA . TYR A 1 319 ? 55.428 11.739 -47.375 1.00 82.06 319 TYR A CA 1
ATOM 2526 C C . TYR A 1 319 ? 56.085 12.692 -48.384 1.00 82.06 319 TYR A C 1
ATOM 2528 O O . TYR A 1 319 ? 55.376 13.274 -49.201 1.00 82.06 319 TYR A O 1
ATOM 2536 N N . ALA A 1 320 ? 57.415 12.828 -48.377 1.00 78.62 320 ALA A N 1
ATOM 2537 C CA . ALA A 1 320 ? 58.148 13.581 -49.387 1.00 78.62 320 ALA A CA 1
ATOM 2538 C C . ALA A 1 320 ? 57.858 13.045 -50.797 1.00 78.62 320 ALA A C 1
ATOM 2540 O O . ALA A 1 320 ? 57.746 11.834 -51.018 1.00 78.62 320 ALA A O 1
ATOM 2541 N N . GLN A 1 321 ? 57.760 13.956 -51.763 1.00 77.00 321 GLN A N 1
ATOM 2542 C CA . GLN A 1 321 ? 57.530 13.618 -53.162 1.00 77.00 321 GLN A CA 1
ATOM 2543 C C . GLN A 1 321 ? 58.729 12.832 -53.711 1.00 77.00 321 GLN A C 1
ATOM 2545 O O . GLN A 1 321 ? 59.861 13.316 -53.714 1.00 77.00 321 GLN A O 1
ATOM 2550 N N . LYS A 1 322 ? 58.487 11.590 -54.146 1.00 73.31 322 LYS A N 1
ATOM 2551 C CA . LYS A 1 322 ? 59.527 10.681 -54.644 1.00 73.31 322 LYS A CA 1
ATOM 2552 C C . LYS A 1 322 ? 59.582 10.774 -56.161 1.00 73.31 322 LYS A C 1
ATOM 2554 O O . LYS A 1 322 ? 58.591 10.501 -56.831 1.00 73.31 322 LYS A O 1
ATOM 2559 N N . PHE A 1 323 ? 60.740 11.142 -56.686 1.00 75.00 323 PHE A N 1
ATOM 2560 C CA . PHE A 1 323 ? 61.018 11.114 -58.118 1.00 75.00 323 PHE A CA 1
ATOM 2561 C C . PHE A 1 323 ? 61.746 9.813 -58.474 1.00 75.00 323 PHE A C 1
ATOM 2563 O O . PHE A 1 323 ? 62.388 9.204 -57.618 1.00 75.00 323 PHE A O 1
ATOM 2570 N N . ASN A 1 324 ? 61.639 9.366 -59.726 1.00 71.31 324 ASN A N 1
ATOM 2571 C CA . ASN A 1 324 ? 62.333 8.162 -60.182 1.00 71.31 324 ASN A CA 1
ATOM 2572 C C . ASN A 1 324 ? 63.853 8.414 -60.196 1.00 71.31 324 ASN A C 1
ATOM 2574 O O . ASN A 1 324 ? 64.346 9.204 -60.996 1.00 71.31 324 ASN A O 1
ATOM 2578 N N . GLY A 1 325 ? 64.576 7.757 -59.283 1.00 70.06 325 GLY A N 1
ATOM 2579 C CA . GLY A 1 325 ? 66.014 7.931 -59.033 1.00 70.06 325 GLY A CA 1
ATOM 2580 C C . GLY A 1 325 ? 66.314 8.072 -57.533 1.00 70.06 325 GLY A C 1
ATOM 2581 O O . GLY A 1 325 ? 65.462 8.512 -56.764 1.00 70.06 325 GLY A O 1
ATOM 2582 N N . ASN A 1 326 ? 67.513 7.691 -57.075 1.00 61.81 326 ASN A N 1
ATOM 2583 C CA . ASN A 1 326 ? 67.891 7.818 -55.659 1.00 61.81 326 ASN A CA 1
ATOM 2584 C C . ASN A 1 326 ? 68.302 9.266 -55.326 1.00 61.81 326 ASN A C 1
ATOM 2586 O O . ASN A 1 326 ? 69.477 9.559 -55.139 1.00 61.81 326 ASN A O 1
ATOM 2590 N N . MET A 1 327 ? 67.323 10.173 -55.320 1.00 63.97 327 MET A N 1
ATOM 2591 C CA . MET A 1 327 ? 67.499 11.601 -55.007 1.00 63.97 327 MET A CA 1
ATOM 2592 C C . MET A 1 327 ? 67.094 11.950 -53.565 1.00 63.97 327 MET A C 1
ATOM 2594 O O . MET A 1 327 ? 67.133 13.113 -53.173 1.00 63.97 327 MET A O 1
ATOM 2598 N N . LEU A 1 328 ? 66.678 10.965 -52.760 1.00 63.75 328 LEU A N 1
ATOM 2599 C CA . LEU A 1 328 ? 66.431 11.191 -51.337 1.00 63.75 328 LEU A CA 1
ATOM 2600 C C . LEU A 1 328 ? 67.781 11.326 -50.623 1.00 63.75 328 LEU A C 1
ATOM 2602 O O . LEU A 1 328 ? 68.627 10.438 -50.739 1.00 63.75 328 LEU A O 1
ATOM 2606 N N . SER A 1 329 ? 67.964 12.400 -49.848 1.00 64.88 329 SER A N 1
ATOM 2607 C CA . SER A 1 329 ? 69.107 12.549 -48.930 1.00 64.88 329 SER A CA 1
ATOM 2608 C C . SER A 1 329 ? 69.268 11.276 -48.100 1.00 64.88 329 SER A C 1
ATOM 2610 O O . SER A 1 329 ? 68.264 10.646 -47.781 1.00 64.88 329 SER A O 1
ATOM 2612 N N . ARG A 1 330 ? 70.480 10.822 -47.770 1.00 70.06 330 ARG A N 1
ATOM 2613 C CA . ARG A 1 330 ? 70.632 9.573 -46.998 1.00 70.06 330 ARG A CA 1
ATOM 2614 C C . ARG A 1 330 ? 69.914 9.696 -45.642 1.00 70.06 330 ARG A C 1
ATOM 2616 O O . ARG A 1 330 ? 69.853 10.794 -45.097 1.00 70.06 330 ARG A O 1
ATOM 2623 N N . PRO A 1 331 ? 69.289 8.617 -45.135 1.00 68.19 331 PRO A N 1
ATOM 2624 C CA . PRO A 1 331 ? 68.705 8.654 -43.805 1.00 68.19 331 PRO A CA 1
ATOM 2625 C C . PRO A 1 331 ? 69.827 8.876 -42.788 1.00 68.19 331 PRO A C 1
ATOM 2627 O O . PRO A 1 331 ? 70.774 8.095 -42.736 1.00 68.19 331 PRO A O 1
ATOM 2630 N N . GLU A 1 332 ? 69.720 9.946 -42.014 1.00 66.75 332 GLU A N 1
ATOM 2631 C CA . GLU A 1 332 ? 70.661 10.303 -40.957 1.00 66.75 332 GLU A CA 1
ATOM 2632 C C . GLU A 1 332 ? 69.901 10.281 -39.633 1.00 66.75 332 GLU A C 1
ATOM 2634 O O . GLU A 1 332 ? 68.721 10.635 -39.573 1.00 66.75 332 GLU A O 1
ATOM 2639 N N . ILE A 1 333 ? 70.557 9.813 -38.574 1.00 65.44 333 ILE A N 1
ATOM 2640 C CA . ILE A 1 333 ? 70.038 9.980 -37.219 1.00 65.44 333 ILE A CA 1
ATOM 2641 C C . ILE A 1 333 ? 70.183 11.466 -36.873 1.00 65.44 333 ILE A C 1
ATOM 2643 O O . ILE A 1 333 ? 71.233 12.053 -37.115 1.00 65.44 333 ILE A O 1
ATOM 2647 N N . LEU A 1 334 ? 69.142 12.063 -36.289 1.00 62.62 334 LEU A N 1
ATOM 2648 C CA . LEU A 1 334 ? 69.076 13.471 -35.862 1.00 62.62 334 LEU A CA 1
ATOM 2649 C C . LEU A 1 334 ? 69.978 13.784 -34.643 1.00 62.62 334 LEU A C 1
ATOM 2651 O O . LEU A 1 334 ? 69.689 14.669 -33.846 1.00 62.62 334 LEU A O 1
ATOM 2655 N N . LEU A 1 335 ? 71.085 13.056 -34.495 1.00 59.41 335 LEU A N 1
ATOM 2656 C CA . LEU A 1 335 ? 72.130 13.290 -33.508 1.00 59.41 335 LEU A CA 1
ATOM 2657 C C . LEU A 1 335 ? 73.364 13.802 -34.249 1.00 59.41 335 LEU A C 1
ATOM 2659 O O . LEU A 1 335 ? 73.956 13.095 -35.064 1.00 59.41 335 LEU A O 1
ATOM 2663 N N . ASN A 1 336 ? 73.762 15.039 -33.953 1.00 55.34 336 ASN A N 1
ATOM 2664 C CA . ASN A 1 336 ? 75.014 15.603 -34.450 1.00 55.34 336 ASN A CA 1
ATOM 2665 C C . ASN A 1 336 ? 76.198 14.774 -33.925 1.00 55.34 336 ASN A C 1
ATOM 2667 O O . ASN A 1 336 ? 76.440 14.729 -32.722 1.00 55.34 336 ASN A O 1
ATOM 2671 N N . ALA A 1 337 ? 76.953 14.137 -34.824 1.00 51.06 337 ALA A N 1
ATOM 2672 C CA . ALA A 1 337 ? 78.033 13.210 -34.469 1.00 51.06 337 ALA A CA 1
ATOM 2673 C C . ALA A 1 337 ? 79.391 13.879 -34.157 1.00 51.06 337 ALA A C 1
ATOM 2675 O O . ALA A 1 337 ? 80.369 13.181 -33.894 1.00 51.06 337 ALA A O 1
ATOM 2676 N N . TRP A 1 338 ? 79.481 15.214 -34.168 1.00 54.50 338 TRP A N 1
ATOM 2677 C CA . TRP A 1 338 ? 80.704 15.930 -33.792 1.00 54.50 338 TRP A CA 1
ATOM 2678 C C . TRP A 1 338 ? 80.553 16.583 -32.420 1.00 54.50 338 TRP A C 1
ATOM 2680 O O . TRP A 1 338 ? 79.776 17.521 -32.240 1.00 54.50 338 TRP A O 1
ATOM 2690 N N . ALA A 1 339 ? 81.328 16.087 -31.455 1.00 51.78 339 ALA A N 1
ATOM 2691 C CA . ALA A 1 339 ? 81.420 16.648 -30.116 1.00 51.78 339 ALA A CA 1
ATOM 2692 C C . ALA A 1 339 ? 82.149 17.998 -30.171 1.00 51.78 339 ALA A C 1
ATOM 2694 O O . ALA A 1 339 ? 83.373 18.067 -30.120 1.00 51.78 339 ALA A O 1
ATOM 2695 N N . VAL A 1 340 ? 81.394 19.091 -30.287 1.00 54.03 340 VAL A N 1
ATOM 2696 C CA . VAL A 1 340 ? 81.964 20.444 -30.175 1.00 54.03 340 VAL A CA 1
ATOM 2697 C C . VAL A 1 340 ? 82.278 20.779 -28.702 1.00 54.03 340 VAL A C 1
ATOM 2699 O O . VAL A 1 340 ? 83.014 21.732 -28.453 1.00 54.03 340 VAL A O 1
ATOM 2702 N N . ARG A 1 341 ? 81.772 19.990 -27.728 1.00 51.56 341 ARG A N 1
ATOM 2703 C CA . ARG A 1 341 ? 82.075 20.026 -26.275 1.00 51.56 341 ARG A CA 1
ATOM 2704 C C . ARG A 1 341 ? 81.811 18.660 -25.614 1.00 51.56 341 ARG A C 1
ATOM 2706 O O . ARG A 1 341 ? 81.049 17.863 -26.163 1.00 51.56 341 ARG A O 1
ATOM 2713 N N . GLU A 1 342 ? 82.398 18.414 -24.436 1.00 48.28 342 GLU A N 1
ATOM 2714 C CA . GLU A 1 342 ? 82.024 17.276 -23.579 1.00 48.28 342 GLU A CA 1
ATOM 2715 C C . GLU A 1 342 ? 80.514 17.295 -23.322 1.00 48.28 342 GLU A C 1
ATOM 2717 O O . GLU A 1 342 ? 79.940 18.320 -22.952 1.00 48.28 342 GLU A O 1
ATOM 2722 N N . THR A 1 343 ? 79.863 16.167 -23.596 1.00 49.56 343 THR A N 1
ATOM 2723 C CA . THR A 1 343 ? 78.416 16.015 -23.457 1.00 49.56 343 THR A CA 1
ATOM 2724 C C . THR A 1 343 ? 78.159 15.105 -22.266 1.00 49.56 343 THR A C 1
ATOM 2726 O O . THR A 1 343 ? 78.422 13.906 -22.329 1.00 49.56 343 THR A O 1
ATOM 2729 N N . GLU A 1 344 ? 77.653 15.660 -21.169 1.00 47.91 344 GLU A N 1
ATOM 2730 C CA . GLU A 1 344 ? 77.069 14.840 -20.112 1.00 47.91 344 GLU A CA 1
ATOM 2731 C C . GLU A 1 344 ? 75.762 14.238 -20.640 1.00 47.91 344 GLU A C 1
ATOM 2733 O O . GLU A 1 344 ? 74.904 14.950 -21.168 1.00 47.91 344 GLU A O 1
ATOM 2738 N N . SER A 1 345 ? 75.607 12.915 -20.524 1.00 47.56 345 SER A N 1
ATOM 2739 C CA . SER A 1 345 ? 74.349 12.232 -20.841 1.00 47.56 345 SER A CA 1
ATOM 2740 C C . SER A 1 345 ? 73.296 12.587 -19.794 1.00 47.56 345 SER A C 1
ATOM 2742 O O . SER A 1 345 ? 73.032 11.826 -18.866 1.00 47.56 345 SER A O 1
ATOM 2744 N N . ALA A 1 346 ? 72.684 13.756 -19.936 1.00 50.94 346 ALA A N 1
ATOM 2745 C CA . ALA A 1 346 ? 71.417 14.041 -19.296 1.00 50.94 346 ALA A CA 1
ATOM 2746 C C . ALA A 1 346 ? 70.325 13.411 -20.164 1.00 50.94 346 ALA A C 1
ATOM 2748 O O . ALA A 1 346 ? 70.124 13.815 -21.310 1.00 50.94 346 ALA A O 1
ATOM 2749 N N . GLY A 1 347 ? 69.636 12.395 -19.636 1.00 47.12 347 GLY A N 1
ATOM 2750 C CA . GLY A 1 347 ? 68.428 11.880 -20.274 1.00 47.12 347 GLY A CA 1
ATOM 2751 C C . GLY A 1 347 ? 67.474 13.040 -20.545 1.00 47.12 347 GLY A C 1
ATOM 2752 O O . GLY A 1 347 ? 67.320 13.918 -19.693 1.00 47.12 347 GLY A O 1
ATOM 2753 N N . GLU A 1 348 ? 66.868 13.065 -21.732 1.00 48.31 348 GLU A N 1
ATOM 2754 C CA . GLU A 1 348 ? 65.873 14.072 -22.077 1.00 48.31 348 GLU A CA 1
ATOM 2755 C C . GLU A 1 348 ? 64.734 13.994 -21.051 1.00 48.31 348 GLU A C 1
ATOM 2757 O O . GLU A 1 348 ? 63.862 13.124 -21.092 1.00 48.31 348 GLU A O 1
ATOM 2762 N N . LEU A 1 349 ? 64.770 14.887 -20.064 1.00 50.31 349 LEU A N 1
ATOM 2763 C CA . LEU A 1 349 ? 63.675 15.087 -19.136 1.00 50.31 349 LEU A CA 1
ATOM 2764 C C . LEU A 1 349 ? 62.593 15.797 -19.930 1.00 50.31 349 LEU A C 1
ATOM 2766 O O . LEU A 1 349 ? 62.558 17.028 -19.989 1.00 50.31 349 LEU A O 1
ATOM 2770 N N . LEU A 1 350 ? 61.734 14.993 -20.562 1.00 50.72 350 LEU A N 1
ATOM 2771 C CA . LEU A 1 350 ? 60.488 15.434 -21.167 1.00 50.72 350 LEU A CA 1
ATOM 2772 C C . LEU A 1 350 ? 59.802 16.360 -20.164 1.00 50.72 350 LEU A C 1
ATOM 2774 O O . LEU A 1 350 ? 59.246 15.916 -19.155 1.00 50.72 350 LEU A O 1
ATOM 2778 N N . ARG A 1 351 ? 59.872 17.671 -20.412 1.00 55.69 351 ARG A N 1
ATOM 2779 C CA . ARG A 1 351 ? 59.085 18.620 -19.633 1.00 55.69 351 ARG A CA 1
ATOM 2780 C C . ARG A 1 351 ? 57.635 18.219 -19.840 1.00 55.69 351 ARG A C 1
ATOM 2782 O O . ARG A 1 351 ? 57.232 17.915 -20.964 1.00 55.69 351 ARG A O 1
ATOM 2789 N N . ALA A 1 352 ? 56.864 18.179 -18.754 1.00 56.62 352 ALA A N 1
ATOM 2790 C CA . ALA A 1 352 ? 55.424 18.016 -18.857 1.00 56.62 352 ALA A CA 1
ATOM 2791 C C . ALA A 1 352 ? 54.934 19.028 -19.898 1.00 56.62 352 ALA A C 1
ATOM 2793 O O . ALA A 1 352 ? 55.123 20.229 -19.705 1.00 56.62 352 ALA A O 1
ATOM 2794 N N . GLY A 1 353 ? 54.421 18.532 -21.029 1.00 57.00 353 GLY A N 1
ATOM 2795 C CA . GLY A 1 353 ? 53.993 19.397 -22.122 1.00 57.00 353 GLY A CA 1
ATOM 2796 C C . GLY A 1 353 ? 53.007 20.439 -21.609 1.00 57.00 353 GLY A C 1
ATOM 2797 O O . GLY A 1 353 ? 52.327 20.196 -20.604 1.00 57.00 353 GLY A O 1
ATOM 2798 N N . ASP A 1 354 ? 52.937 21.583 -22.287 1.00 57.78 354 ASP A N 1
ATOM 2799 C CA . ASP A 1 354 ? 52.024 22.652 -21.900 1.00 57.78 354 ASP A CA 1
ATOM 2800 C C . ASP A 1 354 ? 50.634 22.066 -21.650 1.00 57.78 354 ASP A C 1
ATOM 2802 O O . ASP A 1 354 ? 50.052 21.366 -22.490 1.00 57.78 354 ASP A O 1
ATOM 2806 N N . LYS A 1 355 ? 50.111 22.293 -20.439 1.00 53.12 355 LYS A N 1
ATOM 2807 C CA . LYS A 1 355 ? 48.718 21.968 -20.162 1.00 53.12 355 LYS A CA 1
ATOM 2808 C C . LYS A 1 355 ? 47.922 22.784 -21.159 1.00 53.12 355 LYS A C 1
ATOM 2810 O O . LYS A 1 355 ? 47.987 24.008 -21.128 1.00 53.12 355 LYS A O 1
ATOM 2815 N N . PHE A 1 356 ? 47.197 22.092 -22.036 1.00 54.41 356 PHE A N 1
ATOM 2816 C CA . PHE A 1 356 ? 46.241 22.738 -22.917 1.00 54.41 356 PHE A CA 1
ATOM 2817 C C . PHE A 1 356 ? 45.463 23.761 -22.105 1.00 54.41 356 PHE A C 1
ATOM 2819 O O . PHE A 1 356 ? 44.913 23.409 -21.052 1.00 54.41 356 PHE A O 1
ATOM 2826 N N . ASP A 1 357 ? 45.368 24.978 -22.632 1.00 49.44 357 ASP A N 1
ATOM 2827 C CA . ASP A 1 357 ? 44.320 25.902 -22.244 1.00 49.44 357 ASP A CA 1
ATOM 2828 C C . ASP A 1 357 ? 43.013 25.304 -22.776 1.00 49.44 357 ASP A C 1
ATOM 2830 O O . ASP A 1 357 ? 42.462 25.669 -23.816 1.00 49.44 357 ASP A O 1
ATOM 2834 N N . ARG A 1 358 ? 42.586 24.214 -22.125 1.00 50.12 358 ARG A N 1
ATOM 2835 C CA . ARG A 1 358 ? 41.291 23.609 -22.341 1.00 50.12 358 ARG A CA 1
ATOM 2836 C C . ARG A 1 358 ? 40.352 24.739 -21.987 1.00 50.12 358 ARG A C 1
ATOM 2838 O O . ARG A 1 358 ? 40.137 24.973 -20.803 1.00 50.12 358 ARG A O 1
ATOM 2845 N N . LYS A 1 359 ? 39.739 25.387 -22.981 1.00 48.84 359 LYS A N 1
ATOM 2846 C CA . LYS A 1 359 ? 38.404 25.922 -22.741 1.00 48.84 359 LYS A CA 1
ATOM 2847 C C . LYS A 1 359 ? 37.637 24.721 -22.208 1.00 48.84 359 LYS A C 1
ATOM 2849 O O . LYS A 1 359 ? 37.495 23.750 -22.962 1.00 48.84 359 LYS A O 1
ATOM 2854 N N . PRO A 1 360 ? 37.272 24.692 -20.914 1.00 47.44 360 PRO A N 1
ATOM 2855 C CA . PRO A 1 360 ? 36.489 23.589 -20.415 1.00 47.44 360 PRO A CA 1
ATOM 2856 C C . PRO A 1 360 ? 35.293 23.526 -21.351 1.00 47.44 360 PRO A C 1
ATOM 2858 O O . PRO A 1 360 ? 34.610 24.532 -21.547 1.00 47.44 360 PRO A O 1
ATOM 2861 N N . VAL A 1 361 ? 35.088 22.376 -21.999 1.00 48.44 361 VAL A N 1
ATOM 2862 C CA . VAL A 1 361 ? 33.771 22.103 -22.564 1.00 48.44 361 VAL A CA 1
ATOM 2863 C C . VAL A 1 361 ? 32.857 22.328 -21.371 1.00 48.44 361 VAL A C 1
ATOM 2865 O O . VAL A 1 361 ? 33.092 21.662 -20.353 1.00 48.44 361 VAL A O 1
ATOM 2868 N N . PRO A 1 362 ? 31.951 23.326 -21.410 1.00 42.56 362 PRO A N 1
ATOM 2869 C CA . PRO A 1 362 ? 31.105 23.596 -20.267 1.00 42.56 362 PRO A CA 1
ATOM 2870 C C . PRO A 1 362 ? 30.508 22.252 -19.895 1.00 42.56 362 PRO A C 1
ATOM 2872 O O . PRO A 1 362 ? 29.957 21.564 -20.762 1.00 42.56 362 PRO A O 1
ATOM 2875 N N . ALA A 1 363 ? 30.752 21.818 -18.654 1.00 40.19 363 ALA A N 1
ATOM 2876 C CA . ALA A 1 363 ? 30.147 20.600 -18.156 1.00 40.19 363 ALA A CA 1
ATOM 2877 C C . ALA A 1 363 ? 28.675 20.714 -18.529 1.00 40.19 363 ALA A C 1
ATOM 2879 O O . ALA A 1 363 ? 28.070 21.747 -18.223 1.00 40.19 363 ALA A O 1
ATOM 2880 N N . ALA A 1 364 ? 28.161 19.740 -19.294 1.00 43.38 364 ALA A N 1
ATOM 2881 C CA . ALA A 1 364 ? 26.765 19.744 -19.701 1.00 43.38 364 ALA A CA 1
ATOM 2882 C C . ALA A 1 364 ? 25.970 20.096 -18.451 1.00 43.38 364 ALA A C 1
ATOM 2884 O O . ALA A 1 364 ? 26.144 19.417 -17.431 1.00 43.38 364 ALA A O 1
ATOM 2885 N N . ALA A 1 365 ? 25.263 21.233 -18.510 1.00 33.97 365 ALA A N 1
A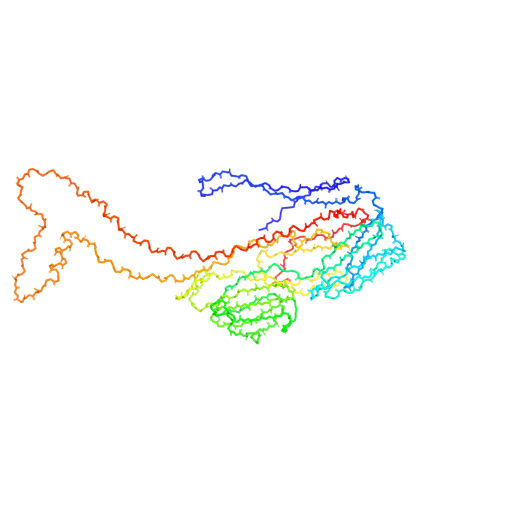TOM 2886 C CA . ALA A 1 365 ? 24.662 21.827 -17.331 1.00 33.97 365 ALA A CA 1
ATOM 2887 C C . ALA A 1 365 ? 23.948 20.701 -16.585 1.00 33.97 365 ALA A C 1
ATOM 2889 O O . ALA A 1 365 ? 23.223 19.941 -17.243 1.00 33.97 365 ALA A O 1
ATOM 2890 N N . PRO A 1 366 ? 24.198 20.512 -15.274 1.00 33.81 366 PRO A N 1
ATOM 2891 C CA . PRO A 1 366 ? 23.439 19.528 -14.529 1.00 33.81 366 PRO A CA 1
ATOM 2892 C C . PRO A 1 366 ? 21.982 19.839 -14.834 1.00 33.81 366 PRO A C 1
ATOM 2894 O O . PRO A 1 366 ? 21.554 20.982 -14.653 1.00 33.81 366 PRO A O 1
ATOM 2897 N N . VAL A 1 367 ? 21.264 18.862 -15.403 1.00 38.00 367 VAL A N 1
ATOM 2898 C CA . VAL A 1 367 ? 19.819 18.974 -15.594 1.00 38.00 367 VAL A CA 1
ATOM 2899 C C . VAL A 1 367 ? 19.320 19.434 -14.246 1.00 38.00 367 VAL A C 1
ATOM 2901 O O . VAL A 1 367 ? 19.564 18.730 -13.263 1.00 38.00 367 VAL A O 1
ATOM 2904 N N . ALA A 1 368 ? 18.787 20.659 -14.196 1.00 31.47 368 ALA A N 1
ATOM 2905 C CA . ALA A 1 368 ? 18.421 21.295 -12.950 1.00 31.47 368 ALA A CA 1
ATOM 2906 C C . ALA A 1 368 ? 17.575 20.278 -12.202 1.00 31.47 368 ALA A C 1
ATOM 2908 O O . ALA A 1 368 ? 16.473 19.942 -12.642 1.00 31.47 368 ALA A O 1
ATOM 2909 N N . GLY A 1 369 ? 18.150 19.710 -11.140 1.00 32.66 369 GLY A N 1
ATOM 2910 C CA . GLY A 1 369 ? 17.420 18.819 -10.274 1.00 32.66 369 GLY A CA 1
ATOM 2911 C C . GLY A 1 369 ? 16.253 19.658 -9.817 1.00 32.66 369 GLY A C 1
ATOM 2912 O O . GLY A 1 369 ? 16.454 20.643 -9.103 1.00 32.66 369 GLY A O 1
ATOM 2913 N N . GLN A 1 370 ? 15.051 19.332 -10.298 1.00 33.09 370 GLN A N 1
ATOM 2914 C CA . GLN A 1 370 ? 13.849 19.828 -9.671 1.00 33.09 370 GLN A CA 1
ATOM 2915 C C . GLN A 1 370 ? 14.033 19.450 -8.212 1.00 33.09 370 GLN A C 1
ATOM 2917 O O . GLN A 1 370 ? 14.008 18.270 -7.857 1.00 33.09 370 GLN A O 1
ATOM 2922 N N . LYS A 1 371 ? 14.304 20.453 -7.372 1.00 29.80 371 LYS A N 1
ATOM 2923 C CA . LYS A 1 371 ? 14.052 20.336 -5.951 1.00 29.80 371 LYS A CA 1
ATOM 2924 C C . LYS A 1 371 ? 12.569 20.022 -5.898 1.00 29.80 371 LYS A C 1
ATOM 2926 O O . LYS A 1 371 ? 11.741 20.924 -5.979 1.00 29.80 371 LYS A O 1
ATOM 2931 N N . LEU A 1 372 ? 12.247 18.732 -5.840 1.00 31.08 372 LEU A N 1
ATOM 2932 C CA . LEU A 1 372 ? 11.007 18.270 -5.263 1.00 31.08 372 LEU A CA 1
ATOM 2933 C C . LEU A 1 372 ? 10.988 18.961 -3.915 1.00 31.08 372 LEU A C 1
ATOM 2935 O O . LEU A 1 372 ? 11.783 18.640 -3.027 1.00 31.08 372 LEU A O 1
ATOM 2939 N N . ALA A 1 373 ? 10.170 20.008 -3.831 1.00 28.09 373 ALA A N 1
ATOM 2940 C CA . ALA A 1 373 ? 9.804 20.585 -2.569 1.00 28.09 373 ALA A CA 1
ATOM 2941 C C . ALA A 1 373 ? 9.374 19.385 -1.731 1.00 28.09 373 ALA A C 1
ATOM 2943 O O . ALA A 1 373 ? 8.381 18.719 -2.032 1.00 28.09 373 ALA A O 1
ATOM 2944 N N . LYS A 1 374 ? 10.184 19.044 -0.724 1.00 32.59 374 LYS A N 1
ATOM 2945 C CA . LYS A 1 374 ? 9.673 18.311 0.417 1.00 32.59 374 LYS A CA 1
ATOM 2946 C C . LYS A 1 374 ? 8.654 19.268 1.006 1.00 32.59 374 LYS A C 1
ATOM 2948 O O . LYS A 1 374 ? 8.996 20.087 1.855 1.00 32.59 374 LYS A O 1
ATOM 2953 N N . ASP A 1 375 ? 7.429 19.194 0.492 1.00 29.30 375 ASP A N 1
ATOM 2954 C CA . ASP A 1 375 ? 6.247 19.680 1.167 1.00 29.30 375 ASP A CA 1
ATOM 2955 C C . ASP A 1 375 ? 6.203 18.888 2.464 1.00 29.30 375 ASP A C 1
ATOM 2957 O O . ASP A 1 375 ? 5.631 17.800 2.574 1.00 29.30 375 ASP A O 1
ATOM 2961 N N . GLY A 1 376 ? 6.904 19.433 3.453 1.00 32.94 376 GLY A N 1
ATOM 2962 C CA . GLY A 1 376 ? 6.712 19.129 4.843 1.00 32.94 376 GLY A CA 1
ATOM 2963 C C . GLY A 1 376 ? 5.295 19.550 5.158 1.00 32.94 376 GLY A C 1
ATOM 2964 O O . GLY A 1 376 ? 5.060 20.630 5.692 1.00 32.94 376 GLY A O 1
ATOM 2965 N N . LYS A 1 377 ? 4.339 18.671 4.848 1.00 31.64 377 LYS A N 1
ATOM 2966 C CA . LYS A 1 377 ? 3.073 18.618 5.555 1.00 31.64 377 LYS A CA 1
ATOM 2967 C C . LYS A 1 377 ? 3.421 18.301 7.004 1.00 31.64 377 LYS A C 1
ATOM 2969 O O . LYS A 1 377 ? 3.316 17.161 7.448 1.00 31.64 377 LYS A O 1
ATOM 2974 N N . LYS A 1 378 ? 3.822 19.328 7.758 1.00 30.14 378 LYS A N 1
ATOM 2975 C CA . LYS A 1 378 ? 3.522 19.404 9.180 1.00 30.14 378 LYS A CA 1
ATOM 2976 C C . LYS A 1 378 ? 2.002 19.440 9.250 1.00 30.14 378 LYS A C 1
ATOM 2978 O O . LYS A 1 378 ? 1.383 20.498 9.266 1.00 30.14 378 LYS A O 1
ATOM 2983 N N . ALA A 1 379 ? 1.393 18.258 9.211 1.00 29.31 379 ALA A N 1
ATOM 2984 C CA . ALA A 1 379 ? 0.093 18.100 9.816 1.00 29.31 379 ALA A CA 1
ATOM 2985 C C . ALA A 1 379 ? 0.274 18.591 11.253 1.00 29.31 379 ALA A C 1
ATOM 2987 O O . ALA A 1 379 ? 1.139 18.077 11.965 1.00 29.31 379 ALA A O 1
ATOM 2988 N N . LEU A 1 380 ? -0.476 19.623 11.647 1.00 29.81 380 LEU A N 1
ATOM 2989 C CA . LEU A 1 380 ? -0.709 19.876 13.058 1.00 29.81 380 LEU A CA 1
ATOM 2990 C C . LEU A 1 380 ? -1.233 18.558 13.628 1.00 29.81 380 LEU A C 1
ATOM 2992 O O . LEU A 1 380 ? -2.380 18.177 13.393 1.00 29.81 380 LEU A O 1
ATOM 2996 N N . ALA A 1 381 ? -0.358 17.825 14.306 1.00 30.53 381 ALA A N 1
ATOM 2997 C CA . ALA A 1 381 ? -0.754 16.704 15.118 1.00 30.53 381 ALA A CA 1
ATOM 2998 C C . ALA A 1 381 ? -1.475 17.315 16.318 1.00 30.53 381 ALA A C 1
ATOM 3000 O O . ALA A 1 381 ? -0.858 17.628 17.331 1.00 30.53 381 ALA A O 1
ATOM 3001 N N . MET A 1 382 ? -2.790 17.512 16.198 1.00 32.59 382 MET A N 1
ATOM 3002 C CA . MET A 1 382 ? -3.630 17.345 17.376 1.00 32.59 382 MET A CA 1
ATOM 3003 C C . MET A 1 382 ? -3.282 15.953 17.890 1.00 32.59 382 MET A C 1
ATOM 3005 O O . MET A 1 382 ? -3.474 14.970 17.171 1.00 32.59 382 MET A O 1
ATOM 3009 N N . SER A 1 383 ? -2.643 15.886 19.054 1.00 37.97 383 SER A N 1
ATOM 3010 C CA . SER A 1 383 ? -2.219 14.635 19.666 1.00 37.97 383 SER A CA 1
ATOM 3011 C C . SER A 1 383 ? -3.466 13.875 20.090 1.00 37.97 383 SER A C 1
ATOM 3013 O O . SER A 1 383 ? -3.920 13.975 21.227 1.00 37.97 383 SER A O 1
ATOM 3015 N N . ILE A 1 384 ? -4.064 13.157 19.150 1.00 55.31 384 ILE A N 1
ATOM 3016 C CA . ILE A 1 384 ? -5.027 12.125 19.477 1.00 55.31 384 ILE A CA 1
ATOM 3017 C C . ILE A 1 384 ? -4.198 11.038 20.171 1.00 55.31 384 ILE A C 1
ATOM 3019 O O . ILE A 1 384 ? -3.309 10.452 19.553 1.00 55.31 384 ILE A O 1
ATOM 3023 N N . SER A 1 385 ? -4.423 10.851 21.471 1.00 72.50 385 SER A N 1
ATOM 3024 C CA . SER A 1 385 ? -3.780 9.802 22.264 1.00 72.50 385 SER A CA 1
ATOM 3025 C C . SER A 1 385 ? -4.065 8.440 21.639 1.00 72.50 385 SER A C 1
ATOM 3027 O O . SER A 1 385 ? -5.183 8.194 21.205 1.00 72.50 385 SER A O 1
ATOM 3029 N N . SER A 1 386 ? -3.088 7.544 21.557 1.00 85.06 386 SER A N 1
ATOM 3030 C CA . SER A 1 386 ? -3.328 6.173 21.073 1.00 85.06 386 SER A CA 1
ATOM 3031 C C . SER A 1 386 ? -4.406 5.421 21.876 1.00 85.06 386 SER A C 1
ATOM 3033 O O . SER A 1 386 ? -4.516 5.588 23.097 1.00 85.06 386 SER A O 1
ATOM 3035 N N . SER A 1 387 ? -5.224 4.618 21.186 1.00 88.56 387 SER A N 1
ATOM 3036 C CA . SER A 1 387 ? -6.254 3.772 21.819 1.00 88.56 387 SER A CA 1
ATOM 3037 C C . SER A 1 387 ? -5.631 2.649 22.656 1.00 88.56 387 SER A C 1
ATOM 3039 O O . SER A 1 387 ? -4.523 2.194 22.366 1.00 88.56 387 SER A O 1
ATOM 3041 N N . SER A 1 388 ? -6.364 2.183 23.671 1.00 89.00 388 SER A N 1
ATOM 3042 C CA . SER A 1 388 ? -6.044 0.947 24.398 1.00 89.00 388 SER A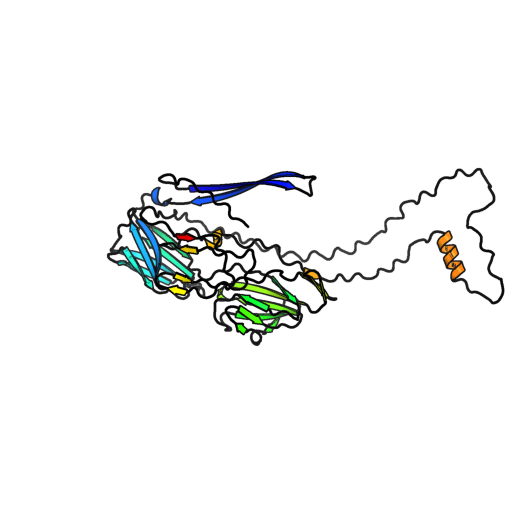 CA 1
ATOM 3043 C C . SER A 1 388 ? -6.830 -0.229 23.823 1.00 89.00 388 SER A C 1
ATOM 3045 O O . SER A 1 388 ? -7.978 -0.059 23.406 1.00 89.00 388 SER A O 1
ATOM 3047 N N . TYR A 1 389 ? -6.210 -1.407 23.815 1.00 88.94 389 TYR A N 1
ATOM 3048 C CA . TYR A 1 389 ? -6.803 -2.669 23.360 1.00 88.94 389 TYR A CA 1
ATOM 3049 C C . TYR A 1 389 ? -6.754 -3.765 24.440 1.00 88.94 389 TYR A C 1
ATOM 3051 O O . TYR A 1 389 ? -6.985 -4.929 24.132 1.00 88.94 389 TYR A O 1
ATOM 3059 N N . GLU A 1 390 ? -6.471 -3.405 25.699 1.00 86.56 390 GLU A N 1
ATOM 3060 C CA . GLU A 1 390 ? -6.284 -4.345 26.824 1.00 86.56 390 GLU A CA 1
ATOM 3061 C C . GLU A 1 390 ? -7.522 -5.209 27.127 1.00 86.56 390 GLU A C 1
ATOM 3063 O O . GLU A 1 390 ? -7.400 -6.284 27.703 1.00 86.56 390 GLU A O 1
ATOM 3068 N N . PHE A 1 391 ? -8.713 -4.776 26.705 1.00 89.19 391 PHE A N 1
ATOM 3069 C CA . PHE A 1 391 ? -9.955 -5.536 26.869 1.00 89.19 391 PHE A CA 1
ATOM 3070 C C . PHE A 1 391 ? -10.119 -6.694 25.869 1.00 89.19 391 PHE A C 1
ATOM 3072 O O . PHE A 1 391 ? -11.060 -7.483 25.987 1.00 89.19 391 PHE A O 1
ATOM 3079 N N . LEU A 1 392 ? -9.275 -6.784 24.835 1.00 90.50 392 LEU A N 1
ATOM 3080 C CA . LEU A 1 392 ? -9.356 -7.872 23.865 1.00 90.50 392 LEU A CA 1
ATOM 3081 C C . LEU A 1 392 ? -8.875 -9.174 24.513 1.00 90.50 392 LEU A C 1
ATOM 3083 O O . LEU A 1 392 ? -7.702 -9.331 24.818 1.00 90.50 392 LEU A O 1
ATOM 3087 N N . GLY A 1 393 ? -9.774 -10.149 24.655 1.00 88.25 393 GLY A N 1
ATOM 3088 C CA . GLY A 1 393 ? -9.431 -11.466 25.210 1.00 88.25 393 GLY A CA 1
ATOM 3089 C C . GLY A 1 393 ? -8.625 -12.376 24.273 1.00 88.25 393 GLY A C 1
ATOM 3090 O O . GLY A 1 393 ? -8.344 -13.517 24.629 1.00 88.25 393 GLY A O 1
ATOM 3091 N N . ARG A 1 394 ? -8.314 -11.922 23.053 1.00 89.19 394 ARG A N 1
ATOM 3092 C CA . ARG A 1 394 ? -7.499 -12.650 22.074 1.00 89.19 394 ARG A CA 1
ATOM 3093 C C . ARG A 1 394 ? -6.552 -11.688 21.377 1.00 89.19 394 ARG A C 1
ATOM 3095 O O . ARG A 1 394 ? -6.971 -10.608 20.955 1.00 89.19 394 ARG A O 1
ATOM 3102 N N . ASP A 1 395 ? -5.324 -12.144 21.196 1.00 87.44 395 ASP A N 1
ATOM 3103 C CA . ASP A 1 395 ? -4.304 -11.419 20.454 1.00 87.44 395 ASP A CA 1
ATOM 3104 C C . ASP A 1 395 ? -4.642 -11.333 18.957 1.00 87.44 395 ASP A C 1
ATOM 3106 O O . ASP A 1 395 ? -5.349 -12.196 18.415 1.00 87.44 395 ASP A O 1
ATOM 3110 N N . PRO A 1 396 ? -4.147 -10.297 18.254 1.00 89.81 396 PRO A N 1
ATOM 3111 C CA . PRO A 1 396 ? -4.193 -10.273 16.801 1.00 89.81 396 PRO A CA 1
ATOM 3112 C C . PRO A 1 396 ? -3.391 -11.445 16.222 1.00 89.81 396 PRO A C 1
ATOM 3114 O O . PRO A 1 396 ? -2.350 -11.834 16.748 1.00 89.81 396 PRO A O 1
ATOM 3117 N N . VAL A 1 397 ? -3.844 -11.976 15.088 1.00 91.31 397 VAL A N 1
ATOM 3118 C CA . VAL A 1 397 ? -3.110 -13.030 14.382 1.00 91.31 397 VAL A CA 1
ATOM 3119 C C . VAL A 1 397 ? -2.067 -12.372 13.489 1.00 91.31 397 VAL A C 1
ATOM 3121 O O . VAL A 1 397 ? -2.410 -11.597 12.595 1.00 91.31 397 VAL A O 1
ATOM 3124 N N . VAL A 1 398 ? -0.795 -12.691 13.723 1.00 90.38 398 VAL A N 1
ATOM 3125 C CA . VAL A 1 398 ? 0.334 -12.231 12.909 1.00 90.38 398 VAL A CA 1
ATOM 3126 C C . VAL A 1 398 ? 1.099 -13.453 12.421 1.00 90.38 398 VAL A C 1
ATOM 3128 O O . VAL A 1 398 ? 1.699 -14.173 13.212 1.00 90.38 398 VAL A O 1
ATOM 3131 N N . ILE A 1 399 ? 1.073 -13.684 11.111 1.00 91.06 399 ILE A N 1
ATOM 3132 C CA . ILE A 1 399 ? 1.816 -14.757 10.448 1.00 91.06 399 ILE A CA 1
ATOM 3133 C C . ILE A 1 399 ? 2.786 -14.095 9.465 1.00 91.06 399 ILE A C 1
ATOM 3135 O O . ILE A 1 399 ? 2.396 -13.763 8.341 1.00 91.06 399 ILE A O 1
ATOM 3139 N N . PRO A 1 400 ? 4.023 -13.809 9.891 1.00 88.62 400 PRO A N 1
ATOM 3140 C CA . PRO A 1 400 ? 4.987 -13.117 9.056 1.00 88.62 400 PRO A CA 1
ATOM 3141 C C . PRO A 1 400 ? 5.781 -14.090 8.172 1.00 88.62 400 PRO A C 1
ATOM 3143 O O . PRO A 1 400 ? 5.893 -15.278 8.467 1.00 88.62 400 PRO A O 1
ATOM 3146 N N . ASN A 1 401 ? 6.391 -13.556 7.110 1.00 88.00 401 ASN A N 1
ATOM 3147 C CA . ASN A 1 401 ? 7.458 -14.207 6.344 1.00 88.00 401 ASN A CA 1
ATOM 3148 C C . ASN A 1 401 ? 7.074 -15.575 5.738 1.00 88.00 401 ASN A C 1
ATOM 3150 O O . ASN A 1 401 ? 7.923 -16.453 5.572 1.00 88.00 401 ASN A O 1
ATOM 3154 N N . LEU A 1 402 ? 5.803 -15.754 5.368 1.00 91.12 402 LEU A N 1
ATOM 3155 C CA . LEU A 1 402 ? 5.350 -16.936 4.643 1.00 91.12 402 LEU A CA 1
ATOM 3156 C C . LEU A 1 402 ? 6.015 -16.986 3.268 1.00 91.12 402 LEU A C 1
ATOM 3158 O O . LEU A 1 402 ? 6.067 -15.984 2.549 1.00 91.12 402 LEU A O 1
ATOM 3162 N N . ILE A 1 403 ? 6.516 -18.165 2.911 1.00 91.81 403 ILE A N 1
ATOM 3163 C CA . ILE A 1 403 ? 7.111 -18.428 1.604 1.00 91.81 403 ILE A CA 1
ATOM 3164 C C . ILE A 1 403 ? 6.004 -18.992 0.704 1.00 91.81 403 ILE A C 1
ATOM 3166 O O . ILE A 1 403 ? 5.454 -20.043 1.044 1.00 91.81 403 ILE A O 1
ATOM 3170 N N . PRO A 1 404 ? 5.676 -18.321 -0.415 1.00 90.50 404 PRO A N 1
ATOM 3171 C CA . PRO A 1 404 ? 4.740 -18.845 -1.405 1.00 90.50 404 PRO A CA 1
ATOM 3172 C C . PRO A 1 404 ? 5.170 -20.229 -1.896 1.00 90.50 404 PRO A C 1
ATOM 3174 O O . PRO A 1 404 ? 6.367 -20.523 -1.997 1.00 90.50 404 PRO A O 1
ATOM 3177 N N . ASN A 1 405 ? 4.203 -21.094 -2.193 1.00 88.81 405 ASN A N 1
ATOM 3178 C CA . ASN A 1 405 ? 4.520 -22.419 -2.716 1.00 88.81 405 ASN A CA 1
ATOM 3179 C C . ASN A 1 405 ? 4.870 -22.320 -4.220 1.00 88.81 405 ASN A C 1
ATOM 3181 O O . ASN A 1 405 ? 4.897 -21.238 -4.805 1.00 88.81 405 ASN A O 1
ATOM 3185 N N . LYS A 1 406 ? 5.168 -23.447 -4.881 1.00 83.56 406 LYS A N 1
ATOM 3186 C CA . LYS A 1 406 ? 5.557 -23.438 -6.309 1.00 83.56 406 LYS A CA 1
ATOM 3187 C C . LYS A 1 406 ? 4.479 -22.872 -7.248 1.00 83.56 406 LYS A C 1
ATOM 3189 O O . LYS A 1 406 ? 4.819 -22.456 -8.352 1.00 83.56 406 LYS A O 1
ATOM 3194 N N . ASN A 1 407 ? 3.220 -22.870 -6.823 1.00 80.94 407 ASN A N 1
ATOM 3195 C CA . ASN A 1 407 ? 2.072 -22.439 -7.614 1.00 80.94 407 ASN A CA 1
ATOM 3196 C C . ASN A 1 407 ? 1.655 -20.984 -7.330 1.00 80.94 407 ASN A C 1
ATOM 3198 O O . ASN A 1 407 ? 0.740 -20.502 -7.997 1.00 80.94 407 ASN A O 1
ATOM 3202 N N . GLY A 1 408 ? 2.327 -20.293 -6.399 1.00 76.94 408 GLY A N 1
ATOM 3203 C CA . GLY A 1 408 ? 1.869 -19.011 -5.853 1.00 76.94 408 GLY A CA 1
ATOM 3204 C C . GLY A 1 408 ? 1.270 -19.219 -4.487 1.00 76.94 408 GLY A C 1
ATOM 3205 O O . GLY A 1 408 ? 0.030 -19.265 -4.439 1.00 76.94 408 GLY A O 1
#

Secondary structure (DSSP, 8-state):
--------PPPTT--EEEEEEEEEEEEGGGTTEEEEEEEEEEEE-SGGGGSS--EEEEEEEETTEEEEEEEETTS-B--S-EEEEEEEETT-SSEEEEEEE--TTSEEEEET-TTEEEEEEE-TTS-EEEEE---S-----SEEEEETTSEEEEE--S-SSTTTEEEEEEETTEEEEE-GGG-EEETTEEEEE--SEEEEEEETTTTEEEEEEEE-SEEETTEEE-SSEEEEPPSSPPPEEPPPEE-SS-EE--EES--TT--EEEEE-SS--SS-HHHHT----PPPPPEEE---------------HHHHHHHHHHHSPPPSSS-SPPP--SS--S-SS-----------PPP----PPPP---------------------PPPP-TT-SSPPEEEEEEPP-TT-

=== Feature glossary ===
Key to the feature types in this record:

Secondary structure (8-state, DSSP). Secondary structure is the local, repeating backbone conformation. DSSP classifies it into eight states by reading the hydrogen-bond network: three helix types (H, G, I), two β types (E, B), two non-regular types (T, S), and unstructured coil (-).

Backbone torsions (φ/ψ). Backbone dihedral angles. Every residue except chain termini has a φ (preceding-C → N → Cα → C) and a ψ (N → Cα → C → next-N). They are reported in degrees following the IUPAC sign convention. Secondary structure is essentially a statement about which (φ, ψ) basin each residue occupies.

Predicted aligned error. Predicted Aligned Error (PAE) is an AlphaFold confidence matrix: entry (i, j) is the expected error in the position of residue j, in ångströms, when the prediction is superimposed on the true structure at residue i. Low PAE within a block of residues means that block is internally rigid and well-predicted; high PAE between two blocks means their relative placement is uncertain even if each block individually is confident.

B-factor. B-factor (Debye–Waller factor) reflects atomic displacement in the crystal lattice. It is an experimental observable (units Å²), not a prediction; low values mean the atom is pinned down, high values mean it moves or is heterogeneous across the crystal.

Secondary structure (3-state, P-SEA). Three-state secondary structure (P-SEA) collapses the eight DSSP classes into helix (a), strand (b), and coil (c). P-SEA assigns these from Cα geometry alone — distances and angles — without requiring backbone oxygens, so it works on any Cα trace.

Sequence. Primary structure: the covalent order of the twenty standard amino acids along the backbone. Two proteins with the same sequence will (almost always) fold to the same structure; two with 30% identity often share a fold but not the details.

pLDDT. pLDDT is the predicted lDDT-Cα score: AlphaFold's confidence that the local environment of each residue (all inter-atomic distances within 15 Å) is correctly placed. It is a per-residue number between 0 and 100, with higher meaning more reliable.

InterPro / GO / CATH / organism. Functional annotations link the protein to curated databases. InterPro entries identify conserved domains and families by matching the sequence against member-database signatures (Pfam, PROSITE, CDD, …). Gene Ontology (GO) terms describe molecular function, biological process, and cellular component in a controlled vocabulary. CATH places the structure in a hierarchical fold classification (Class/Architecture/Topology/Homologous-superfamily). The organism is the source species.

Contact-map, Ramachandran, and PAE plots. Three diagnostic plots accompany the record. The Cα contact map visualizes the tertiary structure as a 2D adjacency matrix (8 Å cutoff, sequence-local contacts suppressed). The Ramachandran plot shows the distribution of backbone (φ, ψ) torsions, with points in the α and β basins reflecting secondary structure content. The PAE plot shows AlphaFold's inter-residue confidence as a color matrix.

mmCIF coordinates. The mmCIF table is the protein's shape written out atom by atom. For each backbone N, Cα, C, and carbonyl O, it records an (x, y, z) coordinate triple in Å plus the residue type, chain letter, and residue number.

Radius of gyration, Cα contacts, bounding box. Three whole-structure scalars: the radius of gyration (RMS distance of Cα from centroid, in Å), the count of Cα–Cα contacts (pairs closer than 8 Å and separated by more than four residues in sequence — i.e. tertiary, not local, contacts), and the bounding-box dimensions. Together they distinguish compact globular folds from extended fibres or disordered chains.

Foldseek 3Di. The Foldseek 3Di string encodes local tertiary geometry as a 20-letter alphabet — one character per residue — derived from the relative positions of nearby Cα atoms. Unlike the amino-acid sequence, 3Di is a direct function of the 3D structure, so two proteins with the same fold have similar 3Di strings even at low sequence identity.

Rendered structure images. Six rendered views show the 3D structure from the faces of a cube — i.e. along ±x, ±y, ±z. Rendering representation is drawn randomly per protein from cartoon (secondary-structure ribbons), sticks (backbone bonds), or molecular surface; coloring is either N→C rainbow (blue at the N-terminus through red at the C-terminus) or one color per chain.

Nearest PDB structures. The Foldseek neighbor list gives the closest experimentally determined structures in the PDB, ranked by structural alignment. TM-score near 1 means near-identical fold; near 0.3 means only rough topology match. This is how one finds what a novel AlphaFold prediction most resembles in the solved-structure universe.

Solvent-accessible surface area. SASA measures how much of the protein is reachable by solvent. It is computed by rolling a water-sized probe over the atomic surface and summing the exposed area (Å²). Per-residue SASA distinguishes core (buried, low SASA) from surface (exposed, high SASA) residues; total SASA is a whole-molecule size measure.